Protein 3ABA (pdb70)

Organism: Streptomyces avermitilis (NCBI:txid33903)

Solvent-accessible surface area: 17534 Å² total; per-residue (Å²): 168,14,99,105,21,30,135,83,46,88,58,36,17,33,14,11,87,32,1,37,115,42,26,89,90,33,36,10,34,78,4,12,14,61,19,49,62,73,2,31,0,0,0,1,25,129,29,0,53,37,1,20,135,44,95,15,20,9,14,123,25,73,56,15,0,27,27,144,64,6,76,53,28,163,74,54,37,82,0,0,12,80,84,11,39,117,99,78,7,85,55,0,57,158,24,3,43,133,21,10,40,66,176,95,3,98,72,32,107,75,32,0,52,145,14,0,40,120,36,0,79,58,2,73,92,172,28,46,96,10,31,0,12,163,24,0,1,54,15,0,0,0,38,2,2,0,54,27,0,32,1,39,112,136,46,18,64,88,2,47,90,7,6,109,30,32,35,50,18,76,45,76,15,74,41,26,62,43,1,29,140,130,14,20,46,27,12,119,83,1,1,70,38,24,99,87,97,98,43,153,16,6,0,9,22,2,48,113,12,136,35,113,126,57,28,17,74,41,125,3,0,40,18,0,1,7,24,16,0,10,42,17,6,10,36,5,11,8,5,0,3,0,0,0,0,8,1,23,71,18,106,111,28,8,58,58,4,103,140,53,60,95,37,17,26,42,0,0,21,7,0,6,6,13,3,0,10,16,9,42,16,28,40,36,13,3,66,132,70,18,120,6,54,59,43,143,0,19,150,44,55,9,0,0,0,6,15,2,0,0,0,4,16,91,97,30,20,109,110,14,104,82,18,20,0,72,29,224,80,36,85,14,0,26,29,19,39,34,67,38,55,44,33,16,28,61,4,16,40,14,1,2,41,5,0,0,36,0,0,13,129,49,0,72,17,3,111,40,50,62,58,14,154,104,14,148,23,28,136,20,2,51,42,7,0,7,42,50,0,21,0,38,27,99,138,169,200

Sequence (397 aa):
DAPTVPKARSCPFLPPDGIADIRAAAPVTRATFTSGHEAWLVTGYEEVRALLRDSSFSVQVPHALHTQDGVVTQKPGRGSLLWQDEPEHTSDRKLLAKEFTVRRMQALRPNIQRIVDEHLDAIEARGGPVDLVKTFANAVPSMVISDLFGVPVERRAEFQDIAEAMMRVDQDAAATEAAGMRLGGLLYQLVQERRANPGDDLISALITTEDPDGVVDDMFLMNAAGTLLIAAHDTTACMIGLGTALLLDSPDQLALLREDPSLVGNAVEELLRYLTIGQFGGERVATRDVELGGVRIAKGEQVVAHVLAADFDPAFVEEPERFDITRRPAPHLAFGFGAHQCIGQQLARIELQIVFETLFRRLPGLRLAKPVEELRFRHDMVFYGVHELPVTWHHHH

InterPro domains:
  IPR001128 Cytochrome P450 [PF00067] (42-172)
  IPR001128 Cytochrome P450 [PF00067] (187-368)
  IPR001128 Cytochrome P450 [PR00385] (237-254)
  IPR001128 Cytochrome P450 [PR00385] (272-283)
  IPR001128 Cytochrome P450 [PR00385] (339-348)
  IPR001128 Cytochrome P450 [PR00385] (348-359)
  IPR002397 Cytochrome P450, B-class [PR00359] (90-101)
  IPR002397 Cytochrome P450, B-class [PR00359] (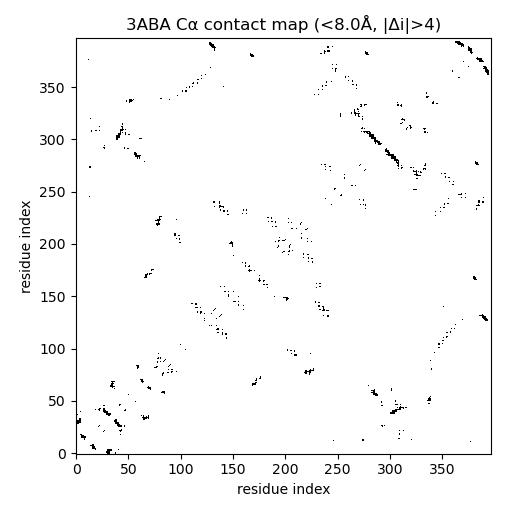137-153)
  IPR002397 Cytochrome P450, B-class [PR00359] (154-169)
  IPR002397 Cytochrome P450, B-class [PR00359] (191-213)
  IPR002397 Cytochrome P450, B-class [PR00359] (272-283)
  IPR002397 Cytochrome P450, B-class [PR00359] (290-317)
  IPR002397 Cytochrome P450, B-class [PR00359] (318-333)
  IPR002397 Cytochrome P450, B-class [PR00359] (339-348)
  IPR002397 Cytochrome P450, B-class [PR00359] (348-359)
  IPR017972 Cytochrome P450, conserved site [PS00086] (341-350)
  IPR036396 Cytochrome P450 superfamily [G3DSA:1.10.630.10] (2-399)
  IPR036396 Cytochrome P450 superfamily [SSF48264] (19-399)

Nearest PDB structures (foldseek):
  3aba-assembly1_A  TM=1.003E+00  e=2.145E-68  Streptomyces avermitilis
  3e5l-assembly1_A  TM=9.609E-01  e=3.568E-59  Streptomyces avermitilis
  5it1-assembly3_C  TM=9.619E-01  e=3.932E-55  Streptomyces peucetius
  3e5k-assembly1_A  TM=9.445E-01  e=3.838E-52  Streptomyces avermitilis
  3e5j-assembly1_A  TM=9.176E-01  e=2.869E-52  Streptomyces avermitilis

Foldseek 3Di:
DAAAPAQDDPPQLAFRPPLPVCCVPPQWGWHQALLRDIFTEHQAQVQLQVVQADLLWAQQADFDRLANNRDDADAADAQLLNRDHPPSSVVSVVLLCVQVDLVVLVVCLVVLLVLLVVLVVVDQVVADWDWCLVSPLLRSLLVSQCVQLVPPPVCSVLLSVLLVQAQWRYDDNVSNVVSVVVLLVSLLVSLVCCVVPPDNHRSVVSVPTDDPPPPPDSSSSSSNSSNSNSVSNPQLSQLLQFLVLVLLVVPVQVVVCLVPLPLLLLLLLLSLLSRLFLQFARKIFRCAWDAGPNRTDHHNGMYGSRLNSNSQNCVQDPPSNDRHSPDDRDDGQSQHHHSSRNPCVSSSSSSSSSNVSCVPVPFAAKHFPDDPVPFAWRSGGSTTHTPTTTIHGDRDD

Secondary structure (DSSP, 8-state):
-PPBPP---SSTTS--TTHHHHHHH-SEEEEE-TTS-EEEEE--HHHHHHHHH-TTEES--S--TTSSS-PPPPPP-TT--TT--TTHHHHHHHHHHHHS-HHHHHTTHHHHHHHHHHHHHHHHHH-S-EEHIIIIITHHHHHHHHHHHT--GGGHHHHHHHHHHHSBSSS-HHHHHHHHHHHHHHHHHHHHHHHHS--SSHHHHHHTS--TT---SHHHHHHHHHHHHHHHHHHHHHHHHHHHHHHHT-HHHHHHHHH-GGGHHHHHHHHHHHH-S-TT-EEEEESS-EEETTEEE-TT-EEEE-HHHHTT-TTTSSSTTS--TTSPP---STT--GGGS-TTHHHHHHHHHHHHHHHHHHSTT-EESS-GGGS-B-TTBSS--BS--EEE-----

CATH classification: 1.10.630.10

Radius of gyration: 20.8 Å; Cα contacts (8 Å, |Δi|>4): 685; chains: 1; bounding box: 61×54×44 Å

Structure (mmCIF, N/CA/C/O backbone):
data_3ABA
#
_entry.id   3ABA
#
_cell.length_a   91.368
_cell.length_b   91.368
_cell.length_c   151.239
_cell.angle_alpha   90.00
_cell.angle_beta   90.00
_cell.angle_gamma   90.00
#
_symmetry.space_group_name_H-M   'P 41 21 2'
#
loop_
_entity.id
_entity.type
_entity.pdbx_description
1 polymer 'Cytochrome P450'
2 non-polymer 'PROTOPORPHYRIN IX CONTAINING FE'
3 non-polymer (3R,4S,6S,8S,10R,12R,14R,16S,17E,19E,21E,23E,25E,28R)-3-hexyl-4,6,8,10,12,14,16-heptahydroxy-17,28-dimethyloxacyclooctacosa-17,19,21,23,25-pentaen-2-one
4 non-polymer 'SULFATE ION'
5 water water
#
loop_
_atom_site.group_PDB
_atom_site.id
_atom_site.type_symbol
_atom_site.label_atom_id
_atom_site.label_alt_id
_atom_site.label_comp_id
_atom_site.label_asym_id
_atom_site.label_entity_id
_atom_site.label_seq_id
_atom_site.pdbx_PDB_ins_code
_atom_site.Cartn_x
_atom_site.Cartn_y
_atom_site.Cartn_z
_atom_site.occupancy
_atom_site.B_iso_or_equiv
_atom_site.auth_seq_id
_atom_site.auth_comp_id
_atom_site.auth_asym_id
_atom_site.auth_atom_id
_atom_site.pdbx_PDB_model_num
ATOM 1 N N . ASP A 1 7 ? -15.411 27.657 40.264 1.00 38.20 7 ASP A N 1
ATOM 2 C CA . ASP A 1 7 ? -14.234 28.154 39.472 1.00 38.59 7 ASP A CA 1
ATOM 3 C C . ASP A 1 7 ? -14.217 27.567 38.069 1.00 36.17 7 ASP A C 1
ATOM 4 O O . ASP A 1 7 ? -14.208 26.344 37.907 1.00 35.24 7 ASP A O 1
ATOM 9 N N . ALA A 1 8 ? -14.198 28.459 37.066 1.00 33.44 8 ALA A N 1
ATOM 10 C CA . ALA A 1 8 ? -14.021 28.071 35.645 1.00 30.55 8 ALA A CA 1
ATOM 11 C C . ALA A 1 8 ? -12.711 27.293 35.441 1.00 28.39 8 ALA A C 1
ATOM 12 O O . ALA A 1 8 ? -11.712 27.581 36.109 1.00 26.60 8 ALA A O 1
ATOM 14 N N . PRO A 1 9 ? -12.720 26.270 34.563 1.00 27.22 9 PRO A N 1
ATOM 15 C CA . PRO A 1 9 ? -11.514 25.446 34.456 1.00 26.09 9 PRO A CA 1
ATOM 16 C C . PRO A 1 9 ? -10.286 26.299 34.051 1.00 25.34 9 PRO A C 1
ATOM 17 O O . PRO A 1 9 ? -10.438 27.282 33.301 1.00 23.92 9 PRO A O 1
ATOM 21 N N . THR A 1 10 ? -9.098 25.930 34.515 1.00 23.49 10 THR A N 1
ATOM 22 C CA . THR A 1 10 ? -7.904 26.736 34.129 1.00 23.68 10 THR A CA 1
ATOM 23 C C . THR A 1 10 ? -7.684 26.592 32.598 1.00 23.90 10 THR A C 1
ATOM 24 O O . THR A 1 10 ? -7.941 25.505 32.013 1.00 20.68 10 THR A O 1
ATOM 28 N N . VAL A 1 11 ? -7.179 27.642 31.931 1.00 20.64 11 VAL A N 1
ATOM 29 C CA . VAL A 1 11 ? -6.818 27.495 30.541 1.00 20.96 11 VAL A CA 1
ATOM 30 C C . VAL A 1 11 ? -5.669 26.484 30.377 1.00 20.97 11 VAL A C 1
ATOM 31 O O . VAL A 1 11 ? -4.659 26.601 31.085 1.00 20.88 11 VAL A O 1
ATOM 35 N N . PRO A 1 12 ? -5.809 25.500 29.450 1.00 19.58 12 PRO A N 1
ATOM 36 C CA . PRO A 1 12 ? -4.716 24.577 29.206 1.00 21.29 12 PRO A CA 1
ATOM 37 C C . PRO A 1 12 ? -3.418 25.281 28.729 1.00 22.69 12 PRO A C 1
ATOM 38 O O . PRO A 1 12 ? -3.487 26.140 27.847 1.00 23.77 12 PRO A O 1
ATOM 42 N N . LYS A 1 13 ? -2.276 24.881 29.293 1.00 23.99 13 LYS A N 1
ATOM 43 C CA . LYS A 1 13 ? -1.003 25.520 29.021 1.00 26.35 13 LYS A CA 1
ATOM 44 C C . LYS A 1 13 ? -0.029 24.446 28.569 1.00 25.45 13 LYS A C 1
ATOM 45 O O . LYS A 1 13 ? 0.899 24.735 27.803 1.00 25.15 13 LYS A O 1
ATOM 51 N N . ALA A 1 14 ? -0.176 23.230 29.085 1.00 23.62 14 ALA A N 1
ATOM 52 C CA . ALA A 1 14 ? 0.853 22.198 28.840 1.00 24.47 14 ALA A CA 1
ATOM 53 C C . ALA A 1 14 ? 0.827 21.667 27.407 1.00 22.89 14 ALA A C 1
ATOM 54 O O . ALA A 1 14 ? -0.230 21.420 26.865 1.00 23.88 14 ALA A O 1
ATOM 56 N N . ARG A 1 15 ? 1.997 21.549 26.774 1.00 22.19 15 ARG A N 1
ATOM 57 C CA . ARG A 1 15 ? 2.076 21.087 25.398 1.00 20.71 15 ARG A CA 1
ATOM 58 C C . ARG A 1 15 ? 2.869 19.788 25.411 1.00 21.67 15 ARG A C 1
ATOM 59 O O . ARG A 1 15 ? 4.055 19.790 25.794 1.00 23.36 15 ARG A O 1
ATOM 67 N N . SER A 1 16 ? 2.273 18.682 24.977 1.00 20.30 16 SER A N 1
ATOM 68 C CA . SER A 1 16 ? 3.007 17.454 25.004 1.00 22.43 16 SER A CA 1
ATOM 69 C C . SER A 1 16 ? 3.870 17.387 23.718 1.00 22.09 16 SER A C 1
ATOM 70 O O . SER A 1 16 ? 4.890 16.651 23.657 1.00 22.72 16 SER A O 1
ATOM 73 N N . CYS A 1 17 ? 3.446 18.156 22.713 1.00 21.41 17 CYS A N 1
ATOM 74 C CA . CYS A 1 17 ? 4.196 18.357 21.466 1.00 21.30 17 CYS A CA 1
ATOM 75 C C . CYS A 1 17 ? 4.529 19.849 21.359 1.00 18.96 17 CYS A C 1
ATOM 76 O O . CYS A 1 17 ? 3.635 20.729 21.292 1.00 18.81 17 CYS A O 1
ATOM 79 N N . PRO A 1 18 ? 5.818 20.157 21.393 1.00 19.26 18 PRO A N 1
ATOM 80 C CA . PRO A 1 18 ? 6.148 21.530 21.661 1.00 17.39 18 PRO A CA 1
ATOM 81 C C . PRO A 1 18 ? 5.806 22.438 20.468 1.00 18.10 18 PRO A C 1
ATOM 82 O O . PRO A 1 18 ? 5.831 23.671 20.633 1.00 17.17 18 PRO A O 1
ATOM 86 N N . PHE A 1 19 ? 5.527 21.862 19.272 1.00 16.82 19 PHE A N 1
ATOM 87 C CA . PHE A 1 19 ? 5.164 22.710 18.130 1.00 17.58 19 PHE A CA 1
ATOM 88 C C . PHE A 1 19 ? 3.660 22.837 17.904 1.00 20.15 19 PHE A C 1
ATOM 89 O O . PHE A 1 19 ? 3.245 23.511 16.948 1.00 20.90 19 PHE A O 1
ATOM 97 N N . LEU A 1 20 ? 2.878 22.265 18.822 1.00 20.09 20 LEU A N 1
ATOM 98 C CA . LEU A 1 20 ? 1.431 22.286 18.776 1.00 19.25 20 LEU A CA 1
ATOM 99 C C . LEU A 1 20 ? 0.837 23.035 19.960 1.00 18.08 20 LEU A C 1
ATOM 100 O O . LEU A 1 20 ? 1.560 23.274 20.981 1.00 15.28 20 LEU A O 1
ATOM 105 N N . PRO A 1 21 ? -0.446 23.456 19.826 1.00 18.37 21 PRO A N 1
ATOM 106 C CA . PRO A 1 21 ? -1.095 24.160 20.954 1.00 19.08 21 PRO A CA 1
ATOM 107 C C . PRO A 1 21 ? -1.172 23.239 22.188 1.00 19.88 21 PRO A C 1
ATOM 108 O O . PRO A 1 21 ? -1.007 22.018 22.024 1.00 20.10 21 PRO A O 1
ATOM 112 N N . PRO A 1 22 ? -1.360 23.818 23.395 1.00 21.08 22 PRO A N 1
ATOM 113 C CA . PRO A 1 22 ? -1.640 22.990 24.628 1.00 21.01 22 PRO A CA 1
ATOM 114 C C . PRO A 1 22 ? -2.731 21.972 24.329 1.00 23.07 22 PRO A C 1
ATOM 115 O O . PRO A 1 22 ? -3.726 22.279 23.599 1.00 21.39 22 PRO A O 1
ATOM 119 N N . ASP A 1 23 ? -2.453 20.733 24.758 1.00 22.80 23 ASP A N 1
ATOM 120 C CA . ASP A 1 23 ? -3.315 19.578 24.423 1.00 26.00 23 ASP A CA 1
ATOM 121 C C . ASP A 1 23 ? -4.776 19.782 24.700 1.00 25.39 23 ASP A C 1
ATOM 122 O O . ASP A 1 23 ? -5.615 19.351 23.882 1.00 25.88 23 ASP A O 1
ATOM 127 N N . GLY A 1 24 ? -5.044 20.466 25.811 1.00 24.76 24 GLY A N 1
ATOM 128 C CA . GLY A 1 24 ? -6.434 20.657 26.237 1.00 25.36 24 GLY A CA 1
ATOM 129 C C . GLY A 1 24 ? -7.263 21.616 25.396 1.00 25.25 24 GLY A C 1
ATOM 130 O O . GLY A 1 24 ? -8.504 21.624 25.472 1.00 22.90 24 GLY A O 1
ATOM 131 N N . ILE A 1 25 ? -6.591 22.465 24.632 1.00 23.33 25 ILE A N 1
ATOM 132 C CA . ILE A 1 25 ? -7.291 23.469 23.858 1.00 23.26 25 ILE A CA 1
ATOM 133 C C . ILE A 1 25 ? -8.305 22.911 22.838 1.00 21.97 25 ILE A C 1
ATOM 134 O O . ILE A 1 25 ? -9.366 23.460 22.719 1.00 23.08 25 ILE A O 1
ATOM 139 N N . ALA A 1 26 ? -7.974 21.865 22.078 1.00 20.51 26 ALA A N 1
ATOM 140 C CA . ALA A 1 26 ? -8.866 21.426 21.015 1.00 21.74 26 ALA A CA 1
ATOM 141 C C . ALA A 1 26 ? -10.297 21.077 21.489 1.00 22.37 26 ALA A C 1
ATOM 142 O O . ALA A 1 26 ? -11.283 21.464 20.865 1.00 21.90 26 ALA A O 1
ATOM 144 N N . ASP A 1 27 ? -10.403 20.324 22.586 1.00 22.43 27 ASP A N 1
ATOM 145 C CA . ASP A 1 27 ? -11.737 19.903 23.102 1.00 22.56 27 ASP A CA 1
ATOM 146 C C . ASP A 1 27 ? -12.524 21.112 23.613 1.00 22.51 27 ASP A C 1
ATOM 147 O O . ASP A 1 27 ? -13.758 21.144 23.525 1.00 22.71 27 ASP A O 1
ATOM 152 N N . ILE A 1 28 ? -11.830 22.107 24.173 1.00 21.19 28 ILE A N 1
ATOM 153 C CA . ILE A 1 28 ? -12.513 23.323 24.589 1.00 20.86 28 ILE A CA 1
ATOM 154 C C . ILE A 1 28 ? -13.058 24.075 23.385 1.00 21.47 28 ILE A C 1
ATOM 155 O O . ILE A 1 28 ? -14.213 24.527 23.391 1.00 20.71 28 ILE A O 1
ATOM 160 N N . ARG A 1 29 ? -12.205 24.256 22.369 1.00 21.56 29 ARG A N 1
ATOM 161 C CA . ARG A 1 29 ? -12.587 24.990 21.137 1.00 21.55 29 ARG A CA 1
ATOM 162 C C . ARG A 1 29 ? -13.792 24.240 20.492 1.00 21.33 29 ARG A C 1
ATOM 163 O O . ARG A 1 29 ? -14.716 24.869 19.992 1.00 21.01 29 ARG A O 1
ATOM 171 N N . ALA A 1 30 ? -13.682 22.928 20.416 1.00 18.62 30 ALA A N 1
ATOM 172 C CA . ALA A 1 30 ? -14.787 22.104 19.842 1.00 21.93 30 ALA A CA 1
ATOM 173 C C . ALA A 1 30 ? -16.102 22.220 20.607 1.00 21.69 30 ALA A C 1
ATOM 174 O O . ALA A 1 30 ? -17.151 22.276 19.996 1.00 22.39 30 ALA A O 1
ATOM 176 N N . ALA A 1 31 ? -16.057 22.231 21.936 1.00 22.75 31 ALA A N 1
ATOM 177 C CA . ALA A 1 31 ? -17.304 22.222 22.730 1.00 23.12 31 ALA A CA 1
ATOM 178 C C . ALA A 1 31 ? -17.877 23.625 22.881 1.00 23.14 31 ALA A C 1
ATOM 179 O O . ALA A 1 31 ? -19.107 23.828 22.989 1.00 21.61 31 ALA A O 1
ATOM 181 N N . ALA A 1 32 ? -16.988 24.619 23.022 1.00 22.40 32 ALA A N 1
ATOM 182 C CA . ALA A 1 32 ? -17.448 25.956 23.490 1.00 21.99 32 ALA A CA 1
ATOM 183 C C . ALA A 1 32 ? -16.378 27.003 23.105 1.00 22.04 32 ALA A C 1
ATOM 184 O O . ALA A 1 32 ? -15.535 27.369 23.956 1.00 21.16 32 ALA A O 1
ATOM 186 N N . PRO A 1 33 ? -16.428 27.491 21.847 1.00 21.74 33 PRO A N 1
ATOM 187 C CA . PRO A 1 33 ? -15.323 28.369 21.452 1.00 21.45 33 PRO A CA 1
ATOM 188 C C . PRO A 1 33 ? -15.421 29.766 22.097 1.00 21.81 33 PRO A C 1
ATOM 189 O O . PRO A 1 33 ? -14.539 30.601 21.864 1.00 20.04 33 PRO A O 1
ATOM 193 N N . VAL A 1 34 ? -16.500 30.021 22.857 1.00 21.17 34 VAL A N 1
ATOM 194 C CA . VAL A 1 34 ? -16.534 31.175 23.792 1.00 22.28 34 VAL A CA 1
ATOM 195 C C . VAL A 1 34 ? -17.001 30.578 25.121 1.00 22.05 34 VAL A C 1
ATOM 196 O O . VAL A 1 34 ? -18.113 30.057 25.222 1.00 20.54 34 VAL A O 1
ATOM 200 N N . THR A 1 35 ? -16.145 30.623 26.128 1.00 20.72 35 THR A N 1
ATOM 201 C CA . THR A 1 35 ? -16.358 29.933 27.367 1.00 21.38 35 THR A CA 1
ATOM 202 C C . THR A 1 35 ? -15.622 30.607 28.541 1.00 22.77 35 THR A C 1
ATOM 203 O O . THR A 1 35 ? -14.634 31.360 28.308 1.00 22.22 35 THR A O 1
ATOM 207 N N . ARG A 1 36 ? -16.094 30.379 29.788 1.00 19.74 36 ARG A N 1
ATOM 208 C CA . ARG A 1 36 ? -15.364 30.920 30.944 1.00 20.26 36 ARG A CA 1
ATOM 209 C C . ARG A 1 36 ? -14.140 30.082 31.266 1.00 20.37 36 ARG A C 1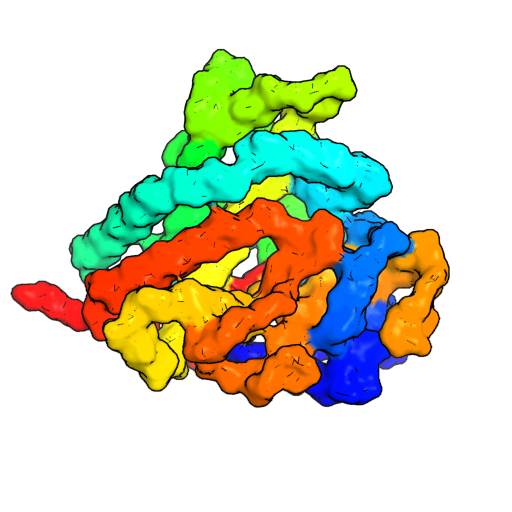
ATOM 210 O O . ARG A 1 36 ? -14.178 28.875 31.209 1.00 18.78 36 ARG A O 1
ATOM 218 N N . ALA A 1 37 ? -13.071 30.721 31.733 1.00 19.53 37 ALA A N 1
ATOM 219 C CA . ALA A 1 37 ? -11.894 29.960 32.093 1.00 20.40 37 ALA A CA 1
ATOM 220 C C . ALA A 1 37 ? -11.141 30.772 33.129 1.00 19.87 37 ALA A C 1
ATOM 221 O O . ALA A 1 37 ? -11.380 31.996 33.270 1.00 19.30 37 ALA A O 1
ATOM 223 N N . THR A 1 38 ? -10.277 30.107 33.888 1.00 20.35 38 THR A N 1
ATOM 224 C CA . THR A 1 38 ? -9.417 30.824 34.825 1.00 20.08 38 THR A CA 1
ATOM 225 C C . THR A 1 38 ? -8.042 30.917 34.222 1.00 21.23 38 THR A C 1
ATOM 226 O O . THR A 1 38 ? -7.490 29.937 33.700 1.00 21.54 38 THR A O 1
ATOM 230 N N . PHE A 1 39 ? -7.518 32.141 34.264 1.00 21.63 39 PHE A N 1
ATOM 231 C CA . PHE A 1 39 ? -6.228 32.419 33.633 1.00 20.57 39 PHE A CA 1
ATOM 232 C C . PHE A 1 39 ? -5.077 32.399 34.646 1.00 21.25 39 PHE A C 1
ATOM 233 O O . PHE A 1 39 ? -5.281 32.204 35.874 1.00 19.88 39 PHE A O 1
ATOM 241 N N . THR A 1 40 ? -3.850 32.615 34.135 1.00 20.90 40 THR A N 1
ATOM 242 C CA . THR A 1 40 ? -2.678 32.591 35.015 1.00 20.81 40 THR A CA 1
ATOM 243 C C . THR A 1 40 ? -2.783 33.487 36.251 1.00 20.08 40 THR A C 1
ATOM 244 O O . THR A 1 40 ? -2.332 33.114 37.338 1.00 21.03 40 THR A O 1
ATOM 248 N N . SER A 1 41 ? -3.385 34.652 36.104 1.00 19.77 41 SER A N 1
ATOM 249 C CA . SER A 1 41 ? -3.549 35.588 37.247 1.00 19.97 41 SER A CA 1
ATOM 250 C C . SER A 1 41 ? -4.560 35.088 38.300 1.00 21.09 41 SER A C 1
ATOM 251 O O . SER A 1 41 ? -4.743 35.715 39.362 1.00 20.95 41 SER A O 1
ATOM 254 N N . GLY A 1 42 ? -5.329 34.062 37.938 1.00 18.22 42 GLY A N 1
ATOM 255 C CA . GLY A 1 42 ? -6.353 33.570 38.865 1.00 19.91 42 GLY A CA 1
ATOM 256 C C . GLY A 1 42 ? -7.715 34.190 38.615 1.00 21.39 42 GLY A C 1
ATOM 257 O O . GLY A 1 42 ? -8.715 33.758 39.232 1.00 21.30 42 GLY A O 1
ATOM 258 N N . HIS A 1 43 ? -7.787 35.210 37.742 1.00 21.01 43 HIS A N 1
ATOM 259 C CA . HIS A 1 43 ? -9.080 35.850 37.443 1.00 20.96 43 HIS A CA 1
ATOM 260 C C . HIS A 1 43 ? -9.798 34.940 36.495 1.00 22.14 43 HIS A C 1
ATOM 261 O O . HIS A 1 43 ? -9.160 34.254 35.662 1.00 19.69 43 HIS A O 1
ATOM 268 N N . GLU A 1 44 ? -11.135 34.962 36.560 1.00 21.75 44 GLU A N 1
ATOM 269 C CA . GLU A 1 44 ? -11.946 34.365 35.492 1.00 21.42 44 GLU A CA 1
ATOM 270 C C . GLU A 1 44 ? -12.312 35.370 34.423 1.00 21.20 44 GLU A C 1
ATOM 271 O O . GLU A 1 44 ? -12.599 36.543 34.745 1.00 20.98 44 GLU A O 1
ATOM 277 N N . ALA A 1 45 ? -12.348 34.928 33.155 1.00 18.79 45 ALA A N 1
ATOM 278 C CA . ALA A 1 45 ? -12.705 35.808 32.053 1.00 18.00 45 ALA A CA 1
ATOM 279 C C . ALA A 1 45 ? -13.177 34.943 30.894 1.00 18.63 45 ALA A C 1
ATOM 280 O O . ALA A 1 45 ? -13.280 33.734 31.086 1.00 19.02 45 ALA A O 1
ATOM 282 N N . TRP A 1 46 ? -13.463 35.528 29.725 1.00 17.64 46 TRP A N 1
ATOM 283 C CA . TRP A 1 46 ? -13.967 34.753 28.566 1.00 19.33 46 TRP A CA 1
ATOM 284 C C . TRP A 1 46 ? -12.761 34.331 27.705 1.00 18.43 46 TRP A C 1
ATOM 285 O O . TRP A 1 46 ? -11.948 35.154 27.333 1.00 22.15 46 TRP A O 1
ATOM 296 N N . LEU A 1 47 ? -12.665 33.047 27.453 1.00 18.65 47 LEU A N 1
ATOM 297 C CA . LEU A 1 47 ? -11.649 32.452 26.583 1.00 17.63 47 LEU A CA 1
ATOM 298 C C . LEU A 1 47 ? -12.339 32.237 25.232 1.00 17.74 47 LEU A C 1
ATOM 299 O O . LEU A 1 47 ? -13.383 31.524 25.120 1.00 18.67 47 LEU A O 1
ATOM 304 N N . VAL A 1 48 ? -11.788 32.835 24.194 1.00 19.01 48 VAL A N 1
ATOM 305 C CA . VAL A 1 48 ? -12.336 32.668 22.847 1.00 18.79 48 VAL A CA 1
ATOM 306 C C . VAL A 1 48 ? -11.298 31.993 21.961 1.00 20.14 48 VAL A C 1
ATOM 307 O O . VAL A 1 48 ? -10.188 32.534 21.752 1.00 20.14 48 VAL A O 1
ATOM 311 N N . THR A 1 49 ? -11.667 30.811 21.462 1.00 17.93 49 THR A N 1
ATOM 312 C CA . THR A 1 49 ? -10.721 29.873 20.822 1.00 19.26 49 THR A CA 1
ATOM 313 C C . THR A 1 49 ? -11.067 29.566 19.385 1.00 20.04 49 THR A C 1
ATOM 314 O O . THR A 1 49 ? -10.214 29.031 18.653 1.00 20.92 49 THR A O 1
ATOM 318 N N . GLY A 1 50 ? -12.300 29.852 18.975 1.00 20.28 50 GLY A N 1
ATOM 319 C CA . GLY A 1 50 ? -12.762 29.374 17.616 1.00 18.76 50 GLY A CA 1
ATOM 320 C C . GLY A 1 50 ? -12.343 30.433 16.621 1.00 21.50 50 GLY A C 1
ATOM 321 O O . GLY A 1 50 ? -12.271 31.653 16.971 1.00 20.55 50 GLY A O 1
ATOM 322 N N . TYR A 1 51 ? -11.992 30.000 15.402 1.00 20.25 51 TYR A N 1
ATOM 323 C CA . TYR A 1 51 ? -11.515 30.949 14.435 1.00 21.76 51 TYR A CA 1
ATOM 324 C C . TYR A 1 51 ? -12.594 32.018 14.140 1.00 21.61 51 TYR A C 1
ATOM 325 O O . TYR A 1 51 ? -12.307 33.191 14.096 1.00 22.03 51 TYR A O 1
ATOM 334 N N . GLU A 1 52 ? -13.807 31.594 13.808 1.00 21.07 52 GLU A N 1
ATOM 335 C CA . GLU A 1 52 ? -14.804 32.581 13.408 1.00 22.09 52 GLU A CA 1
ATOM 336 C C . GLU A 1 52 ? -15.128 33.533 14.580 1.00 21.25 52 GLU A C 1
ATOM 337 O O . GLU A 1 52 ? -15.337 34.719 14.361 1.00 20.45 52 GLU A O 1
ATOM 343 N N . GLU A 1 53 ? -15.091 33.029 15.818 1.00 19.66 53 GLU A N 1
ATOM 344 C CA . GLU A 1 53 ? -15.407 33.834 16.967 1.00 19.22 53 GLU A CA 1
ATOM 345 C C . GLU A 1 53 ? -14.255 34.794 17.373 1.00 19.73 53 GLU A C 1
ATOM 346 O O . GLU A 1 53 ? -14.526 35.932 17.747 1.00 19.32 53 GLU A O 1
ATOM 352 N N . VAL A 1 54 ? -12.996 34.351 17.249 1.00 20.36 54 VAL A N 1
ATOM 353 C CA . VAL A 1 54 ? -11.856 35.270 17.457 1.00 19.28 54 VAL A CA 1
ATOM 354 C C . VAL A 1 54 ? -11.910 36.405 16.401 1.00 19.56 54 VAL A C 1
ATOM 355 O O . VAL A 1 54 ? -11.725 37.580 16.726 1.00 17.17 54 VAL A O 1
ATOM 359 N N . ARG A 1 55 ? -12.264 36.062 15.144 1.00 19.66 55 ARG A N 1
ATOM 360 C CA . ARG A 1 55 ? -12.328 37.134 14.166 1.00 20.92 55 ARG A CA 1
ATOM 361 C C . ARG A 1 55 ? -13.412 38.109 14.514 1.00 20.41 55 ARG A C 1
ATOM 362 O O . ARG A 1 55 ? -13.198 39.324 14.414 1.00 21.30 55 ARG A O 1
ATOM 370 N N . ALA A 1 56 ? -14.570 37.584 14.938 1.00 20.61 56 ALA A N 1
ATOM 371 C CA . ALA A 1 56 ? -15.668 38.424 15.285 1.00 20.57 56 ALA A CA 1
ATOM 372 C C . ALA A 1 56 ? -15.331 39.277 16.505 1.00 21.07 56 ALA A C 1
ATOM 373 O O . ALA A 1 56 ? -15.648 40.495 16.562 1.00 20.58 56 ALA A O 1
ATOM 375 N N . LEU A 1 57 ? -14.750 38.638 17.502 1.00 21.14 57 LEU A N 1
ATOM 376 C CA . LEU A 1 57 ? -14.225 39.410 18.635 1.00 22.60 57 LEU A CA 1
ATOM 377 C C . LEU A 1 57 ? -13.291 40.562 18.164 1.00 22.17 57 LEU A C 1
ATOM 378 O O . LEU A 1 57 ? -13.513 41.714 18.530 1.00 22.10 57 LEU A O 1
ATOM 383 N N . LEU A 1 58 ? -12.271 40.267 17.336 1.00 21.68 58 LEU A N 1
ATOM 384 C CA . LEU A 1 58 ? -11.253 41.264 17.018 1.00 20.30 58 LEU A CA 1
ATOM 385 C C . LEU A 1 58 ? -11.727 42.389 16.067 1.00 20.88 58 LEU A C 1
ATOM 386 O O . LEU A 1 58 ? -11.147 43.472 16.031 1.00 19.53 58 LEU A O 1
ATOM 391 N N . ARG A 1 59 ? -12.766 42.109 15.269 1.00 20.53 59 ARG A N 1
ATOM 392 C CA . ARG A 1 59 ? -13.289 43.073 14.328 1.00 22.89 59 ARG A CA 1
ATOM 393 C C . ARG A 1 59 ? -14.300 44.024 14.980 1.00 23.18 59 ARG A C 1
ATOM 394 O O . ARG A 1 59 ? -14.627 45.071 14.402 1.00 24.17 59 ARG A O 1
ATOM 402 N N . ASP A 1 60 ? -14.764 43.670 16.177 1.00 22.21 60 ASP A N 1
ATOM 403 C CA . ASP A 1 60 ? -15.832 44.426 16.886 1.00 23.98 60 ASP A CA 1
ATOM 404 C C . ASP A 1 60 ? -15.269 45.612 17.652 1.00 24.32 60 ASP A C 1
ATOM 405 O O . ASP A 1 60 ? -14.647 45.477 18.713 1.00 22.42 60 ASP A O 1
ATOM 410 N N . SER A 1 61 ? -15.630 46.792 17.204 1.00 26.28 61 SER A N 1
ATOM 411 C CA . SER A 1 61 ? -14.991 47.969 17.769 1.00 28.89 61 SER A CA 1
ATOM 412 C C . SER A 1 61 ? -15.610 48.403 19.138 1.00 29.33 61 SER A C 1
ATOM 413 O O . SER A 1 61 ? -15.212 49.412 19.725 1.00 30.98 61 SER A O 1
ATOM 416 N N . SER A 1 62 ? -16.531 47.619 19.677 1.00 27.75 62 SER A N 1
ATOM 417 C CA . SER A 1 62 ? -17.076 47.949 20.970 1.00 28.47 62 SER A CA 1
ATOM 418 C C . SER A 1 62 ? -16.190 47.352 22.059 1.00 28.49 62 SER A C 1
ATOM 419 O O . SER A 1 62 ? -16.418 47.618 23.247 1.00 28.83 62 SER A O 1
ATOM 422 N N . PHE A 1 63 ? -15.176 46.568 21.682 1.00 25.46 63 PHE A N 1
ATOM 423 C CA . PHE A 1 63 ? -14.181 46.151 22.671 1.00 23.66 63 PHE A CA 1
ATOM 424 C C . PHE A 1 63 ? -13.049 47.160 22.739 1.00 23.68 63 PHE A C 1
ATOM 425 O O . PHE A 1 63 ? -12.706 47.831 21.720 1.00 23.82 63 PHE A O 1
ATOM 433 N N . SER A 1 64 ? -12.487 47.278 23.935 1.00 20.63 64 SER A N 1
ATOM 434 C CA . SER A 1 64 ? -11.399 48.176 24.229 1.00 19.61 64 SER A CA 1
ATOM 435 C C . SER A 1 64 ? -10.147 47.367 24.521 1.00 19.44 64 SER A C 1
ATOM 436 O O . SER A 1 64 ? -10.218 46.276 25.062 1.00 19.31 64 SER A O 1
ATOM 439 N N . VAL A 1 65 ? -8.982 47.952 24.254 1.00 18.48 65 VAL A N 1
ATOM 440 C CA . VAL A 1 65 ? -7.754 47.324 24.724 1.00 19.00 65 VAL A CA 1
ATOM 441 C C . VAL A 1 65 ? -7.364 47.833 26.120 1.00 20.75 65 VAL A C 1
ATOM 442 O O . VAL A 1 65 ? -6.285 47.444 26.602 1.00 21.08 65 VAL A O 1
ATOM 446 N N . GLN A 1 66 ? -8.181 48.717 26.779 1.00 19.48 66 GLN A N 1
ATOM 447 C CA . GLN A 1 66 ? -7.761 49.235 28.089 1.00 21.65 66 GLN A CA 1
ATOM 448 C C . GLN A 1 66 ? -8.369 48.346 29.152 1.00 22.71 66 GLN A C 1
ATOM 449 O O . GLN A 1 66 ? -9.405 48.720 29.825 1.00 22.66 66 GLN A O 1
ATOM 455 N N . VAL A 1 67 ? -7.743 47.192 29.371 1.00 19.82 67 VAL A N 1
ATOM 456 C CA . VAL A 1 67 ? -8.413 46.115 30.144 1.00 19.12 67 VAL A CA 1
ATOM 457 C C . VAL A 1 67 ? -8.031 46.237 31.612 1.00 17.57 67 VAL A C 1
ATOM 458 O O . VAL A 1 67 ? -6.968 46.864 31.960 1.00 17.66 67 VAL A O 1
ATOM 462 N N . PRO A 1 68 ? -8.831 45.610 32.477 1.00 17.91 68 PRO A N 1
ATOM 463 C CA . PRO A 1 68 ? -8.659 45.781 33.944 1.00 18.00 68 PRO A CA 1
ATOM 464 C C . PRO A 1 68 ? -7.578 44.867 34.559 1.00 19.50 68 PRO A C 1
ATOM 465 O O . PRO A 1 68 ? -6.974 45.229 35.624 1.00 19.35 68 PRO A O 1
ATOM 469 N N . HIS A 1 69 ? -7.249 43.752 33.885 1.00 17.60 69 HIS A N 1
ATOM 470 C CA . HIS A 1 69 ? -6.379 42.760 34.476 1.00 17.93 69 HIS A CA 1
ATOM 471 C C . HIS A 1 69 ? -5.308 42.348 33.466 1.00 16.99 69 HIS A C 1
ATOM 472 O O . HIS A 1 69 ? -5.518 42.436 32.248 1.00 17.31 69 HIS A O 1
ATOM 479 N N . ALA A 1 70 ? -4.189 41.888 34.003 1.00 16.57 70 ALA A N 1
ATOM 480 C CA . ALA A 1 70 ? -3.195 41.238 33.170 1.00 16.10 70 ALA A CA 1
ATOM 481 C C . ALA A 1 70 ? -3.370 39.772 33.426 1.00 16.14 70 ALA A C 1
ATOM 482 O O . ALA A 1 70 ? -2.746 39.212 34.342 1.00 17.98 70 ALA A O 1
ATOM 484 N N . LEU A 1 71 ? -4.202 39.138 32.617 1.00 16.33 71 LEU A N 1
ATOM 485 C CA . LEU A 1 71 ? -4.567 37.737 32.875 1.00 16.14 71 LEU A CA 1
ATOM 486 C C . LEU A 1 71 ? -3.414 36.746 32.730 1.00 16.54 71 LEU A C 1
ATOM 487 O O . LEU A 1 71 ? -3.471 35.609 33.242 1.00 15.79 71 LEU A O 1
ATOM 492 N N . HIS A 1 72 ? -2.385 37.139 31.979 1.00 17.80 72 HIS A N 1
ATOM 493 C CA . HIS A 1 72 ? -1.256 36.239 31.697 1.00 18.42 72 HIS A CA 1
ATOM 494 C C . HIS A 1 72 ? -0.062 36.316 32.674 1.00 20.02 72 HIS A C 1
ATOM 495 O O . HIS A 1 72 ? 0.899 35.540 32.502 1.00 19.17 72 H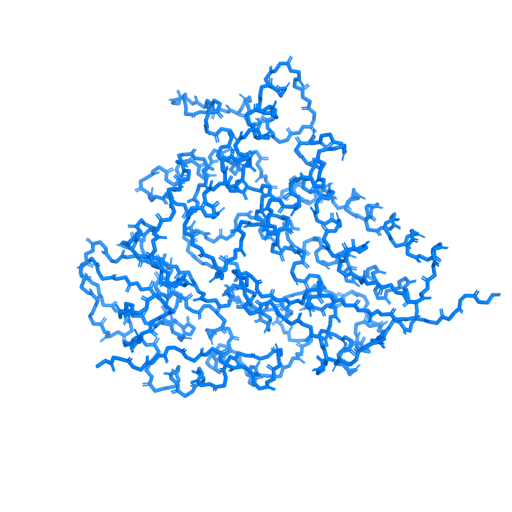IS A O 1
ATOM 502 N N . THR A 1 73 ? -0.134 37.166 33.726 1.00 20.23 73 THR A N 1
ATOM 503 C CA . THR A 1 73 ? 0.959 37.274 34.687 1.00 20.60 73 THR A CA 1
ATOM 504 C C . THR A 1 73 ? 0.399 36.731 35.995 1.00 20.90 73 THR A C 1
ATOM 505 O O . THR A 1 73 ? -0.836 36.674 36.160 1.00 20.51 73 THR A O 1
ATOM 509 N N . GLN A 1 74 ? 1.283 36.354 36.907 1.00 18.59 74 GLN A N 1
ATOM 510 C CA . GLN A 1 74 ? 0.803 35.721 38.143 1.00 21.40 74 GLN A CA 1
ATOM 511 C C . GLN A 1 74 ? 0.154 36.751 39.053 1.00 20.79 74 GLN A C 1
ATOM 512 O O . GLN A 1 74 ? -0.854 36.481 39.765 1.00 19.28 74 GLN A O 1
ATOM 518 N N . ASP A 1 75 ? 0.745 37.946 39.064 1.00 17.21 75 ASP A N 1
ATOM 519 C CA . ASP A 1 75 ? 0.197 38.944 39.981 1.00 17.42 75 ASP A CA 1
ATOM 520 C C . ASP A 1 75 ? -1.052 39.663 39.395 1.00 15.80 75 ASP A C 1
ATOM 521 O O . ASP A 1 75 ? -1.751 40.383 40.135 1.00 15.24 75 ASP A O 1
ATOM 526 N N . GLY A 1 76 ? -1.340 39.470 38.113 1.00 16.56 76 GLY A N 1
ATOM 527 C CA . GLY A 1 76 ? -2.487 40.118 37.438 1.00 16.68 76 GLY A CA 1
ATOM 528 C C . GLY A 1 76 ? -2.411 41.656 37.260 1.00 18.12 76 GLY A C 1
ATOM 529 O O . GLY A 1 76 ? -3.387 42.300 36.845 1.00 18.66 76 GLY A O 1
ATOM 530 N N . VAL A 1 77 ? -1.255 42.224 37.564 1.00 16.39 77 VAL A N 1
ATOM 531 C CA . VAL A 1 77 ? -1.148 43.695 37.649 1.00 17.66 77 VAL A CA 1
ATOM 532 C C . VAL A 1 77 ? -0.869 44.198 36.226 1.00 17.84 77 VAL A C 1
ATOM 533 O O . VAL A 1 77 ? 0.081 43.779 35.546 1.00 16.32 77 VAL A O 1
ATOM 537 N N . VAL A 1 78 ? -1.734 45.068 35.756 1.00 17.95 78 VAL A N 1
ATOM 538 C CA . VAL A 1 78 ? -1.537 45.718 34.485 1.00 17.84 78 VAL A CA 1
ATOM 539 C C . VAL A 1 78 ? -0.443 46.796 34.529 1.00 17.12 78 VAL A C 1
ATOM 540 O O . VAL A 1 78 ? -0.543 47.845 35.239 1.00 18.22 78 VAL A O 1
ATOM 544 N N . THR A 1 79 ? 0.600 46.600 33.756 1.00 16.47 79 THR A N 1
ATOM 545 C CA . THR A 1 79 ? 1.722 47.533 33.737 1.00 16.75 79 THR A CA 1
ATOM 546 C C . THR A 1 79 ? 1.234 48.869 33.125 1.00 17.64 79 THR A C 1
ATOM 547 O O . THR A 1 79 ? 0.358 48.849 32.251 1.00 19.07 79 THR A O 1
ATOM 551 N N . GLN A 1 80 ? 1.847 49.987 33.509 1.00 17.64 80 GLN A N 1
ATOM 552 C CA . GLN A 1 80 ? 1.394 51.301 32.962 1.00 19.86 80 GLN A CA 1
ATOM 553 C C . GLN A 1 80 ? 1.859 51.393 31.491 1.00 19.70 80 GLN A C 1
ATOM 554 O O . GLN A 1 80 ? 3.037 51.267 31.226 1.00 21.34 80 GLN A O 1
ATOM 560 N N . LYS A 1 81 ? 0.925 51.481 30.557 1.00 20.35 81 LYS A N 1
ATOM 561 C CA . LYS A 1 81 ? 1.249 51.432 29.147 1.00 20.50 81 LYS A CA 1
ATOM 562 C C . LYS A 1 81 ? 1.553 52.813 28.610 1.00 21.07 81 LYS A C 1
ATOM 563 O O . LYS A 1 81 ? 1.016 53.843 29.120 1.00 21.66 81 LYS A O 1
ATOM 569 N N . PRO A 1 82 ? 2.383 52.851 27.585 1.00 22.15 82 PRO A N 1
ATOM 570 C CA . PRO A 1 82 ? 2.624 54.174 26.964 1.00 23.51 82 PRO A CA 1
ATOM 571 C C . PRO A 1 82 ? 1.346 54.689 26.257 1.00 22.50 82 PRO A C 1
ATOM 572 O O . PRO A 1 82 ? 0.422 53.901 25.998 1.00 22.00 82 PRO A O 1
ATOM 576 N N . GLY A 1 83 ? 1.306 55.995 25.989 1.00 22.37 83 GLY A N 1
ATOM 577 C CA . GLY A 1 83 ? 0.148 56.671 25.423 1.00 21.39 83 GLY A CA 1
ATOM 578 C C . GLY A 1 83 ? 0.096 56.781 23.892 1.00 22.31 83 GLY A C 1
ATOM 579 O O . GLY A 1 83 ? 0.441 55.827 23.121 1.00 21.47 83 GLY A O 1
ATOM 580 N N . ARG A 1 84 ? -0.277 57.984 23.450 1.00 20.10 84 ARG A N 1
ATOM 581 C CA . ARG A 1 84 ? -0.424 58.224 22.016 1.00 19.71 84 ARG A CA 1
ATOM 582 C C . ARG A 1 84 ? 0.853 57.945 21.237 1.00 17.95 84 ARG A C 1
ATOM 583 O O . ARG A 1 84 ? 1.900 58.343 21.650 1.00 16.71 84 ARG A O 1
ATOM 591 N N . GLY A 1 85 ? 0.706 57.256 20.102 1.00 19.20 85 GLY A N 1
ATOM 592 C CA . GLY A 1 85 ? 1.824 56.783 19.282 1.00 16.69 85 GLY A CA 1
ATOM 593 C C . GLY A 1 85 ? 2.114 55.296 19.450 1.00 17.07 85 GLY A C 1
ATOM 594 O O . GLY A 1 85 ? 2.648 54.700 18.553 1.00 15.22 85 GLY A O 1
ATOM 595 N N . SER A 1 86 ? 1.815 54.722 20.615 1.00 15.22 86 SER A N 1
ATOM 596 C CA . SER A 1 86 ? 2.143 53.342 20.835 1.00 16.51 86 SER A CA 1
ATOM 597 C C . SER A 1 86 ? 1.164 52.384 20.138 1.00 15.92 86 SER A C 1
ATOM 598 O O . SER A 1 86 ? 1.501 51.223 19.926 1.00 15.41 86 SER A O 1
ATOM 601 N N . LEU A 1 87 ? -0.066 52.855 19.825 1.00 15.58 87 LEU A N 1
ATOM 602 C CA . LEU A 1 87 ? -1.110 52.088 19.113 1.00 14.00 87 LEU A CA 1
ATOM 603 C C . LEU A 1 87 ? -1.739 50.951 19.866 1.00 15.21 87 LEU A C 1
ATOM 604 O O . LEU A 1 87 ? -2.993 50.899 19.949 1.00 16.23 87 LEU A O 1
ATOM 609 N N . LEU A 1 88 ? -0.935 50.010 20.380 1.00 16.20 88 LEU A N 1
ATOM 610 C CA . LEU A 1 88 ? -1.465 48.740 20.939 1.00 14.97 88 LEU A CA 1
ATOM 611 C C . LEU A 1 88 ? -2.450 49.008 22.080 1.00 17.47 88 LEU A C 1
ATOM 612 O O . LEU A 1 88 ? -3.338 48.210 22.321 1.00 16.91 88 LEU A O 1
ATOM 617 N N . TRP A 1 89 ? -2.150 50.055 22.837 1.00 15.70 89 TRP A N 1
ATOM 618 C CA . TRP A 1 89 ? -2.913 50.410 24.021 1.00 17.87 89 TRP A CA 1
ATOM 619 C C . TRP A 1 89 ? -3.855 51.597 23.820 1.00 17.77 89 TRP A C 1
ATOM 620 O O . TRP A 1 89 ? -4.283 52.222 24.798 1.00 21.30 89 TRP A O 1
ATOM 631 N N . GLN A 1 90 ? -4.184 51.906 22.568 1.00 15.30 90 GLN A N 1
ATOM 632 C CA . GLN A 1 90 ? -5.045 53.052 22.277 1.00 15.61 90 GLN A CA 1
ATOM 633 C C . GLN A 1 90 ? -6.356 52.540 21.789 1.00 16.50 90 GLN A C 1
ATOM 634 O O . GLN A 1 90 ? -6.375 51.627 21.006 1.00 14.68 90 GLN A O 1
ATOM 640 N N . ASP A 1 91 ? -7.436 53.265 22.114 1.00 16.82 91 ASP A N 1
ATOM 641 C CA . ASP A 1 91 ? -8.736 53.003 21.487 1.00 17.88 91 ASP A CA 1
ATOM 642 C C . ASP A 1 91 ? -9.065 54.111 20.484 1.00 19.06 91 ASP A C 1
ATOM 643 O O . ASP A 1 91 ? -8.463 55.176 20.520 1.00 18.18 91 ASP A O 1
ATOM 648 N N . GLU A 1 92 ? -10.028 53.873 19.583 1.00 20.42 92 GLU A N 1
ATOM 649 C CA . GLU A 1 92 ? -10.505 54.924 18.680 1.00 22.32 92 GLU A CA 1
ATOM 650 C C . GLU A 1 92 ? -11.159 56.036 19.571 1.00 23.60 92 GLU A C 1
ATOM 651 O O . GLU A 1 92 ? -11.651 55.710 20.682 1.00 23.82 92 GLU A O 1
ATOM 657 N N . PRO A 1 93 ? -11.180 57.308 19.092 1.00 21.63 93 PRO A N 1
ATOM 658 C CA . PRO A 1 93 ? -10.785 57.721 17.753 1.00 21.07 93 PRO A CA 1
ATOM 659 C C . PRO A 1 93 ? -9.248 58.013 17.671 1.00 19.98 93 PRO A C 1
ATOM 660 O O . PRO A 1 93 ? -8.707 58.086 16.570 1.00 21.06 93 PRO A O 1
ATOM 664 N N . GLU A 1 94 ? -8.557 58.144 18.801 1.00 18.95 94 GLU A N 1
ATOM 665 C CA . GLU A 1 94 ? -7.114 58.471 18.770 1.00 18.80 94 GLU A CA 1
ATOM 666 C C . GLU A 1 94 ? -6.280 57.303 18.171 1.00 19.24 94 GLU A C 1
ATOM 667 O O . GLU A 1 94 ? -5.321 57.555 17.501 1.00 17.67 94 GLU A O 1
ATOM 673 N N . HIS A 1 95 ? -6.653 56.061 18.431 1.00 18.01 95 HIS A N 1
ATOM 674 C CA . HIS A 1 95 ? -5.930 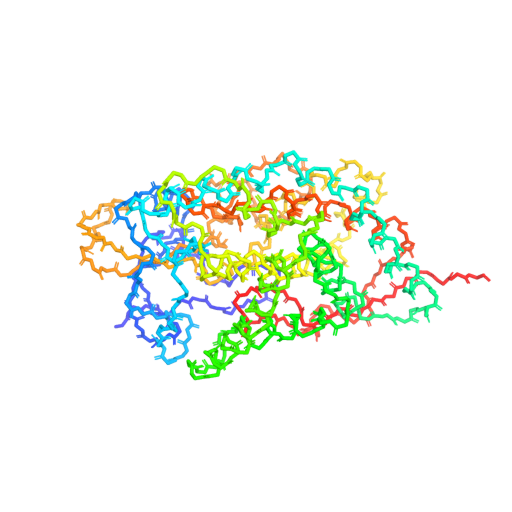54.953 17.770 1.00 18.17 95 HIS A CA 1
ATOM 675 C C . HIS A 1 95 ? -5.986 55.156 16.237 1.00 18.50 95 HIS A C 1
ATOM 676 O O . HIS A 1 95 ? -4.972 54.959 15.496 1.00 18.39 95 HIS A O 1
ATOM 683 N N . THR A 1 96 ? -7.186 55.495 15.712 1.00 17.65 96 THR A N 1
ATOM 684 C CA . THR A 1 96 ? -7.376 55.583 14.271 1.00 18.69 96 THR A CA 1
ATOM 685 C C . THR A 1 96 ? -6.500 56.702 13.661 1.00 18.50 96 THR A C 1
ATOM 686 O O . THR A 1 96 ? -5.794 56.485 12.651 1.00 19.34 96 THR A O 1
ATOM 690 N N . SER A 1 97 ? -6.485 57.879 14.316 1.00 18.91 97 SER A N 1
ATOM 691 C CA . SER A 1 97 ? -5.777 58.994 13.743 1.00 18.46 97 SER A CA 1
ATOM 692 C C . SER A 1 97 ? -4.256 58.806 13.926 1.00 18.47 97 SER A C 1
ATOM 693 O O . SER A 1 97 ? -3.467 59.222 13.068 1.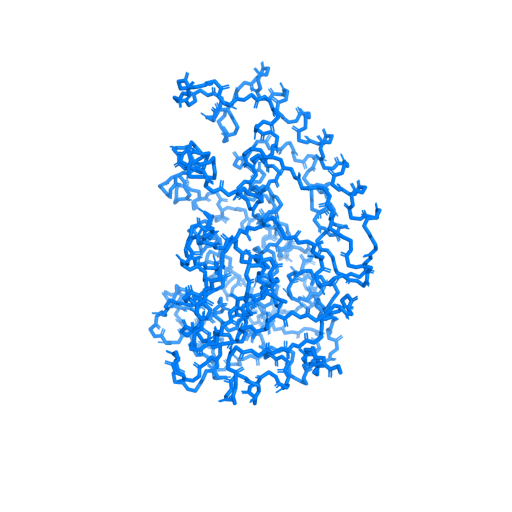00 17.90 97 SER A O 1
ATOM 696 N N . ASP A 1 98 ? -3.866 58.291 15.085 1.00 17.51 98 ASP A N 1
ATOM 697 C CA . ASP A 1 98 ? -2.454 58.105 15.356 1.00 16.86 98 ASP A CA 1
ATOM 698 C C . ASP A 1 98 ? -1.901 56.974 14.468 1.00 17.17 98 ASP A C 1
ATOM 699 O O . ASP A 1 98 ? -0.815 57.089 13.946 1.00 15.73 98 ASP A O 1
ATOM 704 N N . ARG A 1 99 ? -2.648 55.888 14.268 1.00 15.63 99 ARG A N 1
ATOM 705 C CA . ARG A 1 99 ? -2.168 54.875 13.349 1.00 16.51 99 ARG A CA 1
ATOM 706 C C . ARG A 1 99 ? -2.025 55.416 11.905 1.00 18.69 99 ARG A C 1
ATOM 707 O O . ARG A 1 99 ? -1.030 55.134 11.180 1.00 16.63 99 ARG A O 1
ATOM 715 N N . LYS A 1 100 ? -2.957 56.292 11.535 1.00 19.13 100 LYS A N 1
ATOM 716 C CA . LYS A 1 100 ? -2.854 56.931 10.228 1.00 21.03 100 LYS A CA 1
ATOM 717 C C . LYS A 1 100 ? -1.613 57.818 10.070 1.00 19.84 100 LYS A C 1
ATOM 718 O O . LYS A 1 100 ? -0.950 57.814 8.996 1.00 19.68 100 LYS A O 1
ATOM 724 N N . LEU A 1 101 ? -1.256 58.548 11.115 1.00 20.04 101 LEU A N 1
ATOM 725 C CA . LEU A 1 101 ? -0.031 59.362 11.070 1.00 21.57 101 LEU A CA 1
ATOM 726 C C . LEU A 1 101 ? 1.191 58.441 10.908 1.00 20.03 101 LEU A C 1
ATOM 727 O O . LEU A 1 101 ? 2.073 58.719 10.067 1.00 20.72 101 LEU A O 1
ATOM 732 N N . LEU A 1 102 ? 1.287 57.373 11.718 1.00 18.68 102 LEU A N 1
ATOM 733 C CA . LEU A 1 102 ? 2.429 56.438 11.600 1.00 17.97 102 LEU A CA 1
ATOM 734 C C . LEU A 1 102 ? 2.453 55.800 10.232 1.00 19.75 102 LEU A C 1
ATOM 735 O O . LEU A 1 102 ? 3.508 55.686 9.616 1.00 19.51 102 LEU A O 1
ATOM 740 N N . ALA A 1 103 ? 1.279 55.412 9.725 1.00 16.71 103 ALA A N 1
ATOM 741 C CA . ALA A 1 103 ? 1.235 54.649 8.471 1.00 16.75 103 ALA A CA 1
ATOM 742 C C . ALA A 1 103 ? 1.561 55.533 7.297 1.00 18.16 103 ALA A C 1
ATOM 743 O O . ALA A 1 103 ? 1.878 55.006 6.230 1.00 21.01 103 ALA A O 1
ATOM 745 N N . LYS A 1 104 ? 1.488 56.859 7.474 1.00 18.91 104 LYS A N 1
ATOM 746 C CA . LYS A 1 104 ? 1.850 57.819 6.403 1.00 19.84 104 LYS A CA 1
ATOM 747 C C . LYS A 1 104 ? 3.317 57.686 6.065 1.00 18.83 104 LYS A C 1
ATOM 748 O O . LYS A 1 104 ? 3.727 57.830 4.900 1.00 20.17 104 LYS A O 1
ATOM 754 N N . GLU A 1 105 ? 4.140 57.483 7.082 1.00 18.18 105 GLU A N 1
ATOM 755 C CA . GLU A 1 105 ? 5.606 57.349 6.872 1.00 18.42 105 GLU A CA 1
ATOM 756 C C . GLU A 1 105 ? 6.095 55.904 6.904 1.00 18.22 105 GLU A C 1
ATOM 757 O O . GLU A 1 105 ? 7.071 55.580 6.241 1.00 17.70 105 GLU A O 1
ATOM 763 N N . PHE A 1 106 ? 5.462 55.046 7.692 1.00 17.13 106 PHE A N 1
ATOM 764 C CA . PHE A 1 106 ? 5.939 53.649 7.735 1.00 17.20 106 PHE A CA 1
ATOM 765 C C . PHE A 1 106 ? 5.044 52.913 6.756 1.00 17.22 106 PHE A C 1
ATOM 766 O O . PHE A 1 106 ? 3.984 52.379 7.126 1.00 18.82 106 PHE A O 1
ATOM 774 N N . THR A 1 107 ? 5.437 52.944 5.505 1.00 17.88 107 THR A N 1
ATOM 775 C CA . THR A 1 107 ? 4.580 52.471 4.416 1.00 15.88 107 THR A CA 1
ATOM 776 C C . THR A 1 107 ? 5.027 51.079 3.967 1.00 17.97 107 THR A C 1
ATOM 777 O O . THR A 1 107 ? 6.186 50.654 4.130 1.00 16.88 107 THR A O 1
ATOM 781 N N . VAL A 1 108 ? 4.104 50.354 3.395 1.00 18.11 108 VAL A N 1
ATOM 782 C CA . VAL A 1 108 ? 4.456 49.032 2.900 1.00 18.03 108 VAL A CA 1
ATOM 783 C C . VAL A 1 108 ? 5.501 49.150 1.796 1.00 17.99 108 VAL A C 1
ATOM 784 O O . VAL A 1 108 ? 6.414 48.344 1.775 1.00 17.58 108 VAL A O 1
ATOM 788 N N . ARG A 1 109 ? 5.455 50.211 0.969 1.00 19.02 109 ARG A N 1
ATOM 789 C CA . ARG A 1 109 ? 6.459 50.363 -0.091 1.00 17.82 109 ARG A CA 1
ATOM 790 C C . ARG A 1 109 ? 7.849 50.621 0.508 1.00 19.63 109 ARG A C 1
ATOM 791 O O . ARG A 1 109 ? 8.876 50.074 0.019 1.00 19.36 109 ARG A O 1
ATOM 799 N N . ARG A 1 110 ? 7.899 51.433 1.580 1.00 16.35 110 ARG A N 1
ATOM 800 C CA . ARG A 1 110 ? 9.184 51.583 2.261 1.00 17.36 110 ARG A CA 1
ATOM 801 C C . ARG A 1 110 ? 9.671 50.274 2.923 1.00 15.94 110 ARG A C 1
ATOM 802 O O . ARG A 1 110 ? 10.875 50.069 2.992 1.00 17.84 110 ARG A O 1
ATOM 810 N N . MET A 1 111 ? 8.775 49.421 3.446 1.00 15.49 111 MET A N 1
ATOM 811 C CA . MET A 1 111 ? 9.133 48.077 3.971 1.00 15.25 111 MET A CA 1
ATOM 812 C C . MET A 1 111 ? 9.720 47.264 2.822 1.00 16.52 111 MET A C 1
ATOM 813 O O . MET A 1 111 ? 10.789 46.675 2.948 1.00 18.06 111 MET A O 1
ATOM 818 N N . GLN A 1 112 ? 9.070 47.312 1.673 1.00 16.16 112 GLN A N 1
ATOM 819 C CA . GLN A 1 112 ? 9.550 46.579 0.547 1.00 16.52 112 GLN A CA 1
ATOM 820 C C . GLN A 1 112 ? 10.937 47.032 0.117 1.00 17.27 112 GLN A C 1
ATOM 821 O O . GLN A 1 112 ? 11.748 46.192 -0.311 1.00 14.92 112 GLN A O 1
ATOM 827 N N . ALA A 1 113 ? 11.206 48.355 0.205 1.00 16.56 113 ALA A N 1
ATOM 828 C CA . ALA A 1 113 ? 12.474 48.873 -0.249 1.00 16.41 113 ALA A CA 1
ATOM 829 C C . ALA A 1 113 ? 13.630 48.423 0.730 1.00 15.30 113 ALA A C 1
ATOM 830 O O . ALA A 1 113 ? 14.813 48.603 0.403 1.00 15.74 113 ALA A O 1
ATOM 832 N N . LEU A 1 114 ? 13.291 47.848 1.883 1.00 14.31 114 LEU A N 1
ATOM 833 C CA . LEU A 1 114 ? 14.329 47.291 2.791 1.00 14.74 114 LEU A CA 1
ATOM 834 C C . LEU A 1 114 ? 14.895 45.964 2.374 1.00 15.10 114 LEU A C 1
ATOM 835 O O . LEU A 1 114 ? 15.855 45.495 2.983 1.00 14.70 114 LEU A O 1
ATOM 840 N N . ARG A 1 115 ? 14.353 45.333 1.309 1.00 13.97 115 ARG A N 1
ATOM 841 C CA . ARG A 1 115 ? 14.815 44.000 0.980 1.00 15.91 115 ARG A CA 1
ATOM 842 C C . ARG A 1 115 ? 16.343 43.887 0.741 1.00 15.10 115 ARG A C 1
ATOM 843 O O . ARG A 1 115 ? 16.976 43.000 1.303 1.00 15.06 115 ARG A O 1
ATOM 851 N N . PRO A 1 116 ? 16.944 44.812 -0.012 1.00 16.25 116 PRO A N 1
ATOM 852 C CA . PRO A 1 116 ? 18.390 44.643 -0.222 1.00 16.27 116 PRO A CA 1
ATOM 853 C C . PRO A 1 116 ? 19.199 44.740 1.089 1.00 15.19 116 PRO A C 1
ATOM 854 O O . PRO A 1 116 ? 20.176 43.995 1.297 1.00 15.69 116 PRO A O 1
ATOM 858 N N . ASN A 1 117 ? 18.822 45.668 1.945 1.00 16.01 117 ASN A N 1
ATOM 859 C CA . ASN A 1 117 ? 19.504 45.782 3.273 1.00 14.93 117 ASN A CA 1
ATOM 860 C C . ASN A 1 117 ? 19.279 44.508 4.118 1.00 14.60 117 ASN A C 1
ATOM 861 O O . ASN A 1 117 ? 20.189 44.062 4.824 1.00 15.09 117 ASN A O 1
ATOM 866 N N . ILE A 1 118 ? 18.059 43.959 4.086 1.00 13.10 118 ILE A N 1
ATOM 867 C CA . ILE A 1 118 ? 17.755 42.798 4.932 1.00 10.99 118 ILE A CA 1
ATOM 868 C C . ILE A 1 118 ? 18.583 41.592 4.384 1.00 10.95 118 ILE A C 1
ATOM 869 O O . ILE A 1 118 ? 19.203 40.856 5.163 1.00 11.78 118 ILE A O 1
ATOM 874 N N . GLN A 1 119 ? 18.636 41.480 3.055 1.00 10.87 119 GLN A N 1
ATOM 875 C CA . GLN A 1 119 ? 19.516 40.444 2.448 1.00 11.91 119 GLN A CA 1
ATOM 876 C C . GLN A 1 119 ? 20.956 40.612 2.880 1.00 11.08 119 GLN A C 1
ATOM 877 O O . GLN A 1 119 ? 21.615 39.605 3.255 1.00 12.21 119 GLN A O 1
ATOM 883 N N . ARG A 1 120 ? 21.484 41.834 2.851 1.00 11.89 120 ARG A N 1
ATOM 884 C CA . ARG A 1 120 ? 22.859 42.033 3.271 1.00 12.46 120 ARG A CA 1
ATOM 885 C C . ARG A 1 120 ? 23.086 41.595 4.718 1.00 11.13 120 ARG A C 1
ATOM 886 O O . ARG A 1 120 ? 24.112 40.966 5.059 1.00 12.12 120 ARG A O 1
ATOM 894 N N . ILE A 1 121 ? 22.177 42.049 5.589 1.00 11.81 121 ILE A N 1
ATOM 895 C CA . ILE A 1 121 ? 22.291 41.685 7.031 1.00 10.68 121 ILE A CA 1
ATOM 896 C C . ILE A 1 121 ? 22.255 40.178 7.223 1.00 11.58 121 ILE A C 1
ATOM 897 O O . ILE A 1 121 ? 23.067 39.552 7.972 1.00 12.65 121 ILE A O 1
ATOM 902 N N . VAL A 1 122 ? 21.311 39.528 6.553 1.00 10.98 122 VAL A N 1
ATOM 903 C CA . VAL A 1 122 ? 21.260 38.077 6.657 1.00 10.09 122 VAL A CA 1
ATOM 904 C C . VAL A 1 122 ? 22.585 37.455 6.204 1.00 11.95 122 VAL A C 1
ATOM 905 O O . VAL A 1 122 ? 23.110 36.523 6.880 1.00 11.33 122 VAL A O 1
ATOM 909 N N . ASP A 1 123 ? 23.049 37.847 5.012 1.00 11.42 123 ASP A N 1
ATOM 910 C CA . ASP A 1 123 ? 24.253 37.216 4.515 1.00 11.27 123 ASP A CA 1
ATOM 911 C C . ASP A 1 123 ? 25.467 37.534 5.397 1.00 11.74 123 ASP A C 1
ATOM 912 O O . ASP A 1 123 ? 26.366 36.707 5.554 1.00 12.34 123 ASP A O 1
ATOM 917 N N . GLU A 1 124 ? 25.505 38.722 5.973 1.00 11.76 124 GLU A N 1
ATOM 918 C CA . GLU A 1 124 ? 26.625 39.049 6.834 1.00 12.10 124 GLU A CA 1
ATOM 919 C C . GLU A 1 124 ? 26.623 38.151 8.088 1.00 12.41 124 GLU A C 1
ATOM 920 O O . GLU A 1 124 ? 27.710 37.712 8.572 1.00 11.33 124 GLU A O 1
ATOM 926 N N . HIS A 1 125 ? 25.433 37.885 8.646 1.00 12.13 125 HIS A N 1
ATOM 927 C CA . HIS A 1 125 ? 25.436 37.082 9.871 1.00 11.91 125 HIS A CA 1
ATOM 928 C C . HIS A 1 125 ? 25.728 35.652 9.496 1.00 12.17 125 HIS A C 1
ATOM 929 O O . HIS A 1 125 ? 26.374 34.925 10.286 1.00 12.94 125 HIS A O 1
ATOM 936 N N . LEU A 1 126 ? 25.301 35.196 8.294 1.00 11.64 126 LEU A N 1
ATOM 937 C CA . LEU A 1 126 ? 25.688 33.814 7.905 1.00 10.94 126 LEU A CA 1
ATOM 938 C C . LEU A 1 126 ? 27.169 33.721 7.555 1.00 13.39 126 LEU A C 1
ATOM 939 O O . LEU A 1 126 ? 27.803 32.680 7.815 1.00 13.14 126 LEU A O 1
ATOM 944 N N . ASP A 1 127 ? 27.758 34.804 7.045 1.00 12.25 127 ASP A N 1
ATOM 945 C CA . ASP A 1 127 ? 29.243 34.801 6.837 1.00 13.95 127 ASP A CA 1
ATOM 946 C C . ASP A 1 127 ? 29.965 34.538 8.166 1.00 13.77 127 ASP A C 1
ATOM 947 O O . ASP A 1 127 ? 30.919 33.716 8.233 1.00 13.00 127 ASP A O 1
ATOM 952 N N . ALA A 1 128 ? 29.508 35.220 9.215 1.00 14.68 128 ALA A N 1
ATOM 953 C CA . ALA A 1 128 ? 30.124 35.081 10.558 1.00 14.98 128 ALA A CA 1
ATOM 954 C C . ALA A 1 128 ? 29.975 33.637 11.111 1.00 14.45 128 ALA A C 1
ATOM 955 O O . ALA A 1 128 ? 30.912 33.109 11.714 1.00 14.18 128 ALA A O 1
ATOM 957 N N . ILE A 1 129 ? 28.805 33.035 10.862 1.00 13.61 129 ILE A N 1
ATOM 958 C CA . ILE A 1 129 ? 28.491 31.679 11.287 1.00 13.41 129 ILE A CA 1
ATOM 959 C C . ILE A 1 129 ? 29.437 30.752 10.550 1.00 12.66 129 ILE A C 1
ATOM 960 O O . ILE A 1 129 ? 29.982 29.810 11.126 1.00 13.64 129 ILE A O 1
ATOM 965 N N . GLU A 1 130 ? 29.591 30.951 9.245 1.00 11.40 130 GLU A N 1
ATOM 966 C CA . GLU A 1 130 ? 30.453 29.979 8.488 1.00 12.79 130 GLU A CA 1
ATOM 967 C C . GLU A 1 130 ? 31.910 30.129 8.904 1.00 15.07 130 GLU A C 1
ATOM 968 O O . GLU A 1 130 ? 32.670 29.134 8.980 1.00 15.09 130 GLU A O 1
ATOM 974 N N . ALA A 1 131 ? 32.309 31.366 9.229 1.00 15.89 131 ALA A N 1
ATOM 975 C CA . ALA A 1 131 ? 33.703 31.653 9.612 1.00 18.28 131 ALA A CA 1
ATOM 976 C C . ALA A 1 131 ? 34.041 31.037 10.976 1.00 19.41 131 ALA A C 1
ATOM 977 O O . ALA A 1 131 ? 35.152 30.554 11.180 1.00 19.36 131 ALA A O 1
ATOM 979 N N . ARG A 1 132 ? 33.083 31.020 11.875 1.00 19.83 132 ARG A N 1
ATOM 980 C CA . ARG A 1 132 ? 33.344 30.401 13.203 1.00 21.34 132 ARG A CA 1
ATOM 981 C C . ARG A 1 132 ? 33.212 28.901 13.153 1.00 21.50 132 ARG A C 1
ATOM 982 O O . ARG A 1 132 ? 33.912 28.201 13.876 1.00 21.91 132 ARG A O 1
ATOM 990 N N . GLY A 1 133 ? 32.408 28.397 12.229 1.00 18.35 133 GLY A N 1
ATOM 991 C CA . GLY A 1 133 ? 32.145 26.959 12.053 1.00 18.29 133 GLY A CA 1
ATOM 992 C C . GLY A 1 133 ? 31.097 26.439 13.079 1.00 16.70 133 GLY A C 1
ATOM 993 O O . GLY A 1 133 ? 30.778 27.109 14.043 1.00 19.09 133 GLY A O 1
ATOM 994 N N . GLY A 1 134 ? 30.642 25.233 12.882 1.00 15.32 134 GLY A N 1
ATOM 995 C CA . GLY A 1 134 ? 29.610 24.667 13.720 1.00 13.60 134 GLY A CA 1
ATOM 996 C C . GLY A 1 134 ? 30.207 23.877 14.868 1.00 13.81 134 GLY A C 1
ATOM 997 O O . GLY A 1 134 ? 31.390 23.548 14.813 1.00 14.74 134 GLY A O 1
ATOM 998 N N . PRO A 1 135 ? 29.391 23.566 15.873 1.00 11.86 135 PRO A N 1
ATOM 999 C CA . PRO A 1 135 ? 28.001 23.965 15.915 1.00 12.71 135 PRO A CA 1
ATOM 1000 C C . PRO A 1 135 ? 27.829 25.424 16.402 1.00 14.60 135 PRO A C 1
ATOM 1001 O O . PRO A 1 135 ? 28.793 26.047 16.922 1.00 14.60 135 PRO A O 1
ATOM 1005 N N . VAL A 1 136 ? 26.630 25.978 16.198 1.00 11.94 136 VAL A N 1
ATOM 1006 C CA . VAL A 1 136 ? 26.379 27.308 16.729 1.00 13.41 136 VAL A CA 1
ATOM 1007 C C . VAL A 1 136 ? 24.986 27.309 17.298 1.00 14.49 136 VAL A C 1
ATOM 1008 O O . VAL A 1 136 ? 24.182 26.424 16.937 1.00 13.08 136 VAL A O 1
ATOM 1012 N N . ASP A 1 137 ? 24.720 28.299 18.161 1.00 13.54 137 ASP A N 1
ATOM 1013 C CA . ASP A 1 137 ? 23.355 28.499 18.701 1.00 14.18 137 ASP A CA 1
ATOM 1014 C C . ASP A 1 137 ? 22.728 29.509 17.736 1.00 13.97 137 ASP A C 1
ATOM 1015 O O . ASP A 1 137 ? 23.116 30.671 17.689 1.00 13.84 137 ASP A O 1
ATOM 1020 N N . LEU A 1 138 ? 21.757 29.080 16.948 1.00 13.46 138 LEU A N 1
ATOM 1021 C CA . LEU A 1 138 ? 21.174 29.998 15.973 1.00 13.43 138 LEU A CA 1
ATOM 1022 C C . LEU A 1 138 ? 20.369 31.060 16.593 1.00 13.60 138 LEU A C 1
ATOM 1023 O O . LEU A 1 138 ? 20.103 32.066 15.941 1.00 13.92 138 LEU A O 1
ATOM 1028 N N . VAL A 1 139 ? 19.951 30.925 17.853 1.00 12.45 139 VAL A N 1
ATOM 1029 C CA . VAL A 1 139 ? 19.208 32.028 18.446 1.00 13.28 139 VAL A CA 1
ATOM 1030 C C . VAL A 1 139 ? 20.095 33.247 18.698 1.00 13.88 139 VAL A C 1
ATOM 1031 O O . VAL A 1 139 ? 19.808 34.362 18.239 1.00 15.45 139 VAL A O 1
ATOM 1035 N N . LYS A 1 140 ? 21.240 33.014 19.310 1.00 12.67 140 LYS A N 1
ATOM 1036 C CA . LYS A 1 140 ? 22.108 34.153 19.659 1.00 16.60 140 LYS A CA 1
ATOM 1037 C C . LYS A 1 140 ? 22.825 34.708 18.421 1.00 18.28 140 LYS A C 1
ATOM 1038 O O . LYS A 1 140 ? 22.996 35.935 18.322 1.00 19.11 140 LYS A O 1
ATOM 1044 N N . THR A 1 141 ? 23.143 33.826 17.478 1.00 14.24 141 THR A N 1
ATOM 1045 C CA . THR A 1 141 ? 24.017 34.245 16.348 1.00 14.70 141 THR A CA 1
ATOM 1046 C C . THR A 1 141 ? 23.202 34.768 15.163 1.00 14.46 141 THR A C 1
ATOM 1047 O O . THR A 1 141 ? 23.784 35.307 14.183 1.00 14.68 141 THR A O 1
ATOM 1051 N N . PHE A 1 142 ? 21.890 34.588 15.190 1.00 12.78 142 PHE A N 1
ATOM 1052 C CA . PHE A 1 142 ? 21.166 34.812 13.949 1.00 13.35 142 PHE A CA 1
ATOM 1053 C C . PHE A 1 142 ? 19.732 35.268 14.236 1.00 12.84 142 PHE A C 1
ATOM 1054 O O . PHE A 1 142 ? 19.343 36.393 13.846 1.00 13.67 142 PHE A O 1
ATOM 1062 N N . ALA A 1 143 ? 18.932 34.480 14.968 1.00 12.82 143 ALA A N 1
ATOM 1063 C CA . ALA A 1 143 ? 17.520 34.856 15.133 1.00 12.68 143 ALA A CA 1
ATOM 1064 C C . ALA A 1 143 ? 17.331 36.195 15.864 1.00 12.83 143 ALA A C 1
ATOM 1065 O O . ALA A 1 143 ? 16.426 36.929 15.552 1.00 10.12 143 ALA A O 1
ATOM 1067 N N . ASN A 1 144 ? 18.050 36.390 16.963 1.00 13.54 144 ASN A N 1
ATOM 1068 C CA . ASN A 1 144 ? 17.904 37.624 17.736 1.00 13.76 144 ASN A CA 1
ATOM 1069 C C . ASN A 1 144 ? 18.598 38.763 17.024 1.00 15.51 144 ASN A C 1
ATOM 1070 O O . ASN A 1 144 ? 18.135 39.922 17.124 1.00 17.94 144 ASN A O 1
ATOM 1075 N N . ALA A 1 145 ? 19.660 38.447 16.318 1.00 13.80 145 ALA A N 1
ATOM 1076 C CA . ALA A 1 145 ? 20.599 39.518 15.806 1.00 13.19 145 ALA A CA 1
ATOM 1077 C C . ALA A 1 145 ? 20.032 40.142 14.510 1.00 12.37 145 ALA A C 1
ATOM 1078 O O . ALA A 1 145 ? 19.945 41.373 14.372 1.00 12.49 145 ALA A O 1
ATOM 1080 N N . VAL A 1 146 ? 19.566 39.295 13.608 1.00 10.81 146 VAL A N 1
ATOM 1081 C CA . VAL A 1 146 ? 19.096 39.831 12.326 1.00 11.13 146 VAL A CA 1
ATOM 1082 C C . VAL A 1 146 ? 17.942 40.886 12.413 1.00 10.75 146 VAL A C 1
ATOM 1083 O O . VAL A 1 146 ? 18.090 41.976 11.908 1.00 11.82 146 VAL A O 1
ATOM 1087 N N . PRO A 1 147 ? 16.796 40.554 13.048 1.00 10.92 147 PRO A N 1
ATOM 1088 C CA . PRO A 1 147 ? 15.670 41.508 13.071 1.00 11.54 147 PRO A CA 1
ATOM 1089 C C . PRO A 1 147 ? 16.052 42.733 13.924 1.00 12.19 147 PRO A C 1
ATOM 1090 O O . PRO A 1 147 ? 15.515 43.790 13.727 1.00 13.48 147 PRO A O 1
ATOM 1094 N N . SER A 1 148 ? 16.960 42.575 14.861 1.00 10.88 148 SER A N 1
ATOM 1095 C CA . SER A 1 148 ? 17.452 43.764 15.602 1.00 11.43 148 SER A CA 1
ATOM 1096 C C . SER A 1 148 ? 18.152 44.700 14.651 1.00 10.79 148 SER A C 1
ATOM 1097 O O . SER A 1 148 ? 17.889 45.926 14.688 1.00 14.38 148 SER A O 1
ATOM 1100 N N . MET A 1 149 ? 19.063 44.147 13.820 1.00 11.45 149 MET A N 1
ATOM 1101 C CA . MET A 1 149 ? 19.795 45.026 12.888 1.00 10.51 149 MET A CA 1
ATOM 1102 C C . MET A 1 149 ? 18.808 45.652 11.918 1.00 13.36 149 MET A C 1
ATOM 1103 O O . MET A 1 149 ? 18.983 46.847 11.544 1.00 14.24 149 MET A O 1
ATOM 1108 N N . VAL A 1 150 ? 17.850 44.838 11.402 1.00 10.47 150 VAL A N 1
ATOM 1109 C CA . VAL A 1 150 ? 16.910 45.435 10.349 1.00 10.20 150 VAL A CA 1
ATOM 1110 C C . VAL A 1 150 ? 16.123 46.653 10.919 1.00 10.80 150 VAL A C 1
ATOM 1111 O O . VAL A 1 150 ? 16.094 47.752 10.266 1.00 11.56 150 VAL A O 1
ATOM 1115 N N . ILE A 1 151 ? 15.520 46.479 12.065 1.00 11.00 151 ILE A N 1
ATOM 1116 C CA . ILE A 1 151 ? 14.700 47.567 12.572 1.00 12.66 151 ILE A CA 1
ATOM 1117 C C . ILE A 1 151 ? 15.574 48.718 13.124 1.00 12.72 151 ILE A C 1
ATOM 1118 O O . ILE A 1 151 ? 15.214 49.878 13.051 1.00 14.84 151 ILE A O 1
ATOM 1123 N N . SER A 1 152 ? 16.730 48.357 13.638 1.00 12.34 152 SER A N 1
ATOM 1124 C CA . SER A 1 152 ? 17.665 49.407 14.190 1.00 13.03 152 SER A CA 1
ATOM 1125 C C . SER A 1 152 ? 18.168 50.233 13.041 1.00 13.84 152 SER A C 1
ATOM 1126 O O . SER A 1 152 ? 18.280 51.439 13.183 1.00 14.99 152 SER A O 1
ATOM 1129 N N . ASP A 1 153 ? 18.471 49.594 11.896 1.00 12.45 153 ASP A N 1
ATOM 1130 C CA . ASP A 1 153 ? 18.857 50.410 10.723 1.00 13.65 153 ASP A CA 1
ATOM 1131 C C . ASP A 1 153 ? 17.734 51.370 10.254 1.00 14.25 153 ASP A C 1
ATOM 1132 O O . ASP A 1 153 ? 18.005 52.584 9.979 1.00 14.96 153 ASP A O 1
ATOM 1137 N N . LEU A 1 154 ? 16.496 50.891 10.243 1.00 14.07 154 LEU A N 1
ATOM 1138 C CA . LEU A 1 154 ? 15.386 51.744 9.824 1.00 15.14 154 LEU A CA 1
ATOM 1139 C C . LEU A 1 154 ? 15.282 52.937 10.752 1.00 15.17 154 LEU A C 1
ATOM 1140 O O . LEU A 1 154 ? 14.866 54.054 10.348 1.00 16.17 154 LEU A O 1
ATOM 1145 N N . PHE A 1 155 ? 15.595 52.722 12.023 1.00 15.11 155 PHE A N 1
ATOM 1146 C CA . PHE A 1 155 ? 15.496 53.816 13.007 1.00 14.36 155 PHE A CA 1
ATOM 1147 C C . PHE A 1 155 ? 16.796 54.607 13.247 1.00 16.17 155 PHE A C 1
ATOM 1148 O O . PHE A 1 155 ? 16.773 55.554 14.013 1.00 15.59 155 PHE A O 1
ATOM 1156 N N . GLY A 1 156 ? 17.884 54.226 12.605 1.00 16.67 156 GLY A N 1
ATOM 1157 C CA . GLY A 1 156 ? 19.218 54.881 12.732 1.00 16.34 156 GLY A CA 1
ATOM 1158 C C . GLY A 1 156 ? 19.756 54.700 14.155 1.00 19.69 156 GLY A C 1
ATOM 1159 O O . GLY A 1 156 ? 20.412 55.609 14.690 1.00 17.78 156 GLY A O 1
ATOM 1160 N N . VAL A 1 157 ? 19.392 53.585 14.812 1.00 14.79 157 VAL A N 1
ATOM 1161 C CA . VAL A 1 157 ? 19.933 53.325 16.153 1.00 15.75 157 VAL A CA 1
ATOM 1162 C C . VAL A 1 157 ? 21.450 53.000 16.079 1.00 16.21 157 VAL A C 1
ATOM 1163 O O . VAL A 1 157 ? 21.867 52.032 15.430 1.00 15.69 157 VAL A O 1
ATOM 1167 N N . PRO A 1 158 ? 22.283 53.772 16.791 1.00 15.29 158 PRO A N 1
ATOM 1168 C CA . PRO A 1 158 ? 23.740 53.498 16.706 1.00 16.66 158 PRO A CA 1
ATOM 1169 C C . PRO A 1 158 ? 24.082 52.061 17.093 1.00 17.04 158 PRO A C 1
ATOM 1170 O O . PRO A 1 158 ? 23.418 51.503 17.999 1.00 15.40 158 PRO A O 1
ATOM 1174 N N . VAL A 1 159 ? 25.056 51.467 16.384 1.00 16.42 159 VAL A N 1
ATOM 1175 C CA . VAL A 1 159 ? 25.290 50.014 16.527 1.00 17.10 159 VAL A CA 1
ATOM 1176 C C . VAL A 1 159 ? 25.662 49.643 17.940 1.00 19.30 159 VAL A C 1
ATOM 1177 O O . VAL A 1 159 ? 25.255 48.573 18.431 1.00 17.96 159 VAL A O 1
ATOM 1181 N N . GLU A 1 160 ? 26.356 50.565 18.643 1.00 16.79 160 GLU A N 1
ATOM 1182 C CA . GLU A 1 160 ? 26.715 50.273 20.026 1.00 19.67 160 GLU A CA 1
ATOM 1183 C C . GLU A 1 160 ? 25.547 50.235 21.059 1.00 18.51 160 GLU A C 1
ATOM 1184 O O . GLU A 1 160 ? 25.760 49.807 22.231 1.00 19.01 160 GLU A O 1
ATOM 1190 N N . ARG A 1 161 ? 24.314 50.609 20.659 1.00 15.36 161 ARG A N 1
ATOM 1191 C CA . ARG A 1 161 ? 23.164 50.621 21.581 1.00 16.52 161 ARG A CA 1
ATOM 1192 C C . ARG A 1 161 ? 22.258 49.433 21.272 1.00 15.38 161 ARG A C 1
ATOM 1193 O O . ARG A 1 161 ? 21.300 49.227 21.996 1.00 14.38 161 ARG A O 1
ATOM 1201 N N . ARG A 1 162 ? 22.478 48.707 20.153 1.00 13.80 162 ARG A N 1
ATOM 1202 C CA . ARG A 1 162 ? 21.438 47.743 19.703 1.00 15.41 162 ARG A CA 1
ATOM 1203 C C . ARG A 1 162 ? 21.276 46.546 20.669 1.00 14.70 162 ARG A C 1
ATOM 1204 O O . ARG A 1 162 ? 20.176 46.043 20.814 1.00 16.10 162 ARG A O 1
ATOM 1212 N N . ALA A 1 163 ? 22.381 46.127 21.296 1.00 14.42 163 ALA A N 1
ATOM 1213 C CA . ALA A 1 163 ? 22.359 44.972 22.180 1.00 16.60 163 ALA A CA 1
ATOM 1214 C C . ALA A 1 163 ? 21.476 45.336 23.401 1.00 17.23 163 ALA A C 1
ATOM 1215 O O . ALA A 1 163 ? 20.730 44.480 23.937 1.00 17.52 163 ALA A O 1
ATOM 1217 N N . GLU A 1 164 ? 21.516 46.603 23.810 1.00 16.27 164 GLU A N 1
ATOM 1218 C CA . GLU A 1 164 ? 20.628 47.049 24.916 1.00 16.97 164 GLU A CA 1
ATOM 1219 C C . GLU A 1 164 ? 19.183 46.953 24.590 1.00 16.87 164 GLU A C 1
ATOM 1220 O O . GLU A 1 164 ? 18.402 46.540 25.425 1.00 15.67 164 GLU A O 1
ATOM 1226 N N . PHE A 1 165 ? 18.780 47.343 23.360 1.00 15.68 165 PHE A N 1
ATOM 1227 C CA . PHE A 1 165 ? 17.405 47.098 22.932 1.00 16.48 165 PHE A CA 1
ATOM 1228 C C . PHE A 1 165 ? 17.028 45.624 22.962 1.00 15.93 165 PHE A C 1
ATOM 1229 O O . PHE A 1 165 ? 15.938 45.268 23.415 1.00 16.87 165 PHE A O 1
ATOM 1237 N N . GLN A 1 166 ? 17.916 44.745 22.481 1.00 16.16 166 GLN A N 1
ATOM 1238 C CA . GLN A 1 166 ? 17.611 43.327 22.489 1.00 16.05 166 GLN A CA 1
ATOM 1239 C C . GLN A 1 166 ? 17.406 42.889 23.944 1.00 16.30 166 GLN A C 1
ATOM 1240 O O . GLN A 1 166 ? 16.556 42.064 24.251 1.00 17.22 166 GLN A O 1
ATOM 1246 N N . ASP A 1 167 ? 18.303 43.338 24.846 1.00 15.29 167 ASP A N 1
ATOM 1247 C CA . ASP A 1 167 ? 18.201 42.930 26.255 1.00 17.44 167 ASP A CA 1
ATOM 1248 C C . ASP A 1 167 ? 16.931 43.427 26.888 1.00 17.03 167 ASP A C 1
ATOM 1249 O O . ASP A 1 167 ? 16.311 42.663 27.680 1.00 16.60 167 ASP A O 1
ATOM 1254 N N . ILE A 1 168 ? 16.461 44.634 26.497 1.00 15.03 168 ILE A N 1
ATOM 1255 C CA . ILE A 1 168 ? 15.166 45.081 27.036 1.00 16.12 168 ILE A CA 1
ATOM 1256 C C . ILE A 1 168 ? 14.036 44.129 26.633 1.00 15.30 168 ILE A C 1
ATOM 1257 O O . ILE A 1 168 ? 13.179 43.766 27.469 1.00 14.85 168 ILE A O 1
ATOM 1262 N N . ALA A 1 169 ? 14.040 43.656 25.372 1.00 14.33 169 ALA A N 1
ATOM 1263 C CA . ALA A 1 169 ? 12.945 42.781 24.978 1.00 14.83 169 ALA A CA 1
ATOM 1264 C C . ALA A 1 169 ? 12.991 41.509 25.835 1.00 14.76 169 ALA A C 1
ATOM 1265 O O . ALA A 1 169 ? 11.948 40.995 26.176 1.00 17.20 169 ALA A O 1
ATOM 1267 N N . GLU A 1 170 ? 14.179 40.986 26.120 1.00 14.64 170 GLU A N 1
ATOM 1268 C CA . GLU A 1 170 ? 14.274 39.788 26.930 1.00 16.51 170 GLU A CA 1
ATOM 1269 C C . GLU A 1 170 ? 13.847 40.061 28.373 1.00 15.87 170 GLU A C 1
ATOM 1270 O O . GLU A 1 170 ? 13.218 39.206 28.959 1.00 15.26 170 GLU A O 1
ATOM 1276 N N . ALA A 1 171 ? 14.071 41.259 28.870 1.00 13.94 171 ALA A N 1
ATOM 1277 C CA . ALA A 1 171 ? 13.734 41.547 30.283 1.00 14.45 171 ALA A CA 1
ATOM 1278 C C . ALA A 1 171 ? 12.287 41.907 30.419 1.00 14.02 171 ALA A C 1
ATOM 1279 O O . ALA A 1 171 ? 11.726 41.769 31.496 1.00 15.07 171 ALA A O 1
ATOM 1281 N N . MET A 1 172 ? 11.686 42.396 29.345 1.00 14.07 172 MET A N 1
ATOM 1282 C CA . MET A 1 172 ? 10.409 43.033 29.406 1.00 13.93 172 MET A CA 1
ATOM 1283 C C . MET A 1 172 ? 9.270 42.101 28.944 1.00 14.08 172 MET A C 1
ATOM 1284 O O . MET A 1 172 ? 8.207 42.134 29.538 1.00 14.26 172 MET A O 1
ATOM 1289 N N . MET A 1 173 ? 9.486 41.305 27.905 1.00 13.24 173 MET A N 1
ATOM 1290 C CA . MET A 1 173 ? 8.361 40.566 27.250 1.00 13.86 173 MET A CA 1
ATOM 1291 C C . MET A 1 173 ? 8.180 39.160 27.879 1.00 14.79 173 MET A C 1
ATOM 1292 O O . MET A 1 173 ? 8.228 38.101 27.168 1.00 15.44 173 MET A O 1
ATOM 1297 N N . ARG A 1 174 ? 7.887 39.147 29.187 1.00 16.34 174 ARG A N 1
ATOM 1298 C CA . ARG A 1 174 ? 7.923 37.922 29.999 1.00 13.68 174 ARG A CA 1
ATOM 1299 C C . ARG A 1 174 ? 6.568 37.751 30.690 1.00 15.36 174 ARG A C 1
ATOM 1300 O O . ARG A 1 174 ? 5.836 38.748 30.955 1.00 16.51 174 ARG A O 1
ATOM 1308 N N . VAL A 1 175 ? 6.251 36.516 31.033 1.00 12.50 175 VAL A N 1
ATOM 1309 C CA . VAL A 1 175 ? 5.039 36.293 31.863 1.00 15.21 175 VAL A CA 1
ATOM 1310 C C . VAL A 1 175 ? 5.405 35.657 33.156 1.00 15.72 175 VAL A C 1
ATOM 1311 O O . VAL A 1 175 ? 4.509 35.159 33.882 1.00 16.61 175 VAL A O 1
ATOM 1315 N N . ASP A 1 176 ? 6.706 35.653 33.473 1.00 15.31 176 ASP A N 1
ATOM 1316 C CA . ASP A 1 176 ? 7.143 34.976 34.722 1.00 16.51 176 ASP A CA 1
ATOM 1317 C C . ASP A 1 176 ? 7.619 35.926 35.790 1.00 15.29 176 ASP A C 1
ATOM 1318 O O . ASP A 1 176 ? 8.426 35.509 36.670 1.00 14.56 176 ASP A O 1
ATOM 1323 N N . GLN A 1 177 ? 7.208 37.192 35.739 1.00 14.30 177 GLN A N 1
ATOM 1324 C CA . GLN A 1 177 ? 7.684 38.071 36.781 1.00 15.88 177 GLN A CA 1
ATOM 1325 C C . GLN A 1 177 ? 6.573 39.028 37.223 1.00 15.28 177 GLN A C 1
ATOM 1326 O O . GLN A 1 177 ? 5.471 39.096 36.636 1.00 17.18 177 GLN A O 1
ATOM 1332 N N . ASP A 1 178 ? 6.916 39.865 38.184 1.00 15.86 178 ASP A N 1
ATOM 1333 C CA . ASP A 1 178 ? 5.943 40.878 38.607 1.00 15.76 178 ASP A CA 1
ATOM 1334 C C . ASP A 1 178 ? 5.963 42.214 37.901 1.00 15.04 178 ASP A C 1
ATOM 1335 O O . ASP A 1 178 ? 6.878 42.518 37.162 1.00 15.35 178 ASP A O 1
ATOM 1340 N N . ALA A 1 179 ? 4.963 43.019 38.131 1.00 13.58 179 ALA A N 1
ATOM 1341 C CA . ALA A 1 179 ? 4.880 44.295 37.434 1.00 15.74 179 ALA A CA 1
ATOM 1342 C C . ALA A 1 179 ? 6.070 45.184 37.648 1.00 16.78 179 ALA A C 1
ATOM 1343 O O . ALA A 1 179 ? 6.529 45.822 36.681 1.00 17.34 179 ALA A O 1
ATOM 1345 N N . ALA A 1 180 ? 6.665 45.165 38.844 1.00 15.55 180 ALA A N 1
ATOM 1346 C CA . ALA A 1 180 ? 7.803 46.052 39.095 1.00 15.88 180 ALA A CA 1
ATOM 1347 C C . ALA A 1 180 ? 8.970 45.710 38.171 1.00 14.18 180 ALA A C 1
ATOM 1348 O O . ALA A 1 180 ? 9.685 46.581 37.744 1.00 15.67 180 ALA A O 1
ATOM 1350 N N . ALA A 1 181 ? 9.198 44.418 37.921 1.00 15.45 181 ALA A N 1
ATOM 1351 C CA . ALA A 1 181 ? 10.292 44.057 37.060 1.00 12.42 181 ALA A CA 1
ATOM 1352 C C . ALA A 1 181 ? 10.029 44.504 35.597 1.00 12.81 181 ALA A C 1
ATOM 1353 O O . ALA A 1 181 ? 10.911 45.080 34.904 1.00 12.52 181 ALA A O 1
ATOM 1355 N N . THR A 1 182 ? 8.815 44.284 35.182 1.00 12.70 182 THR A N 1
ATOM 1356 C CA . THR A 1 182 ? 8.421 44.561 33.747 1.00 12.67 182 THR A CA 1
ATOM 1357 C C . THR A 1 182 ? 8.505 46.089 33.565 1.00 12.94 182 THR A C 1
ATOM 1358 O O . THR A 1 182 ? 9.061 46.637 32.580 1.00 13.20 182 THR A O 1
ATOM 1362 N N . GLU A 1 183 ? 7.920 46.821 34.512 1.00 12.73 183 GLU A N 1
ATOM 1363 C CA . GLU A 1 183 ? 8.007 48.317 34.402 1.00 14.48 183 GLU A CA 1
ATOM 1364 C C . GLU A 1 183 ? 9.382 48.890 34.510 1.00 13.32 183 GLU A C 1
ATOM 1365 O O . GLU A 1 183 ? 9.664 49.896 33.894 1.00 14.79 183 GLU A O 1
ATOM 1371 N N . ALA A 1 184 ? 10.249 48.287 35.332 1.00 12.54 184 ALA A N 1
ATOM 1372 C CA . ALA A 1 184 ? 11.633 48.781 35.330 1.00 13.79 184 ALA A CA 1
ATOM 1373 C C . ALA A 1 184 ? 12.264 48.641 33.974 1.00 13.65 184 ALA A C 1
ATOM 1374 O O . ALA A 1 184 ? 13.023 49.504 33.580 1.00 13.77 184 ALA A O 1
ATOM 1376 N N . ALA A 1 185 ? 12.015 47.541 33.254 1.00 13.19 185 ALA A N 1
ATOM 1377 C CA . ALA A 1 185 ? 12.630 47.385 31.930 1.00 13.10 185 ALA A CA 1
ATOM 1378 C C . ALA A 1 185 ? 12.015 48.399 30.964 1.00 12.86 185 ALA A C 1
ATOM 1379 O O . ALA A 1 185 ? 12.702 49.001 30.083 1.00 13.11 185 ALA A O 1
ATOM 1381 N N . GLY A 1 186 ? 10.721 48.598 31.080 1.00 13.52 186 GLY A N 1
ATOM 1382 C CA . GLY A 1 186 ? 10.005 49.693 30.302 1.00 13.31 186 GLY A CA 1
ATOM 1383 C C . GLY A 1 186 ? 10.615 51.072 30.572 1.00 14.07 186 GLY A C 1
ATOM 1384 O O . GLY A 1 186 ? 10.836 51.886 29.658 1.00 13.83 186 GLY A O 1
ATOM 1385 N N . MET A 1 187 ? 10.958 51.343 31.836 1.00 15.70 187 MET A N 1
ATOM 1386 C CA . MET A 1 187 ? 11.521 52.635 32.178 1.00 14.90 187 MET A CA 1
ATOM 1387 C C . MET A 1 187 ? 12.943 52.802 31.531 1.00 15.23 187 MET A C 1
ATOM 1388 O O . MET A 1 187 ? 13.244 53.896 30.964 1.00 12.63 187 MET A O 1
ATOM 1393 N N . ARG A 1 188 ? 13.808 51.775 31.605 1.00 14.64 188 ARG A N 1
ATOM 1394 C CA . ARG A 1 188 ? 15.141 51.817 30.967 1.00 14.39 188 ARG A CA 1
ATOM 1395 C C . ARG A 1 188 ? 14.940 52.007 29.471 1.00 14.94 188 ARG A C 1
ATOM 1396 O O . ARG A 1 188 ? 15.701 52.737 28.826 1.00 15.36 188 ARG A O 1
ATOM 1404 N N . LEU A 1 189 ? 13.917 51.357 28.929 1.00 13.03 189 LEU A N 1
ATOM 1405 C CA . LEU A 1 189 ? 13.701 51.547 27.465 1.00 13.41 189 LEU A CA 1
ATOM 1406 C C . LEU A 1 189 ? 13.354 53.029 27.173 1.00 11.84 189 LEU A C 1
ATOM 1407 O O . LEU A 1 189 ? 13.862 53.613 26.188 1.00 13.55 189 LEU A O 1
ATOM 1412 N N . GLY A 1 190 ? 12.565 53.670 28.050 1.00 11.50 190 GLY A N 1
ATOM 1413 C CA . GLY A 1 190 ? 12.260 55.100 27.818 1.00 11.49 190 GLY A CA 1
ATOM 1414 C C . GLY A 1 190 ? 13.530 55.951 27.752 1.00 12.15 190 GLY A C 1
ATOM 1415 O O . GLY A 1 190 ? 13.603 56.913 27.010 1.00 11.13 190 GLY A O 1
ATOM 1416 N N . GLY A 1 191 ? 14.564 55.617 28.535 1.00 12.86 191 GLY A N 1
ATOM 1417 C CA . GLY A 1 191 ? 15.801 56.409 28.482 1.00 11.88 191 GLY A CA 1
ATOM 1418 C C . GLY A 1 191 ? 16.432 56.274 27.106 1.00 14.14 191 GLY A C 1
ATOM 1419 O O . GLY A 1 191 ? 16.947 57.261 26.517 1.00 12.79 191 GLY A O 1
ATOM 1420 N N . LEU A 1 192 ? 16.427 55.039 26.575 1.00 12.77 192 LEU A N 1
ATOM 1421 C CA . LEU A 1 192 ? 16.995 54.840 25.252 1.00 13.80 192 LEU A CA 1
ATOM 1422 C C . LEU A 1 192 ? 16.191 55.589 24.171 1.00 11.49 192 LEU A C 1
ATOM 1423 O O . LEU A 1 192 ? 16.809 56.177 23.252 1.00 13.41 192 LEU A O 1
ATOM 1428 N N . LEU A 1 193 ? 14.862 55.571 24.298 1.00 12.27 193 LEU A N 1
ATOM 1429 C CA . LEU A 1 193 ? 13.959 56.180 23.275 1.00 13.14 193 LEU A CA 1
ATOM 1430 C C . LEU A 1 193 ? 14.090 57.709 23.366 1.00 12.67 193 LEU A C 1
ATOM 1431 O O . LEU A 1 193 ? 14.113 58.404 22.362 1.00 12.92 193 LEU A O 1
ATOM 1436 N N . TYR A 1 194 ? 14.221 58.218 24.599 1.00 11.05 194 TYR A N 1
ATOM 1437 C CA . TYR A 1 194 ? 14.351 59.678 24.765 1.00 11.45 194 TYR A CA 1
ATOM 1438 C C . TYR A 1 194 ? 15.639 60.121 24.089 1.00 12.77 194 TYR A C 1
ATOM 1439 O O . TYR A 1 194 ? 15.635 61.115 23.335 1.00 14.52 194 TYR A O 1
ATOM 1448 N N . GLN A 1 195 ? 16.730 59.396 24.267 1.00 10.40 195 GLN A N 1
ATOM 1449 C CA . GLN A 1 195 ? 18.009 59.840 23.663 1.00 11.27 195 GLN A CA 1
ATOM 1450 C C . GLN A 1 195 ? 17.888 59.829 22.125 1.00 13.91 195 GLN A C 1
ATOM 1451 O O . GLN A 1 195 ? 18.343 60.734 21.458 1.00 14.13 195 GLN A O 1
ATOM 1457 N N . LEU A 1 196 ? 17.265 58.747 21.608 1.00 13.16 196 LEU A N 1
ATOM 1458 C CA . LEU A 1 196 ? 17.118 58.582 20.192 1.00 13.67 196 LEU A CA 1
ATOM 1459 C C . LEU A 1 196 ? 16.256 59.667 19.598 1.00 12.96 196 LEU A C 1
ATOM 1460 O O . LEU A 1 196 ? 16.604 60.291 18.584 1.00 13.58 196 LEU A O 1
ATOM 1465 N N . VAL A 1 197 ? 15.109 59.993 20.207 1.00 12.63 197 VAL A N 1
ATOM 1466 C CA . VAL A 1 197 ? 14.300 61.100 19.685 1.00 12.28 197 VAL A CA 1
ATOM 1467 C C . VAL A 1 197 ? 15.020 62.412 19.748 1.00 13.79 197 VAL A C 1
ATOM 1468 O O . VAL A 1 197 ? 14.992 63.214 18.767 1.00 14.03 197 VAL A O 1
ATOM 1472 N N . GLN A 1 198 ? 15.661 62.713 20.895 1.00 11.51 198 GLN A N 1
ATOM 1473 C CA . GLN A 1 198 ? 16.419 63.960 20.955 1.00 11.81 198 GLN A CA 1
ATOM 1474 C C . GLN A 1 198 ? 17.457 64.059 19.842 1.00 12.28 198 GLN A C 1
ATOM 1475 O O . GLN A 1 198 ? 17.643 65.140 19.266 1.00 14.22 198 GLN A O 1
ATOM 1481 N N . GLU A 1 199 ? 18.129 62.959 19.603 1.00 11.71 199 GLU A N 1
ATOM 1482 C CA . GLU A 1 199 ? 19.195 62.929 18.564 1.00 13.19 199 GLU A CA 1
ATOM 1483 C C . GLU A 1 199 ? 18.636 63.174 17.139 1.00 15.35 199 GLU A C 1
ATOM 1484 O O . GLU A 1 199 ? 19.197 63.943 16.335 1.00 14.27 199 GLU A O 1
ATOM 1490 N N . ARG A 1 200 ? 17.507 62.515 16.853 1.00 16.24 200 ARG A N 1
ATOM 1491 C CA . ARG A 1 200 ? 16.861 62.733 15.539 1.00 17.82 200 ARG A CA 1
ATOM 1492 C C . ARG A 1 200 ? 16.334 64.135 15.333 1.00 19.56 200 ARG A C 1
ATOM 1493 O O . ARG A 1 200 ? 16.389 64.709 14.206 1.00 20.00 200 ARG A O 1
ATOM 1501 N N . ARG A 1 201 ? 15.768 64.729 16.369 1.00 17.23 201 ARG A N 1
ATOM 1502 C CA . ARG A 1 201 ? 15.374 66.105 16.310 1.00 19.42 201 ARG A CA 1
ATOM 1503 C C . ARG A 1 201 ? 16.588 66.964 16.103 1.00 18.90 201 ARG A C 1
ATOM 1504 O O . ARG A 1 201 ? 16.488 67.968 15.396 1.00 19.46 201 ARG A O 1
ATOM 1512 N N . ALA A 1 202 ? 17.683 66.652 16.802 1.00 15.90 202 ALA A N 1
ATOM 1513 C CA . ALA A 1 202 ? 18.884 67.514 16.680 1.00 16.99 202 ALA A CA 1
ATOM 1514 C C . ALA A 1 202 ? 19.594 67.376 15.312 1.00 17.80 202 ALA A C 1
ATOM 1515 O O . ALA A 1 202 ? 20.312 68.303 14.882 1.00 18.50 202 ALA A O 1
ATOM 1517 N N . ASN A 1 203 ? 19.478 66.201 14.699 1.00 17.01 203 ASN A N 1
ATOM 1518 C CA . ASN A 1 203 ? 20.353 65.770 13.614 1.00 17.33 203 ASN A CA 1
ATOM 1519 C C . ASN A 1 203 ? 19.598 64.777 12.720 1.00 17.77 203 ASN A C 1
ATOM 1520 O O . ASN A 1 203 ? 19.931 63.565 12.664 1.00 17.33 203 ASN A O 1
ATOM 1525 N N . PRO A 1 204 ? 18.643 65.292 11.968 1.00 18.29 204 PRO A N 1
ATOM 1526 C CA . PRO A 1 204 ? 17.765 64.414 11.171 1.00 17.94 204 PRO A CA 1
ATOM 1527 C C . PRO A 1 204 ? 18.591 63.636 10.139 1.00 18.20 204 PRO A C 1
ATOM 1528 O O . PRO A 1 204 ? 19.656 64.117 9.662 1.00 16.91 204 PRO A O 1
ATOM 1532 N N . GLY A 1 205 ? 18.093 62.464 9.825 1.00 17.33 205 GLY A N 1
ATOM 1533 C CA . GLY A 1 205 ? 18.793 61.532 8.975 1.00 18.63 205 GLY A CA 1
ATOM 1534 C C . GLY A 1 205 ? 17.810 60.773 8.130 1.00 18.35 205 GLY A C 1
ATOM 1535 O O . GLY A 1 205 ? 16.619 61.152 8.004 1.00 18.37 205 GLY A O 1
ATOM 1536 N N . ASP A 1 206 ? 18.333 59.700 7.509 1.00 16.60 206 ASP A N 1
ATOM 1537 C CA . ASP A 1 206 ? 17.529 58.894 6.589 1.00 18.57 206 ASP A CA 1
ATOM 1538 C C . ASP A 1 206 ? 16.962 57.756 7.466 1.00 20.78 206 ASP A C 1
ATOM 1539 O O . ASP A 1 206 ? 17.525 56.599 7.476 1.00 25.30 206 ASP A O 1
ATOM 1544 N N . ASP A 1 207 ? 15.988 58.101 8.290 1.00 18.85 207 ASP A N 1
ATOM 1545 C CA . ASP A 1 207 ? 15.429 57.153 9.247 1.00 16.09 207 ASP A CA 1
ATOM 1546 C C . ASP A 1 207 ? 14.011 57.474 9.514 1.00 16.37 207 ASP A C 1
ATOM 1547 O O . ASP A 1 207 ? 13.529 58.579 9.215 1.00 15.78 207 ASP A O 1
ATOM 1552 N N . LEU A 1 208 ? 13.313 56.543 10.182 1.00 15.80 208 LEU A N 1
ATOM 1553 C CA . LEU A 1 208 ? 11.899 56.670 10.324 1.00 16.01 208 LEU A CA 1
ATOM 1554 C C . LEU A 1 208 ? 11.463 57.743 11.307 1.00 14.95 208 LEU A C 1
ATOM 1555 O O . LEU A 1 208 ? 10.469 58.450 11.057 1.00 15.46 208 LEU A O 1
ATOM 1560 N N . ILE A 1 209 ? 12.192 57.903 12.426 1.00 15.68 209 ILE A N 1
ATOM 1561 C CA . ILE A 1 209 ? 11.845 59.070 13.300 1.00 14.83 209 ILE A CA 1
ATOM 1562 C C . ILE A 1 209 ? 11.952 60.429 12.589 1.00 14.69 209 ILE A C 1
ATOM 1563 O O . ILE A 1 209 ? 11.106 61.286 12.757 1.00 15.59 209 ILE A O 1
ATOM 1568 N N . SER A 1 210 ? 13.012 60.604 11.833 1.00 14.54 210 SER A N 1
ATOM 1569 C CA . SER A 1 210 ? 13.180 61.852 11.092 1.00 15.28 210 SER A CA 1
ATOM 1570 C C . SER A 1 210 ? 12.030 62.059 10.124 1.00 15.40 210 SER A C 1
ATOM 1571 O O . SER A 1 210 ? 11.573 63.219 9.976 1.00 16.70 210 SER A O 1
ATOM 1574 N N . ALA A 1 211 ? 11.588 60.986 9.446 1.00 15.29 211 ALA A N 1
ATOM 1575 C CA . ALA A 1 211 ? 10.417 61.133 8.535 1.00 16.57 211 ALA A CA 1
ATOM 1576 C C . ALA A 1 211 ? 9.164 61.460 9.292 1.00 15.23 211 ALA A C 1
ATOM 1577 O O . ALA A 1 211 ? 8.343 62.274 8.808 1.00 17.63 211 ALA A O 1
ATOM 1579 N N . LEU A 1 212 ? 8.989 60.912 10.496 1.00 15.65 212 LEU A N 1
ATOM 1580 C CA . LEU A 1 212 ? 7.748 61.255 11.292 1.00 15.02 212 LEU A CA 1
ATOM 1581 C C . LEU A 1 212 ? 7.768 62.699 11.760 1.00 16.29 212 LEU A C 1
ATOM 1582 O O . LEU A 1 212 ? 6.719 63.387 11.819 1.00 16.04 212 LEU A O 1
ATOM 1587 N N . ILE A 1 213 ? 8.978 63.186 12.072 1.00 15.69 213 ILE A N 1
ATOM 1588 C CA . ILE A 1 213 ? 9.112 64.568 12.513 1.00 17.03 213 ILE A CA 1
ATOM 1589 C C . ILE A 1 213 ? 8.561 65.527 11.469 1.00 20.11 213 ILE A C 1
ATOM 1590 O O . ILE A 1 213 ? 8.005 66.551 11.836 1.00 22.21 213 ILE A O 1
ATOM 1595 N N . THR A 1 214 ? 8.724 65.209 10.180 1.00 18.95 214 THR A N 1
ATOM 1596 C CA . THR A 1 214 ? 8.314 66.157 9.156 1.00 22.70 214 THR A CA 1
ATOM 1597 C C . THR A 1 214 ? 6.941 65.817 8.580 1.00 23.05 214 THR A C 1
ATOM 1598 O O . THR A 1 214 ? 6.521 66.420 7.591 1.00 24.31 214 THR A O 1
ATOM 1602 N N . THR A 1 215 ? 6.258 64.818 9.133 1.00 23.03 215 THR A N 1
ATOM 1603 C CA . THR A 1 215 ? 5.015 64.379 8.535 1.00 23.24 215 THR A CA 1
ATOM 1604 C C . THR A 1 215 ? 3.925 65.449 8.724 1.00 24.84 215 THR A C 1
ATOM 1605 O O . THR A 1 215 ? 3.946 66.247 9.704 1.00 22.48 215 THR A O 1
ATOM 1609 N N . GLU A 1 216 ? 2.989 65.472 7.783 1.00 26.32 216 GLU A N 1
ATOM 1610 C CA . GLU A 1 216 ? 1.786 66.356 7.942 1.00 28.31 216 GLU A CA 1
ATOM 1611 C C . GLU A 1 216 ? 1.048 66.142 9.273 1.00 26.47 216 GLU A C 1
ATOM 1612 O O . GLU A 1 216 ? 0.568 65.046 9.574 1.00 26.50 216 GLU A O 1
ATOM 1618 N N . ASP A 1 217 ? 0.980 67.163 10.092 1.00 26.01 217 ASP A N 1
ATOM 1619 C CA . ASP A 1 217 ? 0.538 66.985 11.467 1.00 26.73 217 ASP A CA 1
ATOM 1620 C C . ASP A 1 217 ? -0.272 68.223 11.864 1.00 29.22 217 ASP A C 1
ATOM 1621 O O . ASP A 1 217 ? 0.175 69.022 12.723 1.00 28.03 217 ASP A O 1
ATOM 1626 N N . PRO A 1 218 ? -1.488 68.378 11.247 1.00 30.81 218 PRO A N 1
ATOM 1627 C CA . PRO A 1 218 ? -2.210 69.649 11.467 1.00 32.43 218 PRO A CA 1
ATOM 1628 C C . PRO A 1 218 ? -2.524 69.829 12.922 1.00 34.06 218 PRO A C 1
ATOM 1629 O O . PRO A 1 218 ? -2.447 70.963 13.425 1.00 35.55 218 PRO A O 1
ATOM 1633 N N . ASP A 1 219 ? -2.858 68.734 13.625 1.00 34.17 219 ASP A N 1
ATOM 1634 C CA . ASP A 1 219 ? -3.226 68.859 15.058 1.00 33.75 219 ASP A CA 1
ATOM 1635 C C . ASP A 1 219 ? -2.049 68.917 16.101 1.00 33.46 219 ASP A C 1
ATOM 1636 O O . ASP A 1 219 ? -2.275 68.968 17.342 1.00 33.42 219 ASP A O 1
ATOM 1641 N N . GLY A 1 220 ? -0.806 68.947 15.606 1.00 31.08 220 GLY A N 1
ATOM 1642 C CA . GLY A 1 220 ? 0.365 69.012 16.485 1.00 28.17 220 GLY A CA 1
ATOM 1643 C C . GLY A 1 220 ? 0.420 67.851 17.468 1.00 27.23 220 GLY A C 1
ATOM 1644 O O . GLY A 1 220 ? 0.768 68.055 18.646 1.00 26.52 220 GLY A O 1
ATOM 1645 N N . VAL A 1 221 ? 0.054 66.641 17.002 1.00 26.30 221 VAL A N 1
ATOM 1646 C CA . VAL A 1 221 ? 0.107 65.463 17.883 1.00 25.12 221 VAL A CA 1
ATOM 1647 C C . VAL A 1 221 ? 1.521 64.861 17.896 1.00 22.62 221 VAL A C 1
ATOM 1648 O O . VAL A 1 221 ? 1.880 64.223 18.860 1.00 20.60 221 VAL A O 1
ATOM 1652 N N . VAL A 1 222 ? 2.319 65.100 16.855 1.00 22.18 222 VAL A N 1
ATOM 1653 C CA . VAL A 1 222 ? 3.689 64.500 16.804 1.00 20.92 222 VAL A CA 1
ATOM 1654 C C . VAL A 1 222 ? 4.767 65.232 17.669 1.00 20.85 222 VAL A C 1
ATOM 1655 O O . VAL A 1 222 ? 5.661 65.936 17.151 1.00 22.21 222 VAL A O 1
ATOM 1659 N N . ASP A 1 223 ? 4.709 65.036 18.974 1.00 17.45 223 ASP A N 1
ATOM 1660 C CA . ASP A 1 223 ? 5.710 65.646 19.877 1.00 17.62 223 ASP A CA 1
ATOM 1661 C C . ASP A 1 223 ? 6.669 64.553 20.315 1.00 16.72 223 ASP A C 1
ATOM 1662 O O . ASP A 1 223 ? 6.525 63.370 19.853 1.00 15.81 223 ASP A O 1
ATOM 1667 N N . ASP A 1 224 ? 7.616 64.889 21.194 1.00 14.67 224 ASP A N 1
ATOM 1668 C CA . ASP A 1 224 ? 8.657 63.888 21.520 1.00 15.62 224 ASP A CA 1
ATOM 1669 C C . ASP A 1 224 ? 8.057 62.663 22.201 1.00 14.37 224 ASP A C 1
ATOM 1670 O O . ASP A 1 224 ? 8.543 61.566 21.988 1.00 14.16 224 ASP A O 1
ATOM 1675 N N . MET A 1 225 ? 7.064 62.850 23.085 1.00 15.24 225 MET A N 1
ATOM 1676 C CA . MET A 1 225 ? 6.456 61.702 23.766 1.00 15.60 225 MET A CA 1
ATOM 1677 C C . MET A 1 225 ? 5.804 60.770 22.750 1.00 14.95 225 MET A C 1
ATOM 1678 O O . MET A 1 225 ? 5.866 59.528 22.837 1.00 14.07 225 MET A O 1
ATOM 1683 N N . PHE A 1 226 ? 5.123 61.382 21.763 1.00 13.22 226 PHE A N 1
ATOM 1684 C CA . PHE A 1 226 ? 4.489 60.557 20.704 1.00 13.41 226 PHE A CA 1
ATOM 1685 C C . PHE A 1 226 ? 5.545 59.732 19.906 1.00 14.92 226 PHE A C 1
ATOM 1686 O O . PHE A 1 226 ? 5.370 58.530 19.662 1.00 14.06 226 PHE A O 1
ATOM 1694 N N . LEU A 1 227 ? 6.678 60.357 19.615 1.00 13.73 227 LEU A N 1
ATOM 1695 C CA . LEU A 1 227 ? 7.770 59.718 18.833 1.00 12.15 227 LEU A CA 1
ATOM 1696 C C . LEU A 1 227 ? 8.392 58.622 19.691 1.00 14.05 227 LEU A C 1
ATOM 1697 O O . LEU A 1 227 ? 8.762 57.535 19.196 1.00 13.22 227 LEU A O 1
ATOM 1702 N N . MET A 1 228 ? 8.540 58.889 20.983 1.00 11.04 228 MET A N 1
ATOM 1703 C CA . MET A 1 228 ? 9.147 57.887 21.842 1.00 11.11 228 MET A CA 1
ATOM 1704 C C . MET A 1 228 ? 8.202 56.701 21.897 1.00 13.29 228 MET A C 1
ATOM 1705 O O . MET A 1 228 ? 8.671 55.532 21.833 1.00 12.44 228 MET A O 1
ATOM 1710 N N . ASN A 1 229 ? 6.904 56.969 21.980 1.00 11.70 229 ASN A N 1
ATOM 1711 C CA . ASN A 1 229 ? 5.944 55.852 22.187 1.00 13.60 229 ASN A CA 1
ATOM 1712 C C . ASN A 1 229 ? 5.867 55.025 20.870 1.00 14.77 229 ASN A C 1
ATOM 1713 O O . ASN A 1 229 ? 5.874 53.783 20.909 1.00 13.43 229 ASN A O 1
ATOM 1718 N N . ALA A 1 230 ? 5.805 55.703 19.722 1.00 14.47 230 ALA A N 1
ATOM 1719 C CA . ALA A 1 230 ? 5.754 55.024 18.447 1.00 15.30 230 ALA A CA 1
ATOM 1720 C C . ALA A 1 230 ? 7.055 54.214 18.252 1.00 15.87 230 ALA A C 1
ATOM 1721 O O . ALA A 1 230 ? 7.027 53.018 17.869 1.00 17.03 230 ALA A O 1
ATOM 1723 N N . ALA A 1 231 ? 8.192 54.834 18.498 1.00 15.31 231 ALA A N 1
ATOM 1724 C CA . ALA A 1 231 ? 9.477 54.141 18.294 1.00 15.42 231 ALA A CA 1
ATOM 1725 C C . ALA A 1 231 ? 9.568 52.924 19.213 1.00 16.75 231 ALA A C 1
ATOM 1726 O O . ALA A 1 231 ? 10.107 51.872 18.838 1.00 15.81 231 ALA A O 1
ATOM 1728 N N . GLY A 1 232 ? 9.121 53.069 20.455 1.00 15.73 232 GLY A N 1
ATOM 1729 C CA . GLY A 1 232 ? 9.234 51.969 21.412 1.00 15.84 232 GLY A CA 1
ATOM 1730 C C . GLY A 1 232 ? 8.433 50.765 20.974 1.00 17.21 232 GLY A C 1
ATOM 1731 O O . GLY A 1 232 ? 8.995 49.622 20.982 1.00 15.69 232 GLY A O 1
ATOM 1732 N N . THR A 1 233 ? 7.203 50.971 20.541 1.00 17.37 233 THR A N 1
ATOM 1733 C CA . THR A 1 233 ? 6.347 49.890 20.098 1.00 15.76 233 THR A CA 1
ATOM 1734 C C . THR A 1 233 ? 6.933 49.234 18.848 1.00 16.10 233 THR A C 1
ATOM 1735 O O . THR A 1 233 ? 7.087 47.998 18.826 1.00 14.07 233 THR A O 1
ATOM 1739 N N . LEU A 1 234 ? 7.319 50.057 17.855 1.00 12.07 234 LEU A N 1
ATOM 1740 C CA . LEU A 1 234 ? 7.861 49.485 16.636 1.00 12.80 234 LEU A CA 1
ATOM 1741 C C . LEU A 1 234 ? 9.165 48.751 16.896 1.00 13.55 234 LEU A C 1
ATOM 1742 O O . LEU A 1 234 ? 9.387 47.632 16.335 1.00 13.95 234 LEU A O 1
ATOM 1747 N N . LEU A 1 235 ? 10.091 49.376 17.641 1.00 14.02 235 LEU A N 1
ATOM 1748 C CA . LEU A 1 235 ? 11.399 48.717 17.886 1.00 12.75 235 LEU A CA 1
ATOM 1749 C C . LEU A 1 235 ? 11.290 47.387 18.627 1.00 14.25 235 LEU A C 1
ATOM 1750 O O . LEU A 1 235 ? 11.980 46.392 18.255 1.00 15.09 235 LEU A O 1
ATOM 1755 N N . ILE A 1 236 ? 10.504 47.376 19.715 1.00 13.74 236 ILE A N 1
ATOM 1756 C CA . ILE A 1 236 ? 10.381 46.150 20.484 1.00 13.82 236 ILE A CA 1
ATOM 1757 C C . ILE A 1 236 ? 9.579 45.071 19.702 1.00 12.88 236 ILE A C 1
ATOM 1758 O O . ILE A 1 236 ? 9.965 43.909 19.720 1.00 13.34 236 ILE A O 1
ATOM 1763 N N . ALA A 1 237 ? 8.468 45.432 19.079 1.00 12.88 237 ALA A N 1
ATOM 1764 C CA . ALA A 1 237 ? 7.639 44.431 18.397 1.00 12.11 237 ALA A CA 1
ATOM 1765 C C . ALA A 1 237 ? 8.544 43.809 17.312 1.00 14.27 237 ALA A C 1
ATOM 1766 O O . ALA A 1 237 ? 8.599 42.595 17.120 1.00 14.33 237 ALA A O 1
ATOM 1768 N N . ALA A 1 238 ? 9.257 44.657 16.568 1.00 12.78 238 ALA A N 1
ATOM 1769 C CA . ALA A 1 238 ? 10.014 44.153 15.414 1.00 12.96 238 ALA A CA 1
ATOM 1770 C C . ALA A 1 238 ? 11.175 43.288 15.816 1.00 15.59 238 ALA A C 1
ATOM 1771 O O . ALA A 1 238 ? 11.531 42.386 15.020 1.00 17.88 238 ALA A O 1
ATOM 1773 N N . HIS A 1 239 ? 11.697 43.484 17.019 1.00 15.17 239 HIS A N 1
ATOM 1774 C CA . HIS A 1 239 ? 12.904 42.778 17.570 1.00 16.50 239 HIS A CA 1
ATOM 1775 C C . HIS A 1 239 ? 12.291 41.379 17.960 1.00 15.94 239 HIS A C 1
ATOM 1776 O O . HIS A 1 239 ? 12.712 40.292 17.485 1.00 15.67 239 HIS A O 1
ATOM 1783 N N . ASP A 1 240 ? 11.355 41.423 18.887 1.00 15.12 240 ASP A N 1
ATOM 1784 C CA . ASP A 1 240 ? 10.989 40.182 19.623 1.00 14.08 240 ASP A CA 1
ATOM 1785 C C . ASP A 1 240 ? 10.222 39.134 18.741 1.00 13.01 240 ASP A C 1
ATOM 1786 O O . ASP A 1 240 ? 10.542 37.974 18.739 1.00 12.45 240 ASP A O 1
ATOM 1791 N N . THR A 1 241 ? 9.163 39.564 18.058 1.00 12.90 241 THR A N 1
ATOM 1792 C CA . THR A 1 241 ? 8.282 38.609 17.361 1.00 12.58 241 THR A CA 1
ATOM 1793 C C . THR A 1 241 ? 9.093 37.937 16.258 1.00 12.28 241 THR A C 1
ATOM 1794 O O . THR A 1 241 ? 9.114 36.686 16.137 1.00 13.47 241 THR A O 1
ATOM 1798 N N . THR A 1 242 ? 9.797 38.749 15.465 1.00 12.07 242 THR A N 1
ATOM 1799 C CA . THR A 1 242 ? 10.489 38.184 14.286 1.00 11.86 242 THR A CA 1
ATOM 1800 C C . THR A 1 242 ? 11.618 37.237 14.785 1.00 12.61 242 THR A C 1
ATOM 1801 O O . THR A 1 242 ? 11.774 36.156 14.267 1.00 12.45 242 THR A O 1
ATOM 1805 N N . ALA A 1 243 ? 12.308 37.603 15.858 1.00 11.20 243 ALA A N 1
ATOM 1806 C CA . ALA A 1 243 ? 13.353 36.723 16.361 1.00 11.05 243 ALA A CA 1
ATOM 1807 C C . ALA A 1 243 ? 12.692 35.378 16.741 1.00 11.86 243 ALA A C 1
ATOM 1808 O O . ALA A 1 243 ? 13.270 34.295 16.456 1.00 11.08 243 ALA A O 1
ATOM 1810 N N . CYS A 1 244 ? 11.626 35.465 17.506 1.00 12.07 244 CYS A N 1
ATOM 1811 C CA . CYS A 1 244 ? 10.929 34.223 17.954 1.00 11.04 244 CYS A CA 1
ATOM 1812 C C . CYS A 1 244 ? 10.540 33.358 16.757 1.00 12.65 244 CYS A C 1
ATOM 1813 O O . CYS A 1 244 ? 10.689 32.150 16.793 1.00 13.82 244 CYS A O 1
ATOM 1816 N N . MET A 1 245 ? 9.979 33.980 15.726 1.00 11.81 245 MET A N 1
ATOM 1817 C CA . MET A 1 245 ? 9.572 33.174 14.517 1.00 12.25 245 MET A CA 1
ATOM 1818 C C . MET A 1 245 ? 10.803 32.503 13.835 1.00 13.77 245 MET A C 1
ATOM 1819 O O . MET A 1 245 ? 10.691 31.426 13.296 1.00 14.06 245 MET A O 1
ATOM 1824 N N . ILE A 1 246 ? 11.925 33.227 13.760 1.00 13.38 246 ILE A N 1
ATOM 1825 C CA . ILE A 1 246 ? 13.080 32.673 13.086 1.00 11.27 246 ILE A CA 1
ATOM 1826 C C . ILE A 1 246 ? 13.576 31.424 13.823 1.00 13.52 246 ILE A C 1
ATOM 1827 O O . ILE A 1 246 ? 13.817 30.344 13.228 1.00 12.37 246 ILE A O 1
ATOM 1832 N N . GLY A 1 247 ? 13.700 31.560 15.148 1.00 12.07 247 GLY A N 1
ATOM 1833 C CA . GLY A 1 247 ? 14.280 30.390 15.896 1.00 11.13 247 GLY A CA 1
ATOM 1834 C C . GLY A 1 247 ? 13.261 29.267 15.883 1.00 13.23 247 GLY A C 1
ATOM 1835 O O . GLY A 1 247 ? 13.619 28.096 15.685 1.00 12.17 247 GLY A O 1
ATOM 1836 N N . LEU A 1 248 ? 11.982 29.611 16.035 1.00 11.64 248 LEU A N 1
ATOM 1837 C CA . LEU A 1 248 ? 10.972 28.498 16.123 1.00 12.95 248 LEU A CA 1
ATOM 1838 C C . LEU A 1 248 ? 10.625 27.914 14.773 1.00 13.42 248 LEU A C 1
ATOM 1839 O O . LEU A 1 248 ? 10.451 26.700 14.661 1.00 14.63 248 LEU A O 1
ATOM 1844 N N . GLY A 1 249 ? 10.531 28.760 13.726 1.00 13.25 249 GLY A N 1
ATOM 1845 C CA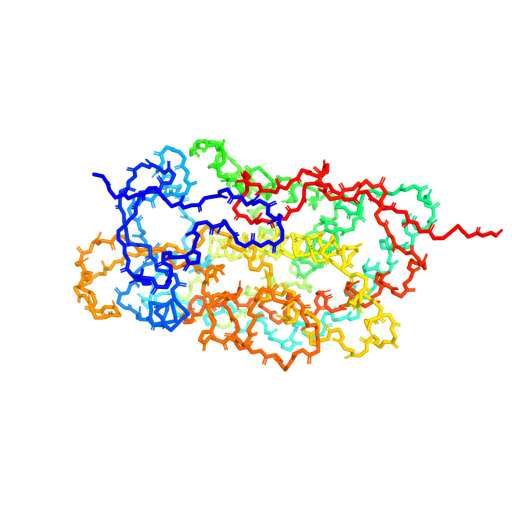 . GLY A 1 249 ? 10.274 28.154 12.419 1.00 12.00 249 GLY A CA 1
ATOM 1846 C C . GLY A 1 249 ? 11.466 27.326 11.965 1.00 12.83 249 GLY A C 1
ATOM 1847 O O . GLY A 1 249 ? 11.263 26.331 11.261 1.00 12.79 249 GLY A O 1
ATOM 1848 N N . THR A 1 250 ? 12.700 27.765 12.283 1.00 12.58 250 THR A N 1
ATOM 1849 C CA . THR A 1 250 ? 13.866 26.941 11.969 1.00 12.73 250 THR A CA 1
ATOM 1850 C C . THR A 1 250 ? 13.797 25.596 12.664 1.00 14.05 250 THR A C 1
ATOM 1851 O O . THR A 1 250 ? 13.992 24.523 12.036 1.00 14.78 250 THR A O 1
ATOM 1855 N N . ALA A 1 251 ? 13.496 25.631 13.964 1.00 11.43 251 ALA A N 1
ATOM 1856 C CA . ALA A 1 251 ? 13.417 24.371 14.772 1.00 12.62 251 ALA A CA 1
ATOM 1857 C C . ALA A 1 251 ? 12.343 23.390 14.219 1.00 13.35 251 ALA A C 1
ATOM 1858 O O . ALA A 1 251 ? 12.581 22.202 14.077 1.00 12.38 251 ALA A O 1
ATOM 1860 N N . LEU A 1 252 ? 11.198 23.933 13.837 1.00 14.14 252 LEU A N 1
ATOM 1861 C CA . LEU A 1 252 ? 10.099 23.145 13.290 1.00 12.10 252 LEU A CA 1
ATOM 1862 C C . LEU A 1 252 ? 10.511 22.560 11.932 1.00 13.78 252 LEU A C 1
ATOM 1863 O O . LEU A 1 252 ? 10.355 21.328 11.673 1.00 13.34 252 LEU A O 1
ATOM 1868 N N . LEU A 1 253 ? 11.141 23.377 11.088 1.00 12.73 253 LEU A N 1
ATOM 1869 C CA . LEU A 1 253 ? 11.542 22.766 9.796 1.00 15.07 253 LEU A CA 1
ATOM 1870 C C . LEU A 1 253 ? 12.654 21.683 10.000 1.00 15.15 253 LEU A C 1
ATOM 1871 O O . LEU A 1 253 ? 12.675 20.663 9.305 1.00 16.36 253 LEU A O 1
ATOM 1876 N N . LEU A 1 254 ? 13.587 21.932 10.922 1.00 15.73 254 LEU A N 1
ATOM 1877 C CA . LEU A 1 254 ? 14.670 20.991 11.230 1.00 15.32 254 LEU A CA 1
ATOM 1878 C C . LEU A 1 254 ? 14.144 19.697 11.883 1.00 18.74 254 LEU A C 1
ATOM 1879 O O . LEU A 1 254 ? 14.902 18.667 11.953 1.00 20.33 254 LEU A O 1
ATOM 1884 N N . ASP A 1 255 ? 12.904 19.746 12.309 1.00 18.05 255 ASP A N 1
ATOM 1885 C CA . ASP A 1 255 ? 12.197 18.568 12.843 1.00 18.56 255 ASP A CA 1
ATOM 1886 C C . ASP A 1 255 ? 11.127 18.043 11.924 1.00 18.49 255 ASP A C 1
ATOM 1887 O O . ASP A 1 255 ? 10.378 17.130 12.305 1.00 19.78 255 ASP A O 1
ATOM 1892 N N . SER A 1 256 ? 11.073 18.545 10.689 1.00 17.91 256 SER A N 1
ATOM 1893 C CA . SER A 1 256 ? 10.019 18.194 9.734 1.00 17.24 256 SER A CA 1
ATOM 1894 C C . SER A 1 256 ? 10.676 17.811 8.392 1.00 18.23 256 SER A C 1
ATOM 1895 O O . SER A 1 256 ? 10.656 18.606 7.457 1.00 15.93 256 SER A O 1
ATOM 1898 N N . PRO A 1 257 ? 11.231 16.587 8.312 1.00 19.67 257 PRO A N 1
ATOM 1899 C CA . PRO A 1 257 ? 12.112 16.318 7.151 1.00 20.42 257 PRO A CA 1
ATOM 1900 C C . PRO A 1 257 ? 11.383 16.447 5.811 1.00 18.86 257 PRO A C 1
ATOM 1901 O O . PRO A 1 257 ? 11.978 16.992 4.876 1.00 19.71 257 PRO A O 1
ATOM 1905 N N . ASP A 1 258 ? 10.145 15.949 5.662 1.00 18.76 258 ASP A N 1
ATOM 1906 C CA . ASP A 1 258 ? 9.503 16.077 4.338 1.00 18.75 258 ASP A CA 1
ATOM 1907 C C . ASP A 1 258 ? 9.263 17.517 3.910 1.00 18.85 258 ASP A C 1
ATOM 1908 O O . ASP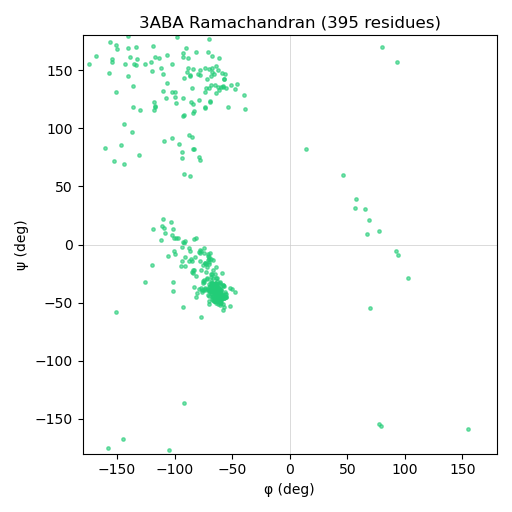 A 1 258 ? 9.462 17.858 2.725 1.00 18.36 258 ASP A O 1
ATOM 1913 N N . GLN A 1 259 ? 8.847 18.361 4.876 1.00 16.15 259 GLN A N 1
ATOM 1914 C CA . GLN A 1 259 ? 8.629 19.762 4.588 1.00 16.46 259 GLN A CA 1
ATOM 1915 C C . GLN A 1 259 ? 9.937 20.473 4.292 1.00 15.59 259 GLN A C 1
ATOM 1916 O O . GLN A 1 259 ? 10.015 21.298 3.341 1.00 14.90 259 GLN A O 1
ATOM 1922 N N . LEU A 1 260 ? 10.987 20.144 5.026 1.00 15.54 260 LEU A N 1
ATOM 1923 C CA . LEU A 1 260 ? 12.245 20.870 4.775 1.00 14.56 260 LEU A CA 1
ATOM 1924 C C . LEU A 1 260 ? 12.843 20.464 3.420 1.00 15.38 260 LEU A C 1
ATOM 1925 O O . LEU A 1 260 ? 13.358 21.309 2.636 1.00 15.56 260 LEU A O 1
ATOM 1930 N N . ALA A 1 261 ? 12.638 19.196 3.074 1.00 14.79 261 ALA A N 1
ATOM 1931 C CA . ALA A 1 261 ? 13.031 18.783 1.703 1.00 15.69 261 ALA A CA 1
ATOM 1932 C C . ALA A 1 261 ? 12.292 19.563 0.605 1.00 14.47 261 ALA A C 1
ATOM 1933 O O . ALA A 1 261 ? 12.899 19.892 -0.451 1.00 14.71 261 ALA A O 1
ATOM 1935 N N . LEU A 1 262 ? 11.000 19.856 0.770 1.00 15.03 262 LEU A N 1
ATOM 1936 C CA . LEU A 1 262 ? 10.285 20.638 -0.282 1.00 16.23 262 LEU A CA 1
ATOM 1937 C C . LEU A 1 262 ? 10.849 22.001 -0.430 1.00 16.06 262 LEU A C 1
ATOM 1938 O O . LEU A 1 262 ? 10.962 22.523 -1.563 1.00 15.47 262 LEU A O 1
ATOM 1943 N N . LEU A 1 263 ? 11.147 22.632 0.712 1.00 14.85 263 LEU A N 1
ATOM 1944 C CA . LEU A 1 263 ? 11.743 23.986 0.679 1.00 14.14 263 LEU A CA 1
ATOM 1945 C C . LEU A 1 263 ? 13.143 23.982 0.064 1.00 14.80 263 LEU A C 1
ATOM 1946 O O . LEU A 1 263 ? 13.527 24.906 -0.675 1.00 14.72 263 LEU A O 1
ATOM 1951 N N . ARG A 1 264 ? 13.946 22.967 0.384 1.00 16.07 264 ARG A N 1
ATOM 1952 C CA . ARG A 1 264 ? 15.272 22.858 -0.221 1.00 17.75 264 ARG A CA 1
ATOM 1953 C C . ARG A 1 264 ? 15.209 22.592 -1.703 1.00 17.81 264 ARG A C 1
ATOM 1954 O O . ARG A 1 264 ? 16.109 22.976 -2.430 1.00 18.91 264 ARG A O 1
ATOM 1962 N N . GLU A 1 265 ? 14.161 21.935 -2.154 1.00 16.29 265 GLU A N 1
ATOM 1963 C CA . GLU A 1 265 ? 14.061 21.688 -3.564 1.00 19.13 265 GLU A CA 1
ATOM 1964 C C . GLU A 1 265 ? 13.698 23.021 -4.242 1.00 17.48 265 GLU A C 1
ATOM 1965 O O . GLU A 1 265 ? 14.136 23.295 -5.383 1.00 17.60 265 GLU A O 1
ATOM 1971 N N . ASP A 1 266 ? 12.824 23.800 -3.603 1.00 17.96 266 ASP A N 1
ATOM 1972 C CA . ASP A 1 266 ? 12.295 25.047 -4.201 1.00 15.59 266 ASP A CA 1
ATOM 1973 C C . ASP A 1 266 ? 12.211 26.255 -3.300 1.00 13.91 266 ASP A C 1
ATOM 1974 O O . ASP A 1 266 ? 11.220 26.456 -2.614 1.00 15.21 266 ASP A O 1
ATOM 1979 N N . PRO A 1 267 ? 13.220 27.106 -3.366 1.00 14.24 267 PRO A N 1
ATOM 1980 C CA . PRO A 1 267 ? 13.338 28.329 -2.555 1.00 13.29 267 PRO A CA 1
ATOM 1981 C C . PRO A 1 267 ? 12.097 29.197 -2.867 1.00 13.01 267 PRO A C 1
ATOM 1982 O O . PRO A 1 267 ? 11.700 29.967 -2.007 1.00 13.27 267 PRO A O 1
ATOM 1986 N N . SER A 1 268 ? 11.463 29.039 -4.056 1.00 13.66 268 SER A N 1
ATOM 1987 C CA . SER A 1 268 ? 10.352 30.003 -4.409 1.00 13.84 268 SER A CA 1
ATOM 1988 C C . SER A 1 268 ? 9.047 29.636 -3.649 1.00 14.23 268 SER A C 1
ATOM 1989 O O . SER A 1 268 ? 8.080 30.468 -3.619 1.00 15.47 268 SER A O 1
ATOM 1992 N N . LEU A 1 269 ? 9.059 28.502 -2.957 1.00 12.95 269 LEU A N 1
ATOM 1993 C CA . LEU A 1 269 ? 7.964 28.146 -2.048 1.00 12.91 269 LEU A CA 1
ATOM 1994 C C . LEU A 1 269 ? 8.020 28.891 -0.704 1.00 11.18 269 LEU A C 1
ATOM 1995 O O . LEU A 1 269 ? 7.122 28.694 0.145 1.00 12.98 269 LEU A O 1
ATOM 2000 N N . VAL A 1 270 ? 9.062 29.675 -0.466 1.00 12.31 270 VAL A N 1
ATOM 2001 C CA . VAL A 1 270 ? 9.271 30.223 0.881 1.00 11.93 270 VAL A CA 1
ATOM 2002 C C . VAL A 1 270 ? 8.110 31.190 1.242 1.00 12.51 270 VAL A C 1
ATOM 2003 O O . VAL A 1 270 ? 7.864 31.398 2.424 1.00 12.51 270 VAL A O 1
ATOM 2007 N N . GLY A 1 271 ? 7.423 31.802 0.263 1.00 12.55 271 GLY A N 1
ATOM 2008 C CA . GLY A 1 271 ? 6.277 32.659 0.596 1.00 14.80 271 GLY A CA 1
ATOM 2009 C C . GLY A 1 271 ? 5.106 31.850 1.169 1.00 15.15 271 GLY A C 1
ATOM 2010 O O . GLY A 1 271 ? 4.591 32.150 2.253 1.00 12.94 271 GLY A O 1
ATOM 2011 N N . ASN A 1 272 ? 4.772 30.751 0.530 1.00 14.87 272 ASN A N 1
ATOM 2012 C CA . ASN A 1 272 ? 3.821 29.816 1.097 1.00 13.93 272 ASN A CA 1
ATOM 2013 C C . ASN A 1 272 ? 4.327 29.283 2.450 1.00 14.73 272 ASN A C 1
ATOM 2014 O O . ASN A 1 272 ? 3.530 29.105 3.369 1.00 13.68 272 ASN A O 1
ATOM 2019 N N . ALA A 1 273 ? 5.624 28.939 2.535 1.00 13.60 273 ALA A N 1
ATOM 2020 C CA . ALA A 1 273 ? 6.136 28.342 3.765 1.00 12.62 273 ALA A CA 1
ATOM 2021 C C . ALA A 1 273 ? 6.037 29.320 4.923 1.00 11.58 273 ALA A C 1
ATOM 2022 O O . ALA A 1 273 ? 5.650 28.918 6.019 1.00 12.86 273 ALA A O 1
ATOM 2024 N N . VAL A 1 274 ? 6.336 30.592 4.691 1.00 10.55 274 VAL A N 1
ATOM 2025 C CA . VAL A 1 274 ? 6.211 31.588 5.791 1.00 11.27 274 VAL A CA 1
ATOM 2026 C C . VAL A 1 274 ? 4.769 31.738 6.243 1.00 12.56 274 VAL A C 1
ATOM 2027 O O . VAL A 1 274 ? 4.525 31.829 7.471 1.00 11.18 274 VAL A O 1
ATOM 2031 N N . GLU A 1 275 ? 3.787 31.807 5.302 1.00 12.01 275 GLU A N 1
ATOM 2032 C CA . GLU A 1 275 ? 2.378 31.813 5.782 1.00 12.14 275 GLU A CA 1
ATOM 2033 C C . GLU A 1 275 ? 2.005 30.621 6.643 1.00 13.92 275 GLU A C 1
ATOM 2034 O O . GLU A 1 275 ? 1.274 30.799 7.644 1.00 12.68 275 GLU A O 1
ATOM 2040 N N . GLU A 1 276 ? 2.449 29.412 6.245 1.00 12.39 276 GLU A N 1
ATOM 2041 C CA . GLU A 1 276 ? 2.138 28.201 7.012 1.00 13.44 276 GLU A CA 1
ATOM 2042 C C . GLU A 1 276 ? 2.875 28.171 8.334 1.00 14.18 276 GLU A C 1
ATOM 2043 O O . GLU A 1 276 ? 2.297 27.763 9.367 1.00 13.37 276 GLU A O 1
ATOM 2049 N N . LEU A 1 277 ? 4.107 28.656 8.351 1.00 13.20 277 LEU A N 1
ATOM 2050 C CA . LEU A 1 277 ? 4.866 28.769 9.637 1.00 12.88 277 LEU A CA 1
ATOM 2051 C C . LEU A 1 277 ? 4.139 29.722 10.579 1.00 13.09 277 LEU A C 1
ATOM 2052 O O . LEU A 1 277 ? 4.074 29.461 11.761 1.00 11.86 277 LEU A O 1
ATOM 2057 N N . LEU A 1 278 ? 3.676 30.879 10.077 1.00 10.93 278 LEU A N 1
ATOM 2058 C CA . LEU A 1 278 ? 2.987 31.866 10.925 1.00 12.55 278 LEU A CA 1
ATOM 2059 C C . LEU A 1 278 ? 1.774 31.223 11.485 1.00 12.89 278 LEU A C 1
ATOM 2060 O O . LEU A 1 278 ? 1.528 31.329 12.682 1.00 14.70 278 LEU A O 1
ATOM 2065 N N . ARG A 1 279 ? 0.983 30.568 10.643 1.00 13.59 279 ARG A N 1
ATOM 2066 C CA . ARG A 1 279 ? -0.245 29.974 11.164 1.00 12.99 279 ARG A CA 1
ATOM 2067 C C . ARG A 1 279 ? 0.107 28.899 12.172 1.00 14.02 279 ARG A C 1
ATOM 2068 O O . ARG A 1 279 ? -0.464 28.813 13.270 1.00 14.63 279 ARG A O 1
ATOM 2076 N N . TYR A 1 280 ? 1.004 27.994 11.791 1.00 13.92 280 TYR A N 1
ATOM 2077 C CA . TYR A 1 280 ? 1.221 26.808 12.620 1.00 14.06 280 TYR A CA 1
ATOM 2078 C C . TYR A 1 280 ? 1.848 27.179 13.942 1.00 13.77 280 TYR A C 1
ATOM 2079 O O . TYR A 1 280 ? 1.579 26.548 14.989 1.00 14.16 280 TYR A O 1
ATOM 2088 N N . LEU A 1 281 ? 2.703 28.200 13.946 1.00 12.85 281 LEU A N 1
ATOM 2089 C CA . LEU A 1 281 ? 3.390 28.489 15.192 1.00 11.65 281 LEU A CA 1
ATOM 2090 C C . LEU A 1 281 ? 2.714 29.523 16.024 1.00 15.48 281 LEU A C 1
ATOM 2091 O O . LEU A 1 281 ? 3.041 29.584 17.245 1.00 15.47 281 LEU A O 1
ATOM 2096 N N . THR A 1 282 ? 1.823 30.328 15.414 1.00 14.96 282 THR A N 1
ATOM 2097 C CA . THR A 1 282 ? 1.107 31.461 16.120 1.00 13.92 282 THR A CA 1
ATOM 2098 C C . THR A 1 282 ? 1.746 31.800 17.482 1.00 14.53 282 THR A C 1
ATOM 2099 O O . THR A 1 282 ? 1.237 31.402 18.560 1.00 14.92 282 THR A O 1
ATOM 2103 N N . ILE A 1 283 ? 2.825 32.607 17.444 1.00 13.52 283 ILE A N 1
ATOM 2104 C CA . ILE A 1 283 ? 3.710 32.758 18.600 1.00 13.89 283 ILE A CA 1
ATOM 2105 C C . ILE A 1 283 ? 3.094 33.581 19.712 1.00 13.94 283 ILE A C 1
ATOM 2106 O O . ILE A 1 283 ? 3.580 33.509 20.889 1.00 12.26 283 ILE A O 1
ATOM 2111 N N . GLY A 1 284 ? 2.002 34.317 19.380 1.00 10.04 284 GLY A N 1
ATOM 2112 C CA . GLY A 1 284 ? 1.283 35.038 20.478 1.00 11.95 284 GLY A CA 1
ATOM 2113 C C . GLY A 1 284 ? 0.418 34.006 21.240 1.00 13.50 284 GLY A C 1
ATOM 2114 O O . GLY A 1 284 ? -0.820 34.020 21.127 1.00 13.85 284 GLY A O 1
ATOM 2115 N N . GLN A 1 285 ? 1.088 33.148 22.017 1.00 11.98 285 GLN A N 1
ATOM 2116 C CA . GLN A 1 285 ? 0.511 31.919 22.523 1.00 12.47 285 GLN A CA 1
ATOM 2117 C C . GLN A 1 285 ? -0.609 32.112 23.561 1.00 14.03 285 GLN A C 1
ATOM 2118 O O . GLN A 1 285 ? -1.468 31.205 23.689 1.00 15.28 285 GLN A O 1
ATOM 2124 N N . PHE A 1 286 ? -0.589 33.229 24.327 1.00 13.25 286 PHE A N 1
ATOM 2125 C CA . PHE A 1 286 ? -1.594 33.404 25.371 1.00 14.25 286 PHE A CA 1
ATOM 2126 C C . PHE A 1 286 ? -2.795 34.200 24.860 1.00 14.83 286 PHE A C 1
ATOM 2127 O O . PHE A 1 286 ? -3.864 34.222 25.527 1.00 15.52 286 PHE A O 1
ATOM 2135 N N . GLY A 1 287 ? -2.675 34.843 23.718 1.00 14.92 287 GLY A N 1
ATOM 2136 C CA . GLY A 1 287 ? -3.848 35.571 23.161 1.00 15.00 287 GLY A CA 1
ATOM 2137 C C . GLY A 1 287 ? -3.959 37.033 23.528 1.00 16.46 287 GLY A C 1
ATOM 2138 O O . GLY A 1 287 ? -3.389 37.498 24.533 1.00 17.11 287 GLY A O 1
ATOM 2139 N N . GLY A 1 288 ? -4.677 37.794 22.702 1.00 16.28 288 GLY A N 1
ATOM 2140 C CA . GLY A 1 288 ? -4.833 39.212 22.916 1.00 15.56 288 GLY A CA 1
ATOM 2141 C C . GLY A 1 288 ? -5.904 39.504 23.981 1.00 15.56 288 GLY A C 1
ATOM 2142 O O . GLY A 1 288 ? -6.872 38.768 24.091 1.00 17.36 288 GLY A O 1
ATOM 2143 N N . GLU A 1 289 ? -5.728 40.566 24.748 1.00 13.96 289 GLU A N 1
ATOM 2144 C CA . GLU A 1 289 ? -6.749 40.859 25.776 1.00 14.79 289 GLU A CA 1
ATOM 2145 C C . GLU A 1 289 ? -7.577 42.032 25.370 1.00 14.74 289 GLU A C 1
ATOM 2146 O O . GLU A 1 289 ? -7.035 43.083 24.914 1.00 15.28 289 GLU A O 1
ATOM 2152 N N . ARG A 1 290 ? -8.904 41.928 25.609 1.00 14.97 290 ARG A N 1
ATOM 2153 C CA . ARG A 1 290 ? -9.778 43.073 25.316 1.00 15.46 290 ARG A CA 1
ATOM 2154 C C . ARG A 1 290 ? -10.835 43.167 26.453 1.00 15.09 290 ARG A C 1
ATOM 2155 O O . ARG A 1 290 ? -10.990 42.250 27.250 1.00 16.01 290 ARG A O 1
ATOM 2163 N N . VAL A 1 291 ? -11.564 44.260 26.481 1.00 16.21 291 VAL A N 1
ATOM 2164 C CA . VAL A 1 291 ? -12.651 44.358 27.496 1.00 17.09 291 VAL A CA 1
ATOM 2165 C C . VAL A 1 291 ? -13.942 44.930 26.853 1.00 17.84 291 VAL A C 1
ATOM 2166 O O . VAL A 1 291 ? -13.856 45.877 26.084 1.00 16.70 291 VAL A O 1
ATOM 2170 N N . ALA A 1 292 ? -15.127 44.353 27.161 1.00 17.14 292 ALA A N 1
ATOM 2171 C CA . ALA A 1 292 ? -16.347 44.848 26.501 1.00 17.94 292 ALA A CA 1
ATOM 2172 C C . ALA A 1 292 ? -16.669 46.263 27.039 1.00 18.93 292 ALA A C 1
ATOM 2173 O O . ALA A 1 292 ? -16.561 46.493 28.277 1.00 19.54 292 ALA A O 1
ATOM 2175 N N . THR A 1 293 ? -17.007 47.211 26.164 1.00 19.30 293 THR A N 1
ATOM 2176 C CA . THR A 1 293 ? -17.466 48.508 26.664 1.00 22.05 293 THR A CA 1
ATOM 2177 C C . THR A 1 293 ? -18.988 48.671 26.645 1.00 24.90 293 THR A C 1
ATOM 2178 O O . THR A 1 293 ? -19.504 49.711 27.122 1.00 23.99 293 THR A O 1
ATOM 2182 N N . ARG A 1 294 ? -19.664 47.680 26.079 1.00 26.53 294 ARG A N 1
ATOM 2183 C CA . ARG A 1 294 ? -21.132 47.570 26.203 1.00 29.01 294 ARG A CA 1
ATOM 2184 C C . ARG A 1 294 ? -21.480 46.076 26.131 1.00 30.18 294 ARG A C 1
ATOM 2185 O O . ARG A 1 294 ? -20.589 45.243 25.873 1.00 28.62 294 ARG A O 1
ATOM 2193 N N . ASP A 1 295 ? -22.738 45.699 26.396 1.00 30.28 295 ASP A N 1
ATOM 2194 C CA . ASP A 1 295 ? -23.103 44.301 26.287 1.00 31.22 295 ASP A CA 1
ATOM 2195 C C . ASP A 1 295 ? -23.041 43.955 24.852 1.00 30.90 295 ASP A C 1
ATOM 2196 O O . ASP A 1 295 ? -23.510 44.748 24.050 1.00 32.64 295 ASP A O 1
ATOM 2201 N N . VAL A 1 296 ? -22.480 42.792 24.525 1.00 28.52 296 VAL A N 1
ATOM 2202 C CA . VAL A 1 296 ? -22.430 42.313 23.155 1.00 30.27 296 VAL A CA 1
ATOM 2203 C C . VAL A 1 296 ? -22.622 40.817 23.146 1.00 29.79 296 VAL A C 1
ATOM 2204 O O . VAL A 1 296 ? -22.395 40.123 24.148 1.00 30.28 296 VAL A O 1
ATOM 2208 N N . GLU A 1 297 ? -23.105 40.338 22.019 1.00 27.97 297 GLU A N 1
ATOM 2209 C CA . GLU A 1 297 ? -23.290 38.970 21.820 1.00 28.32 297 GLU A CA 1
ATOM 2210 C C . GLU A 1 297 ? -22.109 38.475 21.009 1.00 28.05 297 GLU A C 1
ATOM 2211 O O . GLU A 1 297 ? -21.831 39.030 19.953 1.00 30.73 297 GLU A O 1
ATOM 2217 N N . LEU A 1 298 ? -21.473 37.396 21.419 1.00 25.69 298 LEU A N 1
ATOM 2218 C CA . LEU A 1 298 ? -20.293 36.916 20.654 1.00 24.31 298 LEU A CA 1
ATOM 2219 C C . LEU A 1 298 ? -20.430 35.422 20.546 1.00 23.84 298 LEU A C 1
ATOM 2220 O O . LEU A 1 298 ? -20.453 34.740 21.570 1.00 25.27 298 LEU A O 1
ATOM 2225 N N . GLY A 1 299 ? -20.544 34.896 19.336 1.00 23.56 299 GLY A N 1
ATOM 2226 C CA . GLY A 1 299 ? -20.801 33.467 19.161 1.00 25.00 299 GLY A CA 1
ATOM 2227 C C . GLY A 1 299 ? -22.065 33.054 19.901 1.00 26.60 299 GLY A C 1
ATOM 2228 O O . GLY A 1 299 ? -22.182 31.913 20.382 1.00 25.72 299 GLY A O 1
ATOM 2229 N N . GLY A 1 300 ? -23.017 33.981 19.997 1.00 27.48 300 GLY A N 1
ATOM 2230 C CA . GLY A 1 300 ? -24.299 33.642 20.605 1.00 28.59 300 GLY A CA 1
ATOM 2231 C C . GLY A 1 300 ? -24.214 33.592 22.121 1.00 28.63 300 GLY A C 1
ATOM 2232 O O . GLY A 1 300 ? -25.141 33.118 22.735 1.00 29.48 300 GLY A O 1
ATOM 2233 N N . VAL A 1 301 ? -23.114 34.068 22.723 1.00 27.27 301 VAL A N 1
ATOM 2234 C CA . VAL A 1 301 ? -22.914 34.167 24.206 1.00 26.79 301 VAL A CA 1
ATOM 2235 C C . VAL A 1 301 ? -22.932 35.634 24.599 1.00 27.86 301 VAL A C 1
ATOM 2236 O O . VAL A 1 301 ? -22.259 36.442 23.938 1.00 28.51 301 VAL A O 1
ATOM 2240 N N . ARG A 1 302 ? -23.695 35.999 25.654 1.00 26.15 302 ARG A N 1
ATOM 2241 C CA . ARG A 1 302 ? -23.703 37.359 26.109 1.00 26.95 302 ARG A CA 1
ATOM 2242 C C . ARG A 1 302 ? -22.449 37.667 26.950 1.00 26.40 302 ARG A C 1
ATOM 2243 O O . ARG A 1 302 ? -22.194 37.007 27.987 1.00 24.34 302 ARG A O 1
ATOM 2251 N N . ILE A 1 303 ? -21.738 38.706 26.496 1.00 25.57 303 ILE A N 1
ATOM 2252 C CA . ILE A 1 303 ? -20.602 39.300 27.212 1.00 24.31 303 ILE A CA 1
ATOM 2253 C C . ILE A 1 303 ? -21.075 40.631 27.742 1.00 24.62 303 ILE A C 1
ATOM 2254 O O . ILE A 1 303 ? -21.548 41.495 26.975 1.00 26.10 303 ILE A O 1
ATOM 2259 N N . ALA A 1 304 ? -20.916 40.820 29.038 1.00 24.69 304 ALA A N 1
ATOM 2260 C CA . ALA A 1 304 ? -21.433 41.963 29.710 1.00 23.76 304 ALA A CA 1
ATOM 2261 C C . ALA A 1 304 ? -20.434 43.106 29.632 1.00 24.80 304 ALA A C 1
ATOM 2262 O O . ALA A 1 304 ? -19.195 42.896 29.669 1.00 23.47 304 ALA A O 1
ATOM 2264 N N . LYS A 1 305 ? -20.944 44.326 29.533 1.00 24.42 305 LYS A N 1
ATOM 2265 C CA . LYS A 1 305 ? -20.085 45.481 29.728 1.00 25.10 305 LYS A CA 1
ATOM 2266 C C . LYS A 1 305 ? -19.085 45.264 30.883 1.00 25.40 305 LYS A C 1
ATOM 2267 O O . LYS A 1 305 ? -19.449 44.858 32.052 1.00 24.77 305 LYS A O 1
ATOM 2273 N N . GLY A 1 306 ? -17.817 45.525 30.561 1.00 23.73 306 GLY A N 1
ATOM 2274 C CA . GLY A 1 306 ? -16.740 45.544 31.594 1.00 23.04 306 GLY A CA 1
ATOM 2275 C C . GLY A 1 306 ? -16.041 44.185 31.750 1.00 20.73 306 GLY A C 1
ATOM 2276 O O . GLY A 1 306 ? -15.087 44.058 32.524 1.00 21.44 306 GLY A O 1
ATOM 2277 N N . GLU A 1 307 ? -16.549 43.165 31.052 1.00 18.75 307 GLU A N 1
ATOM 2278 C CA . GLU A 1 307 ? -16.021 41.809 31.190 1.00 17.80 307 GLU A CA 1
ATOM 2279 C C . GLU A 1 307 ? -14.799 41.651 30.242 1.00 18.44 307 GLU A C 1
ATOM 2280 O O . GLU A 1 307 ? -14.880 42.073 29.062 1.00 16.40 307 GLU A O 1
ATOM 2286 N N . GLN A 1 308 ? -13.727 41.056 30.776 1.00 18.34 308 GLN A N 1
ATOM 2287 C CA . GLN A 1 308 ? -12.441 40.950 29.972 1.00 19.57 308 GLN A CA 1
ATOM 2288 C C . GLN A 1 308 ? -12.563 39.722 29.086 1.00 19.09 308 GLN A C 1
ATOM 2289 O O . GLN A 1 308 ? -13.267 38.749 29.448 1.00 18.04 308 GLN A O 1
ATOM 2295 N N . VAL A 1 309 ? -11.894 39.705 27.909 1.00 18.09 309 VAL A N 1
ATOM 2296 C CA . VAL A 1 309 ? -12.046 38.603 26.965 1.00 17.12 309 VAL A CA 1
ATOM 2297 C C . VAL A 1 309 ? -10.667 38.331 26.380 1.00 17.88 309 VAL A C 1
ATOM 2298 O O . VAL A 1 309 ? -9.866 39.293 26.264 1.00 16.93 309 VAL A O 1
ATOM 2302 N N . VAL A 1 310 ? -10.368 37.066 26.100 1.00 15.96 310 VAL A N 1
ATOM 2303 C CA . VAL A 1 310 ? -9.026 36.760 25.554 1.00 15.97 310 VAL A CA 1
ATOM 2304 C C . VAL A 1 310 ? -9.215 36.160 24.146 1.00 16.60 310 VAL A C 1
ATOM 2305 O O . VAL A 1 310 ? -9.945 35.217 23.991 1.00 15.85 310 VAL A O 1
ATOM 2309 N N . ALA A 1 311 ? -8.606 36.789 23.136 1.00 16.72 311 ALA A N 1
ATOM 2310 C CA . ALA A 1 311 ? -8.610 36.270 21.745 1.00 16.77 311 ALA A CA 1
ATOM 2311 C C . ALA A 1 311 ? -7.440 35.301 21.545 1.00 16.83 311 ALA A C 1
ATOM 2312 O O . ALA A 1 311 ? -6.300 35.745 21.334 1.00 15.56 311 ALA A O 1
ATOM 2314 N N . HIS A 1 312 ? -7.697 34.024 21.725 1.00 15.38 312 HIS A N 1
ATOM 2315 C CA . HIS A 1 312 ? -6.661 32.956 21.706 1.00 14.72 312 HIS A CA 1
ATOM 2316 C C . HIS A 1 312 ? -6.435 32.604 20.232 1.00 15.23 312 HIS A C 1
ATOM 2317 O O . HIS A 1 312 ? -7.031 31.676 19.619 1.00 12.51 312 HIS A O 1
ATOM 2324 N N . VAL A 1 313 ? -5.593 33.443 19.622 1.00 13.81 313 VAL A N 1
ATOM 2325 C CA . VAL A 1 313 ? -5.302 33.295 18.196 1.00 12.52 313 VAL A CA 1
ATOM 2326 C C . VAL A 1 313 ? -4.586 31.957 17.917 1.00 13.73 313 VAL A C 1
ATOM 2327 O O . VAL A 1 313 ? -4.718 31.436 16.789 1.00 14.71 313 VAL A O 1
ATOM 2331 N N . LEU A 1 314 ? -3.815 31.397 18.870 1.00 14.18 314 LEU A N 1
ATOM 2332 C CA . LEU A 1 314 ? -3.122 30.104 18.602 1.00 14.15 314 LEU A CA 1
ATOM 2333 C C . LEU A 1 314 ? -4.198 29.029 18.424 1.00 13.91 314 LEU A C 1
ATOM 2334 O O . LEU A 1 314 ? -4.260 28.264 17.444 1.00 15.61 314 LEU A O 1
ATOM 2339 N N . ALA A 1 315 ? -5.133 28.999 19.359 1.00 13.05 315 ALA A N 1
ATOM 2340 C CA . ALA A 1 315 ? -6.274 28.037 19.164 1.00 14.56 315 ALA A CA 1
ATOM 2341 C C . ALA A 1 315 ? -7.030 28.227 17.867 1.00 15.40 315 ALA A C 1
ATOM 2342 O O . ALA A 1 315 ? -7.401 27.229 17.162 1.00 15.44 315 ALA A O 1
ATOM 2344 N N . ALA A 1 316 ? -7.351 29.473 17.563 1.00 16.46 316 ALA A N 1
ATOM 2345 C CA . ALA A 1 316 ? -8.132 29.768 16.364 1.00 15.44 316 ALA A CA 1
ATOM 2346 C C . ALA A 1 316 ? -7.438 29.291 15.088 1.00 16.56 316 ALA A C 1
ATOM 2347 O O . ALA A 1 316 ? -8.116 28.793 14.132 1.00 16.16 316 ALA A O 1
ATOM 2349 N N . ASP A 1 317 ? -6.084 29.453 15.027 1.00 14.08 317 ASP A N 1
ATOM 2350 C CA . ASP A 1 317 ? -5.370 29.031 13.832 1.00 15.19 317 ASP A CA 1
ATOM 2351 C C . ASP A 1 317 ? -5.290 27.503 13.648 1.00 16.43 317 ASP A C 1
ATOM 2352 O O . ASP A 1 317 ? -4.732 26.965 12.623 1.00 15.67 317 ASP A O 1
ATOM 2357 N N . PHE A 1 318 ? -5.733 26.797 14.676 1.00 16.20 318 PHE A N 1
ATOM 2358 C CA . PHE A 1 318 ? -5.833 25.332 14.558 1.00 15.86 318 PHE A CA 1
ATOM 2359 C C . PHE A 1 318 ? -7.292 24.871 14.487 1.00 17.50 318 PHE A C 1
ATOM 2360 O O . PHE A 1 318 ? -7.552 23.672 14.701 1.00 17.08 318 PHE A O 1
ATOM 2368 N N . ASP A 1 319 ? -8.220 25.804 14.242 1.00 16.56 319 ASP A N 1
ATOM 2369 C CA . ASP A 1 319 ? -9.679 25.425 14.107 1.00 18.45 319 ASP A CA 1
ATOM 2370 C C . ASP A 1 319 ? -9.903 24.614 12.817 1.00 19.74 319 ASP A C 1
ATOM 2371 O O . ASP A 1 319 ? -9.595 25.110 11.728 1.00 19.49 319 ASP A O 1
ATOM 2376 N N . PRO A 1 320 ? -10.478 23.360 12.908 1.00 21.55 320 PRO A N 1
ATOM 2377 C CA . PRO A 1 320 ? -10.626 22.541 11.678 1.00 21.06 320 PRO A CA 1
ATOM 2378 C C . PRO A 1 320 ? -11.631 23.137 10.730 1.00 21.64 320 PRO A C 1
ATOM 2379 O O . PRO A 1 320 ? -11.665 22.740 9.594 1.00 23.22 320 PRO A O 1
ATOM 2383 N N . ALA A 1 321 ? -12.412 24.116 11.180 1.00 21.96 321 ALA A N 1
ATOM 2384 C CA . ALA A 1 321 ? -13.291 24.911 10.336 1.00 20.09 321 ALA A CA 1
ATOM 2385 C C . ALA A 1 321 ? -12.552 25.986 9.545 1.00 20.84 321 ALA A C 1
ATOM 2386 O O . ALA A 1 321 ? -13.065 26.512 8.568 1.00 19.01 321 ALA A O 1
ATOM 2388 N N . PHE A 1 322 ? -11.292 26.267 9.932 1.00 18.26 322 PHE A N 1
ATOM 2389 C CA . PHE A 1 322 ? -10.504 27.267 9.221 1.00 19.19 322 PHE A CA 1
ATOM 2390 C C . PHE A 1 322 ? -9.669 26.597 8.123 1.00 18.52 322 PHE A C 1
ATOM 2391 O O . PHE A 1 322 ? -9.747 27.004 6.975 1.00 17.96 322 PHE A O 1
ATOM 2399 N N . VAL A 1 323 ? -8.876 25.587 8.465 1.00 18.94 323 VAL A N 1
ATOM 2400 C CA . VAL A 1 323 ? -8.194 24.815 7.434 1.00 20.71 323 VAL A CA 1
ATOM 2401 C C . VAL A 1 323 ? -8.302 23.304 7.712 1.00 21.46 323 VAL A C 1
ATOM 2402 O O . VAL A 1 323 ? -8.421 22.873 8.882 1.00 20.02 323 VAL A O 1
ATOM 2406 N N . GLU A 1 324 ? -8.196 22.525 6.638 1.00 22.09 324 GLU A N 1
ATOM 2407 C CA . GLU A 1 324 ? -8.260 21.042 6.750 1.00 24.94 324 GLU A CA 1
ATOM 2408 C C . GLU A 1 324 ? -7.065 20.489 7.546 1.00 23.99 324 GLU A C 1
ATOM 2409 O O . GLU A 1 324 ? -5.938 20.949 7.330 1.00 23.51 324 GLU A O 1
ATOM 2415 N N . GLU A 1 325 ? -7.310 19.521 8.440 1.00 21.87 325 GLU A N 1
ATOM 2416 C CA . GLU A 1 325 ? -6.257 18.812 9.168 1.00 23.21 325 GLU A CA 1
ATOM 2417 C C . GLU A 1 325 ? -5.208 19.834 9.719 1.00 21.49 325 GLU A C 1
ATOM 2418 O O . GLU A 1 325 ? -4.013 19.764 9.391 1.00 21.84 325 GLU A O 1
ATOM 2424 N N . PRO A 1 326 ? -5.669 20.759 10.549 1.00 19.68 326 PRO A N 1
ATOM 2425 C CA . PRO A 1 326 ? -4.830 21.904 10.909 1.00 19.07 326 PRO A CA 1
ATOM 2426 C C . PRO A 1 326 ? -3.574 21.491 11.668 1.00 18.42 326 PRO A C 1
ATOM 2427 O O . PRO A 1 326 ? -2.586 22.253 11.680 1.00 15.75 326 PRO A O 1
ATOM 2431 N N . GLU A 1 327 ? -3.541 20.300 12.250 1.00 17.21 327 GLU A N 1
ATOM 2432 C CA . GLU A 1 327 ? -2.294 19.879 12.923 1.00 18.58 327 GLU A CA 1
ATOM 2433 C C . GLU A 1 327 ? -1.220 19.391 11.981 1.00 18.82 327 GLU A C 1
ATOM 2434 O O . GLU A 1 327 ? -0.122 19.047 12.431 1.00 20.33 327 GLU A O 1
ATOM 2440 N N . ARG A 1 328 ? -1.546 19.273 10.695 1.00 17.64 328 ARG A N 1
ATOM 2441 C CA . ARG A 1 328 ? -0.561 18.919 9.697 1.00 19.23 328 ARG A CA 1
ATOM 2442 C C . ARG A 1 328 ? 0.195 20.184 9.253 1.00 18.55 328 ARG A C 1
ATOM 2443 O O . ARG A 1 328 ? -0.425 21.145 8.780 1.00 18.28 328 ARG A O 1
ATOM 2451 N N . PHE A 1 329 ? 1.506 20.175 9.435 1.00 19.00 329 PHE A N 1
ATOM 2452 C CA . PHE A 1 329 ? 2.343 21.271 8.963 1.00 17.23 329 PHE A CA 1
ATOM 2453 C C . PHE A 1 329 ? 2.640 21.017 7.494 1.00 17.41 329 PHE A C 1
ATOM 2454 O O . PHE A 1 329 ? 3.295 20.038 7.170 1.00 17.73 329 PHE A O 1
ATOM 2462 N N . ASP A 1 330 ? 2.151 21.895 6.619 1.00 16.23 330 ASP A N 1
ATOM 2463 C CA . ASP A 1 330 ? 2.235 21.653 5.172 1.00 16.65 330 ASP A CA 1
ATOM 2464 C C . ASP A 1 330 ? 2.466 22.935 4.464 1.00 16.15 330 ASP A C 1
ATOM 2465 O O . ASP A 1 330 ? 1.540 23.720 4.288 1.00 15.71 330 ASP A O 1
ATOM 2470 N N . ILE A 1 331 ? 3.709 23.143 4.036 1.00 15.40 331 ILE A N 1
ATOM 2471 C CA . ILE A 1 331 ? 4.095 24.412 3.417 1.00 16.57 331 ILE A CA 1
ATOM 2472 C C . ILE A 1 331 ? 3.578 24.564 2.034 1.00 17.27 331 ILE A C 1
ATOM 2473 O O . ILE A 1 331 ? 3.680 25.667 1.474 1.00 18.48 331 ILE A O 1
ATOM 2478 N N . THR A 1 332 ? 2.980 23.500 1.481 1.00 17.36 332 THR A N 1
ATOM 2479 C CA . THR A 1 332 ? 2.377 23.668 0.170 1.00 18.83 332 THR A CA 1
ATOM 2480 C C . THR A 1 332 ? 0.946 24.157 0.204 1.00 19.84 332 THR A C 1
ATOM 2481 O O . THR A 1 332 ? 0.330 24.424 -0.892 1.00 18.81 332 THR A O 1
ATOM 2485 N N . ARG A 1 333 ? 0.380 24.312 1.419 1.00 18.85 333 ARG A N 1
ATOM 2486 C CA . ARG A 1 333 ? -0.993 24.848 1.488 1.00 18.83 333 ARG A CA 1
ATOM 2487 C C . ARG A 1 333 ? -1.083 26.181 0.800 1.00 19.36 333 ARG A C 1
ATOM 2488 O O . ARG A 1 333 ? -0.140 26.997 0.870 1.00 21.89 333 ARG A O 1
ATOM 2496 N N . ARG A 1 334 ? -2.220 26.466 0.186 1.00 19.48 334 ARG A N 1
ATOM 2497 C CA . ARG A 1 334 ? -2.534 27.842 -0.284 1.00 21.28 334 ARG A CA 1
ATOM 2498 C C . ARG A 1 334 ? -2.550 28.759 0.967 1.00 21.53 334 ARG A C 1
ATOM 2499 O O . ARG A 1 334 ? -3.147 28.381 1.976 1.00 21.37 334 ARG A O 1
ATOM 2507 N N . PRO A 1 335 ? -1.893 29.941 0.930 1.00 20.14 335 PRO A N 1
ATOM 2508 C CA . PRO A 1 335 ? -1.960 30.792 2.173 1.00 18.85 335 PRO A CA 1
ATOM 2509 C C . PRO A 1 335 ? -3.400 31.101 2.616 1.00 20.78 335 PRO A C 1
ATOM 2510 O O . PRO A 1 335 ? -4.234 31.386 1.779 1.00 21.94 335 PRO A O 1
ATOM 2514 N N . ALA A 1 336 ? -3.742 30.985 3.891 1.00 20.11 336 ALA A N 1
ATOM 2515 C CA . ALA A 1 336 ? -5.048 31.485 4.273 1.00 21.12 336 ALA A CA 1
ATOM 2516 C C . ALA A 1 336 ? -4.915 32.591 5.277 1.00 19.93 336 ALA A C 1
ATOM 2517 O O . ALA A 1 336 ? -3.816 32.814 5.768 1.00 18.32 336 ALA A O 1
ATOM 2519 N N . PRO A 1 337 ? -6.022 33.293 5.584 1.00 19.74 337 PRO A N 1
ATOM 2520 C CA . PRO A 1 337 ? -5.870 34.412 6.511 1.00 19.93 337 PRO A CA 1
ATOM 2521 C C . PRO A 1 337 ? -5.914 33.970 7.935 1.00 17.85 337 PRO A C 1
ATOM 2522 O O . PRO A 1 337 ? -6.898 34.117 8.645 1.00 17.97 337 PRO A O 1
ATOM 2526 N N . HIS A 1 338 ? -4.740 33.509 8.358 1.00 16.06 338 HIS A N 1
ATOM 2527 C CA . HIS A 1 338 ? -4.534 33.180 9.755 1.00 14.83 338 HIS A CA 1
ATOM 2528 C C . HIS A 1 338 ? -4.508 34.452 10.591 1.00 13.79 338 HIS A C 1
ATOM 2529 O O . HIS A 1 338 ? -4.572 35.605 10.092 1.00 14.46 338 HIS A O 1
ATOM 2536 N N . LEU A 1 339 ? -4.397 34.219 11.875 1.00 14.02 339 LEU A N 1
ATOM 2537 C CA . LEU A 1 339 ? -4.520 35.252 12.920 1.00 14.06 339 LEU A CA 1
ATOM 2538 C C . LEU A 1 339 ? -3.215 35.558 13.643 1.00 16.22 339 LEU A C 1
ATOM 2539 O O . LEU A 1 339 ? -3.247 36.200 14.706 1.00 15.57 339 LEU A O 1
ATOM 2544 N N . ALA A 1 340 ? -2.089 35.139 13.053 1.00 14.97 340 ALA A N 1
ATOM 2545 C CA . ALA A 1 340 ? -0.784 35.314 13.759 1.00 14.39 340 ALA A CA 1
ATOM 2546 C C . ALA A 1 340 ? -0.481 36.800 13.975 1.00 13.39 340 ALA A C 1
ATOM 2547 O O . ALA A 1 340 ? 0.238 37.164 14.921 1.00 13.91 340 ALA A O 1
ATOM 2549 N N . PHE A 1 341 ? -0.990 37.683 13.083 1.00 13.60 341 PHE A N 1
ATOM 2550 C CA . PHE A 1 341 ? -0.821 39.148 13.221 1.00 13.19 341 PHE A CA 1
ATOM 2551 C C . PHE A 1 341 ? -2.066 39.797 13.769 1.00 14.53 341 PHE A C 1
ATOM 2552 O O . PHE A 1 341 ? -2.234 41.020 13.642 1.00 13.58 341 PHE A O 1
ATOM 2560 N N . GLY A 1 342 ? -2.969 38.984 14.285 1.00 15.02 342 GLY A N 1
ATOM 2561 C CA . GLY A 1 342 ? -4.233 39.607 14.802 1.00 14.36 342 GLY A CA 1
ATOM 2562 C C . GLY A 1 342 ? -5.197 39.925 13.685 1.00 14.95 342 GLY A C 1
ATOM 2563 O O . GLY A 1 342 ? -5.125 39.349 12.601 1.00 14.51 342 GLY A O 1
ATOM 2564 N N . PHE A 1 343 ? -6.090 40.891 13.941 1.00 13.95 343 PHE A N 1
ATOM 2565 C CA . PHE A 1 343 ? -7.217 41.135 13.054 1.00 16.61 343 PHE A CA 1
ATOM 2566 C C . PHE A 1 343 ? -7.984 42.350 13.503 1.00 15.41 343 PHE A C 1
ATOM 2567 O O . PHE A 1 343 ? -7.949 42.696 14.708 1.00 15.54 343 PHE A O 1
ATOM 2575 N N . GLY A 1 344 ? -8.694 42.994 12.572 1.00 15.14 344 GLY A N 1
ATOM 2576 C CA . GLY A 1 344 ? -9.450 44.220 12.965 1.00 16.40 344 GLY A CA 1
ATOM 2577 C C . GLY A 1 344 ? -8.503 45.446 13.088 1.00 17.24 344 GLY A C 1
ATOM 2578 O O . GLY A 1 344 ? -7.387 45.513 12.479 1.00 15.18 344 GLY A O 1
ATOM 2579 N N . ALA A 1 345 ? -8.920 46.415 13.910 1.00 15.93 345 ALA A N 1
ATOM 2580 C CA . ALA A 1 345 ? -8.229 47.687 13.952 1.00 15.75 345 ALA A CA 1
ATOM 2581 C C . ALA A 1 345 ? -6.747 47.591 14.378 1.00 15.72 345 ALA A C 1
ATOM 2582 O O . ALA A 1 345 ? -5.946 48.427 13.949 1.00 16.20 345 ALA A O 1
ATOM 2584 N N . HIS A 1 346 ? -6.437 46.635 15.257 1.00 13.73 346 HIS A N 1
ATOM 2585 C CA . HIS A 1 346 ? -5.077 46.512 15.798 1.00 14.81 346 HIS A CA 1
ATOM 2586 C C . HIS A 1 346 ? -4.182 45.567 15.032 1.00 14.66 346 HIS A C 1
ATOM 2587 O O . HIS A 1 346 ? -3.043 45.333 15.442 1.00 13.70 346 HIS A O 1
ATOM 2594 N N . GLN A 1 347 ? -4.704 44.991 13.940 1.00 15.01 347 GLN A N 1
ATOM 2595 C CA . GLN A 1 347 ? -3.881 44.054 13.188 1.00 13.95 347 GLN A CA 1
ATOM 2596 C C . GLN A 1 347 ? -2.501 44.639 12.847 1.00 13.77 347 GLN A C 1
ATOM 2597 O O . GLN A 1 347 ? -2.368 45.800 12.407 1.00 14.26 347 GLN A O 1
ATOM 2603 N N . CYS A 1 348 ? -1.495 43.781 13.017 1.00 13.52 348 CYS A N 1
ATOM 2604 C CA . CYS A 1 348 ? -0.072 44.171 12.938 1.00 13.37 348 CYS A CA 1
ATOM 2605 C C . CYS A 1 348 ? 0.252 45.198 11.836 1.00 13.22 348 CYS A C 1
ATOM 2606 O O . CYS A 1 348 ? 0.025 44.919 10.659 1.00 13.81 348 CYS A O 1
ATOM 2609 N N . ILE A 1 349 ? 0.716 46.405 12.166 1.00 13.55 349 ILE A N 1
ATOM 2610 C CA . ILE A 1 349 ? 1.053 47.347 11.144 1.00 14.52 349 ILE A CA 1
ATOM 2611 C C . ILE A 1 349 ? 2.388 46.952 10.423 1.00 14.32 349 ILE A C 1
ATOM 2612 O O . ILE A 1 349 ? 2.684 47.439 9.310 1.00 15.25 349 ILE A O 1
ATOM 2617 N N . GLY A 1 350 ? 3.126 46.076 11.040 1.00 13.87 350 GLY A N 1
ATOM 2618 C CA . GLY A 1 350 ? 4.484 45.712 10.546 1.00 13.03 350 GLY A CA 1
ATOM 2619 C C . GLY A 1 350 ? 4.502 44.378 9.807 1.00 13.61 350 GLY A C 1
ATOM 2620 O O . GLY A 1 350 ? 5.604 43.879 9.457 1.00 14.01 350 GLY A O 1
ATOM 2621 N N . GLN A 1 351 ? 3.308 43.801 9.542 1.00 13.01 351 GLN A N 1
ATOM 2622 C CA . GLN A 1 351 ? 3.277 42.391 9.040 1.00 12.63 351 GLN A CA 1
ATOM 2623 C C . GLN A 1 351 ? 3.969 42.268 7.689 1.00 13.02 351 GLN A C 1
ATOM 2624 O O . GLN A 1 351 ? 4.615 41.244 7.459 1.00 13.85 351 GLN A O 1
ATOM 2630 N N . GLN A 1 352 ? 3.946 43.292 6.832 1.00 11.50 352 GLN A N 1
ATOM 2631 C CA . GLN A 1 352 ? 4.642 43.086 5.526 1.00 13.94 352 GLN A CA 1
ATOM 2632 C C . GLN A 1 352 ? 6.155 43.026 5.731 1.00 13.89 352 GLN A C 1
ATOM 2633 O O . GLN A 1 352 ? 6.835 42.234 5.073 1.00 11.89 352 GLN A O 1
ATOM 2639 N N . LEU A 1 353 ? 6.680 43.877 6.616 1.00 11.61 353 LEU A N 1
ATOM 2640 C CA . LEU A 1 353 ? 8.102 43.842 6.948 1.00 13.14 353 LEU A CA 1
ATOM 2641 C C . LEU A 1 353 ? 8.467 42.485 7.626 1.00 11.01 353 LEU A C 1
ATOM 2642 O O . LEU A 1 353 ? 9.486 41.920 7.315 1.00 11.45 353 LEU A O 1
ATOM 2647 N N . ALA A 1 354 ? 7.662 41.994 8.568 1.00 12.60 354 ALA A N 1
ATOM 2648 C CA . ALA A 1 354 ? 7.856 40.694 9.214 1.00 13.12 354 ALA A CA 1
ATOM 2649 C C . ALA A 1 354 ? 7.930 39.597 8.117 1.00 13.04 354 ALA A C 1
ATOM 2650 O O . ALA A 1 354 ? 8.836 38.736 8.142 1.00 11.97 354 ALA A O 1
ATOM 2652 N N . ARG A 1 355 ? 7.010 39.653 7.139 1.00 11.34 355 ARG A N 1
ATOM 2653 C CA . ARG A 1 355 ? 7.000 38.554 6.099 1.00 12.21 355 ARG A CA 1
ATOM 2654 C C . ARG A 1 355 ? 8.264 38.628 5.255 1.00 10.70 355 ARG A C 1
ATOM 2655 O O . ARG A 1 355 ? 8.841 37.593 4.944 1.00 11.76 355 ARG A O 1
ATOM 2663 N N . ILE A 1 356 ? 8.643 39.848 4.836 1.00 9.90 356 ILE A N 1
ATOM 2664 C CA . ILE A 1 356 ? 9.832 40.015 4.037 1.00 11.17 356 ILE A CA 1
ATOM 2665 C C . ILE A 1 356 ? 11.069 39.487 4.780 1.00 12.71 356 ILE A C 1
ATOM 2666 O O . ILE A 1 356 ? 11.864 38.736 4.238 1.00 10.49 356 ILE A O 1
ATOM 2671 N N . GLU A 1 357 ? 11.160 39.854 6.063 1.00 11.20 357 GLU A N 1
ATOM 2672 C CA . GLU A 1 357 ? 12.357 39.365 6.840 1.00 11.63 357 GLU A CA 1
ATOM 2673 C C . GLU A 1 357 ? 12.339 37.860 6.870 1.00 10.91 357 GLU A C 1
ATOM 2674 O O . GLU A 1 357 ? 13.363 37.214 6.645 1.00 11.16 357 GLU A O 1
ATOM 2680 N N . LEU A 1 358 ? 11.171 37.279 7.170 1.00 8.24 358 LEU A N 1
ATOM 2681 C CA . LEU A 1 358 ? 11.123 35.799 7.303 1.00 10.73 358 LEU A CA 1
ATOM 2682 C C . LEU A 1 358 ? 11.415 35.087 5.977 1.00 10.57 358 LEU A C 1
ATOM 2683 O O . LEU A 1 358 ? 12.101 34.045 5.967 1.00 9.70 358 LEU A O 1
ATOM 2688 N N . GLN A 1 359 ? 10.917 35.640 4.883 1.00 11.62 359 GLN A N 1
ATOM 2689 C CA . GLN A 1 359 ? 11.200 35.024 3.607 1.00 12.04 359 GLN A CA 1
ATOM 2690 C C . GLN A 1 359 ? 12.694 35.019 3.316 1.00 10.93 359 GLN A C 1
ATOM 2691 O O . GLN A 1 359 ? 13.253 34.033 2.890 1.00 11.30 359 GLN A O 1
ATOM 2697 N N . ILE A 1 360 ? 13.335 36.170 3.479 1.00 9.53 360 ILE A N 1
ATOM 2698 C CA . ILE A 1 360 ? 14.769 36.277 3.195 1.00 10.55 360 ILE A CA 1
ATOM 2699 C C . ILE A 1 360 ? 15.594 35.398 4.165 1.00 11.69 360 ILE A C 1
ATOM 2700 O O . ILE A 1 360 ? 16.487 34.645 3.754 1.00 11.37 360 ILE A O 1
ATOM 2705 N N . VAL A 1 361 ? 15.168 35.415 5.405 1.00 10.67 361 VAL A N 1
ATOM 2706 C CA . VAL A 1 361 ? 15.896 34.661 6.430 1.00 10.80 361 VAL A CA 1
ATOM 2707 C C . VAL A 1 361 ? 15.848 33.171 6.089 1.00 12.11 361 VAL A C 1
ATOM 2708 O O . VAL A 1 361 ? 16.919 32.544 5.998 1.00 12.40 361 VAL A O 1
ATOM 2712 N N . PHE A 1 362 ? 14.635 32.651 5.836 1.00 12.57 362 PHE A N 1
ATOM 2713 C CA . PHE A 1 362 ? 14.510 31.185 5.725 1.00 13.52 362 PHE A CA 1
ATOM 2714 C C . PHE A 1 362 ? 15.071 30.787 4.367 1.00 12.50 362 PHE A C 1
ATOM 2715 O O . PHE A 1 362 ? 15.790 29.790 4.293 1.00 13.66 362 PHE A O 1
ATOM 2723 N N . GLU A 1 363 ? 14.813 31.591 3.335 1.00 11.09 363 GLU A N 1
ATOM 2724 C CA . GLU A 1 363 ? 15.382 31.204 2.034 1.00 11.76 363 GLU A CA 1
ATOM 2725 C C . GLU A 1 363 ? 16.918 31.140 2.088 1.00 11.60 363 GLU A C 1
ATOM 2726 O O . GLU A 1 363 ? 17.545 30.187 1.614 1.00 14.24 363 GLU A O 1
ATOM 2732 N N . THR A 1 364 ? 17.545 32.150 2.720 1.00 11.18 364 THR A N 1
ATOM 2733 C CA . THR A 1 364 ? 18.999 32.250 2.654 1.00 11.24 364 THR A CA 1
ATOM 2734 C C . THR A 1 364 ? 19.619 31.223 3.594 1.00 11.15 364 THR A C 1
ATOM 2735 O O . THR A 1 364 ? 20.653 30.560 3.254 1.00 10.97 364 THR A O 1
ATOM 2739 N N . LEU A 1 365 ? 19.017 31.088 4.746 1.00 10.83 365 LEU A N 1
ATOM 2740 C CA . LEU A 1 365 ? 19.541 30.161 5.794 1.00 9.54 365 LEU A CA 1
ATOM 2741 C C . LEU A 1 365 ? 19.635 28.761 5.198 1.00 12.36 365 LEU A C 1
ATOM 2742 O O . LEU A 1 365 ? 20.693 28.117 5.304 1.00 12.66 365 LEU A O 1
ATOM 2747 N N . PHE A 1 366 ? 18.508 28.276 4.641 1.00 11.83 366 PHE A N 1
ATOM 2748 C CA . PHE A 1 366 ? 18.445 26.856 4.168 1.00 12.92 366 PHE A CA 1
ATOM 2749 C C . PHE A 1 366 ? 19.192 26.639 2.860 1.00 14.61 366 PHE A C 1
ATOM 2750 O O . PHE A 1 366 ? 19.584 25.490 2.559 1.00 15.29 366 PHE A O 1
ATOM 2758 N N . ARG A 1 367 ? 19.465 27.731 2.138 1.00 11.55 367 ARG A N 1
ATOM 2759 C CA . ARG A 1 367 ? 20.368 27.645 0.959 1.00 12.69 367 ARG A CA 1
ATOM 2760 C C . ARG A 1 367 ? 21.813 27.656 1.410 1.00 14.62 367 ARG A C 1
ATOM 2761 O O . ARG A 1 367 ? 22.650 26.865 0.879 1.00 14.74 367 ARG A O 1
ATOM 2769 N N . ARG A 1 368 ? 22.175 28.507 2.396 1.00 11.18 368 ARG A N 1
ATOM 2770 C CA . ARG A 1 368 ? 23.601 28.749 2.584 1.00 12.07 368 ARG A CA 1
ATOM 2771 C C . ARG A 1 368 ? 24.311 27.802 3.590 1.00 13.58 368 ARG A C 1
ATOM 2772 O O . ARG A 1 368 ? 25.541 27.714 3.556 1.00 12.97 368 ARG A O 1
ATOM 2780 N N . LEU A 1 369 ? 23.565 27.128 4.444 1.00 12.32 369 LEU A N 1
ATOM 2781 C CA . LEU A 1 369 ? 24.259 26.169 5.412 1.00 11.61 369 LEU A CA 1
ATOM 2782 C C . LEU A 1 369 ? 23.900 24.767 4.961 1.00 11.68 369 LEU A C 1
ATOM 2783 O O . LEU A 1 369 ? 22.907 24.234 5.378 1.00 12.30 369 LEU A O 1
ATOM 2788 N N . PRO A 1 370 ? 24.699 24.173 4.044 1.00 12.67 370 PRO A N 1
ATOM 2789 C CA . PRO A 1 370 ? 24.253 22.891 3.505 1.00 12.44 370 PRO A CA 1
ATOM 2790 C C . PRO A 1 370 ? 24.147 21.834 4.611 1.00 11.75 370 PRO A C 1
ATOM 2791 O O . PRO A 1 370 ? 25.091 21.701 5.410 1.00 13.61 370 PRO A O 1
ATOM 2795 N N . GLY A 1 371 ? 23.050 21.085 4.573 1.00 11.63 371 GLY A N 1
ATOM 2796 C CA . GLY A 1 371 ? 22.801 19.976 5.523 1.00 11.75 371 GLY A CA 1
ATOM 2797 C C . GLY A 1 371 ? 22.543 20.493 6.942 1.00 11.94 371 GLY A C 1
ATOM 2798 O O . GLY A 1 371 ? 22.722 19.719 7.900 1.00 12.25 371 GLY A O 1
ATOM 2799 N N . LEU A 1 372 ? 22.149 21.750 7.072 1.00 11.02 372 LEU A N 1
ATOM 2800 C CA . LEU A 1 372 ? 21.744 22.301 8.409 1.00 11.27 372 LEU A CA 1
ATOM 2801 C C . LEU A 1 372 ? 20.812 21.279 9.098 1.00 11.02 372 LEU A C 1
ATOM 2802 O O . LEU A 1 372 ? 19.842 20.735 8.476 1.00 12.89 372 LEU A O 1
ATOM 2807 N N . ARG A 1 373 ? 20.994 21.065 10.409 1.00 11.40 373 ARG A N 1
ATOM 2808 C CA . ARG A 1 373 ? 20.247 20.012 11.139 1.00 11.36 373 ARG A CA 1
ATOM 2809 C C . ARG A 1 373 ? 20.507 20.284 12.627 1.00 12.11 373 ARG A C 1
ATOM 2810 O O . ARG A 1 373 ? 21.446 20.989 13.049 1.00 11.83 373 ARG A O 1
ATOM 2818 N N . LEU A 1 374 ? 19.656 19.704 13.417 1.00 12.35 374 LEU A N 1
ATOM 2819 C CA . LEU A 1 374 ? 19.793 19.937 14.855 1.00 13.15 374 LEU A CA 1
ATOM 2820 C C . LEU A 1 374 ? 21.058 19.299 15.429 1.00 14.55 374 LEU A C 1
ATOM 2821 O O . LEU A 1 374 ? 21.487 18.218 14.969 1.00 14.92 374 LEU A O 1
ATOM 2826 N N . ALA A 1 375 ? 21.653 19.985 16.416 1.00 13.36 375 ALA A N 1
ATOM 2827 C CA . ALA A 1 375 ? 22.819 19.474 17.153 1.00 13.69 375 ALA A CA 1
ATOM 2828 C C . ALA A 1 375 ? 22.433 19.157 18.602 1.00 14.28 375 ALA A C 1
ATOM 2829 O O . ALA A 1 375 ? 23.269 18.634 19.390 1.00 16.18 375 ALA A O 1
ATOM 2831 N N . LYS A 1 376 ? 21.142 19.327 18.885 1.00 13.85 376 LYS A N 1
ATOM 2832 C CA . LYS A 1 376 ? 20.569 19.026 20.222 1.00 13.55 376 LYS A CA 1
ATOM 2833 C C . LYS A 1 376 ? 19.088 18.626 19.893 1.00 15.59 376 LYS A C 1
ATOM 2834 O O . LYS A 1 376 ? 18.401 19.367 19.177 1.00 13.12 376 LYS A O 1
ATOM 2840 N N . PRO A 1 377 ? 18.597 17.509 20.422 1.00 17.01 377 PRO A N 1
ATOM 2841 C CA . PRO A 1 377 ? 17.214 17.071 20.047 1.00 17.84 377 PRO A CA 1
ATOM 2842 C C . PRO A 1 377 ? 16.126 18.035 20.575 1.00 17.46 377 PRO A C 1
ATOM 2843 O O . PRO A 1 377 ? 16.345 18.668 21.653 1.00 16.15 377 PRO A O 1
ATOM 2847 N N . VAL A 1 378 ? 15.018 18.172 19.837 1.00 16.78 378 VAL A N 1
ATOM 2848 C CA . VAL A 1 378 ? 13.860 19.009 20.256 1.00 18.27 378 VAL A CA 1
ATOM 2849 C C . VAL A 1 378 ? 13.441 18.748 21.687 1.00 17.63 378 VAL A C 1
ATOM 2850 O O . VAL A 1 378 ? 13.161 19.708 22.424 1.00 17.92 378 VAL A O 1
ATOM 2854 N N . GLU A 1 379 ? 13.444 17.470 22.103 1.00 18.45 379 GLU A N 1
ATOM 2855 C CA . GLU A 1 379 ? 12.908 17.138 23.420 1.00 20.37 379 GLU A CA 1
ATOM 2856 C C . GLU A 1 379 ? 13.827 17.651 24.534 1.00 20.25 379 GLU A C 1
ATOM 2857 O O . GLU A 1 379 ? 13.420 17.771 25.722 1.00 19.49 379 GLU A O 1
ATOM 2863 N N . GLU A 1 380 ? 15.030 18.100 24.170 1.00 18.01 380 GLU A N 1
ATOM 2864 C CA . GLU A 1 380 ? 15.934 18.750 25.146 1.00 16.27 380 GLU A CA 1
ATOM 2865 C C . GLU A 1 380 ? 15.948 20.273 25.105 1.00 16.73 380 GLU A C 1
ATOM 2866 O O . GLU A 1 380 ? 16.563 20.875 25.974 1.00 16.09 380 GLU A O 1
ATOM 2872 N N . LEU A 1 381 ? 15.298 20.877 24.125 1.00 15.24 381 LEU A N 1
ATOM 2873 C CA . LEU A 1 381 ? 15.353 22.382 23.998 1.00 18.42 381 LEU A CA 1
ATOM 2874 C C . LEU A 1 381 ? 14.523 23.022 25.045 1.00 17.32 381 LEU A C 1
ATOM 2875 O O . LEU A 1 381 ? 13.484 22.461 25.456 1.00 17.09 381 LEU A O 1
ATOM 2880 N N . ARG A 1 382 ? 14.926 24.236 25.411 1.00 18.42 382 ARG A N 1
ATOM 2881 C CA . ARG A 1 382 ? 14.162 25.031 26.317 1.00 18.56 382 ARG 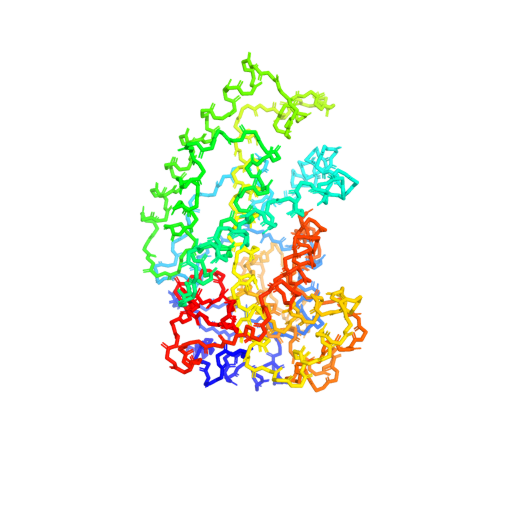A CA 1
ATOM 2882 C C . ARG A 1 382 ? 13.204 25.906 25.478 1.00 16.27 382 ARG A C 1
ATOM 2883 O O . ARG A 1 382 ? 13.620 26.853 24.808 1.00 15.38 382 ARG A O 1
ATOM 2891 N N . PHE A 1 383 ? 11.913 25.630 25.558 1.00 14.54 383 PHE A N 1
ATOM 2892 C CA . PHE A 1 383 ? 10.912 26.461 24.851 1.00 13.60 383 PHE A CA 1
ATOM 2893 C C . PHE A 1 383 ? 10.454 27.646 25.727 1.00 14.74 383 PHE A C 1
ATOM 2894 O O . PHE A 1 383 ? 10.608 27.606 27.000 1.00 14.01 383 PHE A O 1
ATOM 2902 N N . ARG A 1 384 ? 9.880 28.663 25.074 1.00 12.93 384 ARG A N 1
ATOM 2903 C CA . ARG A 1 384 ? 9.602 29.971 25.738 1.00 12.02 384 ARG A CA 1
ATOM 2904 C C . ARG A 1 384 ? 8.241 29.933 26.437 1.00 13.45 384 ARG A C 1
ATOM 2905 O O . ARG A 1 384 ? 7.403 30.772 26.202 1.00 13.72 384 ARG A O 1
ATOM 2913 N N . HIS A 1 385 ? 8.049 28.987 27.394 1.00 13.79 385 HIS A N 1
ATOM 2914 C CA . HIS A 1 385 ? 6.734 28.993 28.130 1.00 17.64 385 HIS A CA 1
ATOM 2915 C C . HIS A 1 385 ? 6.621 30.204 29.062 1.00 16.39 385 HIS A C 1
ATOM 2916 O O . HIS A 1 385 ? 5.519 30.571 29.505 1.00 18.01 385 HIS A O 1
ATOM 2923 N N . ASP A 1 386 ? 7.764 30.843 29.297 1.00 14.07 386 ASP A N 1
ATOM 2924 C CA . ASP A 1 386 ? 7.881 31.943 30.271 1.00 14.73 386 ASP A CA 1
ATOM 2925 C C . ASP A 1 386 ? 7.881 33.350 29.655 1.00 14.17 386 ASP A C 1
ATOM 2926 O O . ASP A 1 386 ? 8.014 34.369 30.410 1.00 13.80 386 ASP A O 1
ATOM 2931 N N . MET A 1 387 ? 7.653 33.394 28.336 1.00 13.07 387 MET A N 1
ATOM 2932 C CA . MET A 1 387 ? 7.690 34.658 27.585 1.00 12.73 387 MET A CA 1
ATOM 2933 C C . MET A 1 387 ? 6.372 34.896 26.940 1.00 12.96 387 MET A C 1
ATOM 2934 O O . MET A 1 387 ? 5.628 33.927 26.700 1.00 13.32 387 MET A O 1
ATOM 2939 N N . VAL A 1 388 ? 6.092 36.169 26.632 1.00 12.32 388 VAL A N 1
ATOM 2940 C CA . VAL A 1 388 ? 4.831 36.497 25.994 1.00 12.04 388 VAL A CA 1
ATOM 2941 C C . VAL A 1 388 ? 4.782 35.760 24.645 1.00 13.34 388 VAL A C 1
ATOM 2942 O O . VAL A 1 388 ? 3.786 35.097 24.302 1.00 11.71 388 VAL A O 1
ATOM 2946 N N . PHE A 1 389 ? 5.864 35.882 23.890 1.00 13.20 389 PHE A N 1
ATOM 2947 C CA . PHE A 1 389 ? 5.909 35.232 22.557 1.00 12.09 389 PHE A CA 1
ATOM 2948 C C . PHE A 1 389 ? 6.686 33.930 22.654 1.00 12.53 389 PHE A C 1
ATOM 2949 O O . PHE A 1 389 ? 7.766 33.845 23.233 1.00 13.05 389 PHE A O 1
ATOM 2957 N N . TYR A 1 390 ? 6.026 32.885 22.170 1.00 12.08 390 TYR A N 1
ATOM 2958 C CA . TYR A 1 390 ? 6.596 31.571 22.198 1.00 12.09 390 TYR A CA 1
ATOM 2959 C C . TYR A 1 390 ? 7.745 31.399 21.237 1.00 11.80 390 TYR A C 1
ATOM 2960 O O . TYR A 1 390 ? 7.928 32.209 20.309 1.00 12.65 390 TYR A O 1
ATOM 2969 N N . GLY A 1 391 ? 8.509 30.307 21.426 1.00 11.30 391 GLY A N 1
ATOM 2970 C CA . GLY A 1 391 ? 9.756 30.069 20.624 1.00 11.87 391 GLY A CA 1
ATOM 2971 C C . GLY A 1 391 ? 10.724 29.180 21.409 1.00 13.56 391 GLY A C 1
ATOM 2972 O O . GLY A 1 391 ? 10.298 28.455 22.295 1.00 13.38 391 GLY A O 1
ATOM 2973 N N . VAL A 1 392 ? 12.019 29.235 21.043 1.00 12.86 392 VAL A N 1
ATOM 2974 C CA . VAL A 1 392 ? 12.994 28.462 21.772 1.00 12.74 392 VAL A CA 1
ATOM 2975 C C . VAL A 1 392 ? 13.963 29.453 22.340 1.00 11.36 392 VAL A C 1
ATOM 2976 O O . VAL A 1 392 ? 14.325 30.456 21.639 1.00 11.26 392 VAL A O 1
ATOM 2980 N N . HIS A 1 393 ? 14.533 29.104 23.509 1.00 12.15 393 HIS A N 1
ATOM 2981 C CA . HIS A 1 393 ? 15.507 29.998 24.101 1.00 12.93 393 HIS A CA 1
ATOM 2982 C C . HIS A 1 393 ? 16.915 29.724 23.526 1.00 13.66 393 HIS A C 1
ATOM 2983 O O . HIS A 1 393 ? 17.841 30.527 23.722 1.00 14.50 393 HIS A O 1
ATOM 2990 N N . GLU A 1 394 ? 17.077 28.609 22.825 1.00 12.14 394 GLU A N 1
ATOM 2991 C CA . GLU A 1 394 ? 18.352 28.209 22.289 1.00 12.81 394 GLU A CA 1
ATOM 2992 C C . GLU A 1 394 ? 18.088 27.266 21.126 1.00 14.03 394 GLU A C 1
ATOM 2993 O O . GLU A 1 394 ? 17.112 26.490 21.167 1.00 13.44 394 GLU A O 1
ATOM 2999 N N . LEU A 1 395 ? 18.964 27.292 20.117 1.00 11.81 395 LEU A N 1
ATOM 3000 C CA . LEU A 1 395 ? 18.798 26.300 19.006 1.00 10.57 395 LEU A CA 1
ATOM 3001 C C . LEU A 1 395 ? 20.149 25.881 18.427 1.00 11.78 395 LEU A C 1
ATOM 3002 O O . LEU A 1 395 ? 20.631 26.496 17.479 1.00 11.52 395 LEU A O 1
ATOM 3007 N N . PRO A 1 396 ? 20.809 24.867 19.036 1.00 12.36 396 PRO A N 1
ATOM 3008 C CA . PRO A 1 396 ? 22.095 24.456 18.574 1.00 11.17 396 PRO A CA 1
ATOM 3009 C C . PRO A 1 396 ? 21.931 23.686 17.269 1.00 12.31 396 PRO A C 1
ATOM 3010 O O . PRO A 1 396 ? 21.118 22.745 17.208 1.00 13.68 396 PRO A O 1
ATOM 3014 N N . VAL A 1 397 ? 22.728 24.067 16.275 1.00 11.99 397 VAL A N 1
ATOM 3015 C CA . VAL A 1 397 ? 22.676 23.395 14.987 1.00 10.64 397 VAL A CA 1
ATOM 3016 C C . VAL A 1 397 ? 24.055 23.048 14.504 1.00 11.35 397 VAL A C 1
ATOM 3017 O O . VAL A 1 397 ? 25.053 23.636 14.911 1.00 12.91 397 VAL A O 1
ATOM 3021 N N . THR A 1 398 ? 24.110 22.093 13.578 1.00 11.56 398 THR A N 1
ATOM 3022 C CA . THR A 1 398 ? 25.298 21.780 12.890 1.00 10.53 398 THR A CA 1
ATOM 3023 C C . THR A 1 398 ? 24.944 21.681 11.405 1.00 10.26 398 THR A C 1
ATOM 3024 O O . THR A 1 398 ? 23.740 21.780 11.071 1.00 10.36 398 THR A O 1
ATOM 3028 N N . TRP A 1 399 ? 25.985 21.591 10.563 1.00 10.40 399 TRP A N 1
ATOM 3029 C CA . TRP A 1 399 ? 25.754 21.461 9.121 1.00 10.67 399 TRP A CA 1
ATOM 3030 C C . TRP A 1 399 ? 26.979 20.808 8.501 1.00 11.38 399 TRP A C 1
ATOM 3031 O O . TRP A 1 399 ? 27.895 20.447 9.221 1.00 11.99 399 TRP A O 1
ATOM 3042 N N . HIS A 1 400 ? 26.941 20.491 7.195 1.00 11.49 400 HIS A N 1
ATOM 3043 C CA . HIS A 1 400 ? 28.104 19.831 6.565 1.00 9.82 400 HIS A CA 1
ATOM 3044 C C . HIS A 1 400 ? 29.381 20.552 6.656 1.00 12.55 400 HIS A C 1
ATOM 3045 O O . HIS A 1 400 ? 29.463 21.777 6.461 1.00 12.47 400 HIS A O 1
ATOM 3052 N N . HIS A 1 401 ? 30.451 19.831 6.965 1.00 11.46 401 HIS A N 1
ATOM 3053 C CA . HIS A 1 401 ? 31.675 20.556 7.117 1.00 12.15 401 HIS A CA 1
ATOM 3054 C C . HIS A 1 401 ? 32.255 21.086 5.754 1.00 12.41 401 HIS A C 1
ATOM 3055 O O . HIS A 1 401 ? 32.167 20.397 4.717 1.00 14.14 401 HIS A O 1
ATOM 3062 N N . HIS A 1 402 ? 32.839 22.294 5.767 1.00 13.00 402 HIS A N 1
ATOM 3063 C CA . HIS A 1 402 ? 33.477 22.834 4.583 1.00 13.42 402 HIS A CA 1
ATOM 3064 C C . HIS A 1 402 ? 34.914 22.334 4.483 1.00 14.97 402 HIS A C 1
ATOM 3065 O O . HIS A 1 402 ? 35.878 22.904 5.071 1.00 13.43 402 HIS A O 1
ATOM 3072 N N . HIS A 1 403 ? 35.047 21.219 3.761 1.00 13.95 403 HIS A N 1
ATOM 3073 C CA . HIS A 1 403 ? 36.393 20.702 3.569 1.00 14.53 403 HIS A CA 1
ATOM 3074 C C . HIS A 1 403 ? 37.334 21.712 2.708 1.00 13.54 403 HIS A C 1
ATOM 3075 O O . HIS A 1 403 ? 38.601 21.366 3.071 1.00 15.44 403 HIS A O 1
#

B-factor: mean 20.53, std 8.71, range [6.79, 64.58]